Protein AF-A0A0C2WN66-F1 (afdb_monomer)

Foldseek 3Di:
DDDDPPQPAFDDALFKKWWWFDPDDLDTFTWIWHDPGSFKTWIWFWDDDPPAIDIDTDIDRLSPRLRGLDIGTFDLDDDDDDPDDDDDDDDDDDPPRQDPVNLCVLLRPQDQADPDDPDDGRDRLNSQLSSQCSCVVVSSGVDPDSPVVVVVRSVSSVVSCLVPPALLQDFLLLLLQLVCFQCAEAEESEEQDPVSQVSSQVVSVVVPNDPRRGHYHYQHADQLDLVRLLVSLVVVVVVDLADAFAEADDFDLFDQFDARPLGATSRLSRQPLSVVLNCVSCVVSLLVNLPDPPGHHEYEREAAPLLVPEDPPPQALQARCSNRQQVPPDLCRSSNNRSSSRLLVLLQQLVVLVCCCVPPVPRNYAGAYEYLPLAPRPPPLPSDDPVVSVVSVVPHDYSNSSNQQVCCRGPNPVCVVPVVQGHSFYDYPHRHGDDGPVCSVDPVRSVSNVVNSVVSCVVVVHD

Solvent-accessible surface area (backbone atoms only — not comparable to full-atom values): 25892 Å² total; per-residue (Å²): 132,83,78,76,75,87,65,74,77,62,45,60,65,73,39,47,22,49,34,35,28,56,74,56,90,98,40,68,48,40,34,38,34,35,23,77,37,63,48,39,22,45,31,40,36,53,44,84,52,98,90,51,60,41,81,47,79,45,84,37,52,58,78,74,40,88,38,56,50,37,78,44,78,44,48,67,68,74,94,71,92,69,91,69,93,75,92,78,89,75,88,90,83,65,97,83,71,78,47,69,68,56,52,47,59,62,55,67,73,54,74,78,60,61,81,89,60,102,83,65,79,72,45,35,63,58,50,46,38,55,43,39,48,49,36,27,76,71,63,59,27,70,47,95,51,42,65,62,51,50,52,53,51,50,51,50,30,47,60,41,36,63,74,70,71,47,72,55,56,59,38,47,62,37,44,43,50,50,56,46,16,64,72,52,33,78,37,70,52,68,31,69,48,68,64,47,41,50,53,30,50,54,48,43,37,77,73,70,54,44,94,89,36,34,39,78,46,76,34,64,35,41,35,82,40,51,64,46,16,35,50,33,31,56,51,45,61,76,76,45,94,64,47,49,66,48,76,50,58,75,66,58,71,73,62,78,94,45,63,40,100,86,70,41,30,42,47,37,31,27,39,29,51,8,53,49,44,25,47,64,65,39,40,67,50,32,50,57,32,25,68,41,85,96,49,69,21,23,39,32,40,55,39,53,76,54,40,70,73,50,94,65,83,87,72,59,29,81,44,66,70,53,67,5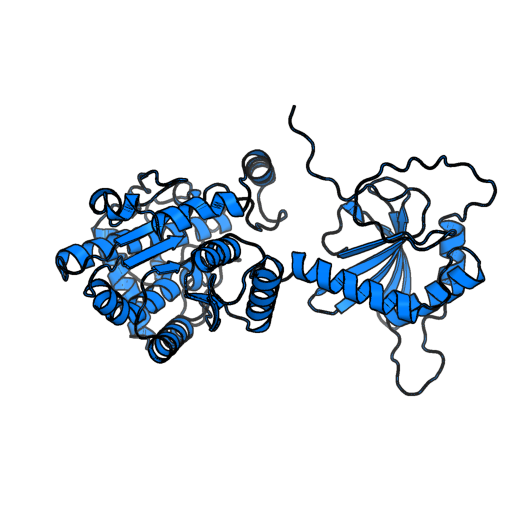1,61,63,55,83,91,48,99,51,22,47,57,35,39,35,15,49,24,33,40,53,41,46,23,47,28,32,48,53,30,52,47,40,58,71,78,38,66,88,48,58,68,38,23,29,25,26,18,37,56,62,38,58,56,96,64,65,79,85,84,45,62,70,71,57,47,51,47,46,71,75,63,34,36,56,41,67,65,18,22,47,18,51,50,36,68,50,68,34,66,62,49,67,76,42,36,85,76,41,50,32,27,39,28,34,66,70,76,38,77,49,88,70,51,68,74,54,71,36,63,68,52,39,51,31,40,50,51,30,49,52,54,50,33,51,74,74,72,45,129

Nearest PDB structures (foldseek):
  1yxm-assembly1_B  TM=7.182E-01  e=2.488E-08  Homo sapiens
  4dry-assembly1_D  TM=7.614E-01  e=1.140E-06  Sinorhizobium meliloti 1021
  6gd0-assembly1_A  TM=6.940E-01  e=3.619E-07  Trypanosoma brucei brucei
  1yxm-assembly1_A  TM=5.977E-01  e=1.879E-07  Homo sapiens
  5l51-assembly1_A  TM=6.304E-01  e=7.363E-07  Mentha x piperita

pLDDT: mean 79.66, std 19.9, range [22.8, 98.5]

Sequence (463 aa):
MPSKPARRPPLPKGALCATLFSRGGDVYHWSFIYPISSEDAIKFHAVTGAESWLYQRDEHFVARSRYACVVVQLSKSDWILQAGGGDFETDVDEPGACTAEDVDRILHDIPLVTAGGEDETFTCRVWMRAAVTKLHEARVINCSDPKRLEDELRQLARTNNQATLDGLGRGIGYSTVKHFARAGAKVYLAARDEKGASDAIVRLKSEGLEPGNGEVAWLRLDQSDPRDAKKSAEEFLKLESRLDILVLNAAMTRSDFALSADGISTMVVVNYISPFIFTNTLLPLMEETARQPDSDVRIVNVSSMTMRNFPTDGLQFKKTEDLNMEFKGSLMDTIYRYAHSKLLGVMWVRTLQKRFDETNPSIPITVIAAHPGAVKTFINDTDVPLILRWLTRLFGVEVDIGTYNNLFAGASKQVAQERDKYKGAYIEPVGKVAIPPAVAANEENAEDLWKTTEEFLQRIGVQ

InterPro domains:
  IPR002347 Short-chain dehydrogenase/reductase SDR [PF00106] (167-306)
  IPR036291 NAD(P)-binding domain superfamily [SSF51735] (169-385)

Organism: Amanita muscaria (strain Koide BX008) (NCBI:txid946122)

Radius of gyration: 26.99 Å; Cα contacts (8 Å, |Δi|>4): 752; chains: 1; bounding box: 60×52×75 Å

Secondary structure (DSSP, 8-state):
-PPPP-PPPPP-TT--EEEEEE-STT-EEEEEEEESSSS-EEEEEEEE-SSSEEEEEEEE-GGG-TTEEEEEE--SS------S----------TTPPPHHHHHHHHHTS-SS--S-TT----HHHHHHHHHHHHHHTTSS--S-HHHHHHHHHHHHHHHHHTTS-TTSSSHHHHHHHHHHHTT-EEEEEES-HHHHHHHHHHHHHTT--TTS-EEEEEE--TTSHHHHHHHHHHHHHH-S---EEEE--------S-B-TTSSBHHHIIIIIHHHHHHHHHHHHHHHHHTSTT--EEEEEE--GGGGSS--TT---SSGGGG----TT-TTHHHHHHHHHHHHHHHHHHHHHHHHHHH-TTS-EEEEEE---SB-----GGGS-HHHHHHHHHHPBPHHHHHHHHHHHHH-HHHHHTHHHHTT-EEETTTEEEPPPGGGG-HHHHHHHHHHHHHHHHHTT--

Mean predicted aligned error: 15.94 Å

Structure (mmCIF, N/CA/C/O backbone):
data_AF-A0A0C2WN66-F1
#
_entry.id   AF-A0A0C2WN66-F1
#
loop_
_atom_site.group_PDB
_atom_site.id
_atom_site.type_symbol
_atom_site.label_atom_id
_atom_site.label_alt_id
_atom_site.label_comp_id
_atom_site.label_asym_id
_atom_site.label_entity_id
_atom_site.label_seq_id
_atom_site.pdbx_PDB_ins_code
_atom_site.Cartn_x
_atom_site.Cartn_y
_atom_site.Cartn_z
_atom_site.occupancy
_atom_site.B_iso_or_equiv
_atom_site.auth_seq_id
_atom_site.auth_comp_id
_atom_site.auth_asym_id
_atom_site.auth_atom_id
_atom_site.pdbx_PDB_model_num
ATOM 1 N N . MET A 1 1 ? 29.696 -21.465 3.231 1.00 22.80 1 MET A N 1
ATOM 2 C CA . MET A 1 1 ? 29.969 -20.478 2.163 1.00 22.80 1 MET A CA 1
ATOM 3 C C . MET A 1 1 ? 28.667 -20.251 1.410 1.00 22.80 1 MET A C 1
ATOM 5 O O . MET A 1 1 ? 28.117 -21.244 0.950 1.00 22.80 1 MET A O 1
ATOM 9 N N . PRO A 1 2 ? 28.107 -19.032 1.357 1.00 25.72 2 PRO A N 1
ATOM 10 C CA . PRO A 1 2 ? 26.834 -18.815 0.682 1.00 25.72 2 PRO A CA 1
ATOM 11 C C . PRO A 1 2 ? 27.036 -18.844 -0.836 1.00 25.72 2 PRO A C 1
ATOM 13 O O . PRO A 1 2 ? 27.990 -18.261 -1.355 1.00 25.72 2 PRO A O 1
ATOM 16 N N . SER A 1 3 ? 26.146 -19.544 -1.533 1.00 25.78 3 SER A N 1
ATOM 17 C CA . SER A 1 3 ? 26.113 -19.642 -2.989 1.00 25.78 3 SER A CA 1
ATOM 18 C C . SER A 1 3 ? 25.894 -18.265 -3.623 1.00 25.78 3 SER A C 1
ATOM 20 O O . SER A 1 3 ? 25.098 -17.449 -3.155 1.00 25.78 3 SER A O 1
ATOM 22 N N . LYS A 1 4 ? 26.646 -17.986 -4.696 1.00 24.34 4 LYS A N 1
ATOM 23 C CA . LYS A 1 4 ? 26.485 -16.779 -5.513 1.00 24.34 4 LYS A CA 1
ATOM 24 C C . LYS A 1 4 ? 25.024 -16.676 -5.993 1.00 24.34 4 LYS A C 1
ATOM 26 O O . LYS A 1 4 ? 24.423 -17.704 -6.298 1.00 24.34 4 LYS A O 1
ATOM 31 N N . PRO A 1 5 ? 24.461 -15.459 -6.098 1.00 27.42 5 PRO A N 1
ATOM 32 C CA . PRO A 1 5 ? 23.134 -15.261 -6.674 1.00 27.42 5 PRO A CA 1
ATOM 33 C C . PRO A 1 5 ? 23.106 -15.878 -8.069 1.00 27.42 5 PRO A C 1
ATOM 35 O O . PRO A 1 5 ? 24.117 -15.791 -8.769 1.00 27.42 5 PRO A O 1
ATOM 38 N N . ALA A 1 6 ? 21.981 -16.490 -8.451 1.00 32.19 6 ALA A N 1
ATOM 39 C CA . ALA A 1 6 ? 21.802 -17.063 -9.779 1.00 32.19 6 ALA A CA 1
ATOM 40 C C . ALA A 1 6 ? 22.156 -15.997 -10.825 1.00 32.19 6 ALA A C 1
ATOM 42 O O . ALA A 1 6 ? 21.417 -15.034 -11.042 1.00 32.19 6 ALA A O 1
ATOM 43 N N . ARG A 1 7 ? 23.358 -16.118 -11.399 1.00 38.41 7 ARG A N 1
ATOM 44 C CA . ARG A 1 7 ? 23.767 -15.342 -12.564 1.00 38.41 7 ARG A CA 1
ATOM 45 C C . ARG A 1 7 ? 22.735 -15.654 -13.647 1.00 38.41 7 ARG A C 1
ATOM 47 O O . ARG A 1 7 ? 22.300 -16.803 -13.745 1.00 38.41 7 ARG A O 1
ATOM 54 N N . ARG A 1 8 ? 22.356 -14.659 -14.468 1.00 48.56 8 ARG A N 1
ATOM 55 C CA . ARG A 1 8 ? 21.790 -14.994 -15.786 1.00 48.56 8 ARG A CA 1
ATOM 56 C C . ARG A 1 8 ? 22.728 -16.046 -16.389 1.00 48.56 8 ARG A C 1
ATOM 58 O O . ARG A 1 8 ? 23.941 -15.884 -16.194 1.00 48.56 8 ARG A O 1
ATOM 65 N N . PRO A 1 9 ? 22.203 -17.121 -17.000 1.00 47.03 9 PRO A N 1
ATOM 66 C CA . PRO A 1 9 ? 23.057 -18.153 -17.565 1.00 47.03 9 PRO A CA 1
ATOM 67 C C . PRO A 1 9 ? 24.166 -17.467 -18.375 1.00 47.03 9 PRO A C 1
ATOM 69 O O . PRO A 1 9 ? 23.873 -16.483 -19.068 1.00 47.03 9 PRO A O 1
ATOM 72 N N . PRO A 1 10 ? 25.436 -17.858 -18.164 1.00 56.56 10 PRO A N 1
ATOM 73 C CA . PRO A 1 10 ? 26.561 -17.202 -18.813 1.00 56.56 10 PRO A CA 1
ATOM 74 C C . PRO A 1 10 ? 26.306 -17.165 -20.316 1.00 56.56 10 PRO A C 1
ATOM 76 O O . PRO A 1 10 ? 25.787 -18.128 -20.879 1.00 56.56 10 PRO A O 1
ATOM 79 N N . LEU A 1 11 ? 26.616 -16.030 -20.947 1.00 62.06 11 LEU A N 1
ATOM 80 C CA . LEU A 1 11 ? 26.400 -15.901 -22.380 1.00 62.06 11 LEU A CA 1
ATOM 81 C C . LEU A 1 11 ? 27.189 -17.006 -23.106 1.00 62.06 11 LEU A C 1
ATOM 83 O O . LEU A 1 11 ? 28.367 -17.202 -22.786 1.00 62.06 11 LEU A O 1
ATOM 87 N N . PRO A 1 12 ? 26.567 -17.722 -24.056 1.00 65.75 12 PRO A N 1
ATOM 88 C CA . PRO A 1 12 ? 27.235 -18.770 -24.812 1.00 65.75 12 PRO A CA 1
ATOM 89 C C . PRO A 1 12 ? 28.338 -18.127 -25.657 1.00 65.75 12 PRO A C 1
ATOM 91 O O . PRO A 1 12 ? 28.070 -17.378 -26.599 1.00 65.75 12 PRO A O 1
ATOM 94 N N . LYS A 1 13 ? 29.594 -18.349 -25.258 1.00 66.19 13 LYS A N 1
ATOM 95 C CA . LYS A 1 13 ? 30.758 -17.728 -25.897 1.00 66.19 13 LYS A CA 1
ATOM 96 C C . LYS A 1 13 ? 30.823 -18.155 -27.363 1.00 66.19 13 LYS A C 1
ATOM 98 O O . LYS A 1 13 ? 30.737 -19.340 -27.660 1.00 66.19 13 LYS A O 1
ATOM 103 N N . GLY A 1 14 ? 31.006 -17.192 -28.266 1.00 65.94 14 GLY A N 1
ATOM 104 C CA . GLY A 1 14 ? 31.165 -17.475 -29.696 1.00 65.94 14 GLY A CA 1
ATOM 105 C C . GLY A 1 14 ? 29.875 -17.813 -30.452 1.00 65.94 14 GLY A C 1
ATOM 106 O O . GLY A 1 14 ? 29.954 -18.249 -31.596 1.00 65.94 14 GLY A O 1
ATOM 107 N N . ALA A 1 15 ? 28.696 -17.608 -29.855 1.00 76.00 15 ALA A N 1
ATOM 108 C CA . ALA A 1 15 ? 27.418 -17.800 -30.537 1.00 76.00 15 ALA A CA 1
ATOM 109 C C . ALA A 1 15 ? 26.686 -16.471 -30.764 1.00 76.00 15 ALA A C 1
ATOM 111 O O . ALA A 1 15 ? 26.590 -15.639 -29.865 1.00 76.00 15 ALA A O 1
ATOM 112 N N . LEU A 1 16 ? 26.130 -16.272 -31.961 1.00 84.81 16 LEU A N 1
ATOM 113 C CA . LEU A 1 16 ? 25.316 -15.095 -32.257 1.00 84.81 16 LEU A CA 1
ATOM 114 C C . LEU A 1 16 ? 23.973 -15.194 -31.525 1.00 84.81 16 LEU A C 1
ATOM 116 O O . LEU A 1 16 ? 23.299 -16.217 -31.615 1.00 84.81 16 LEU A O 1
ATOM 120 N N . CYS A 1 17 ? 23.550 -14.132 -30.844 1.00 86.69 17 CYS A N 1
ATOM 121 C CA . CYS A 1 17 ? 22.267 -14.100 -30.144 1.00 86.69 17 CYS A CA 1
ATOM 122 C C . CYS A 1 17 ? 21.385 -12.943 -30.631 1.00 86.69 17 CYS A C 1
ATOM 124 O O . CYS A 1 17 ? 21.861 -11.817 -30.786 1.00 86.69 17 CYS A O 1
ATOM 126 N N . ALA A 1 18 ? 20.081 -13.183 -30.776 1.00 88.94 18 ALA A N 1
ATOM 127 C CA . ALA A 1 18 ? 19.080 -12.125 -30.886 1.00 88.94 18 ALA A CA 1
ATOM 128 C C . ALA A 1 18 ? 18.772 -11.561 -29.494 1.00 88.94 18 ALA A C 1
ATOM 130 O O . ALA A 1 18 ? 18.591 -12.313 -28.533 1.00 88.94 18 ALA A O 1
ATOM 131 N N . THR A 1 19 ? 18.707 -10.236 -29.373 1.00 85.31 19 THR A N 1
ATOM 132 C CA . THR A 1 19 ? 18.452 -9.556 -28.097 1.00 85.31 19 THR A CA 1
ATOM 133 C C . THR A 1 19 ? 17.423 -8.441 -28.252 1.00 85.31 19 THR A C 1
ATOM 135 O O . THR A 1 19 ? 17.555 -7.580 -29.128 1.00 85.31 19 THR A O 1
ATOM 138 N N . LEU A 1 20 ? 16.426 -8.421 -27.360 1.00 86.56 20 LEU A N 1
ATOM 139 C CA . LEU A 1 20 ? 15.450 -7.332 -27.251 1.00 86.56 20 LEU A CA 1
ATOM 140 C C . LEU A 1 20 ? 15.726 -6.514 -25.997 1.00 86.56 20 LEU A C 1
ATOM 142 O O . LEU A 1 20 ? 15.759 -7.036 -24.876 1.00 86.56 20 LEU A O 1
ATOM 146 N N . PHE A 1 21 ? 15.850 -5.206 -26.191 1.00 81.19 21 PHE A N 1
ATOM 147 C CA . PHE A 1 21 ? 15.952 -4.240 -25.110 1.00 81.19 21 PHE A CA 1
ATOM 148 C C . PHE A 1 21 ? 14.617 -3.506 -24.944 1.00 81.19 21 PHE A C 1
ATOM 150 O O . PHE A 1 21 ? 14.175 -2.814 -25.858 1.00 81.19 21 PHE A O 1
ATOM 157 N N . SER A 1 22 ? 13.966 -3.644 -23.791 1.00 78.19 22 SER A N 1
ATOM 158 C CA . SER A 1 22 ? 12.711 -2.949 -23.494 1.00 78.19 22 SER A CA 1
ATOM 159 C C . SER A 1 22 ? 12.928 -1.433 -23.428 1.00 78.19 22 SER A C 1
ATOM 161 O O . SER A 1 22 ? 13.862 -0.960 -22.776 1.00 78.19 22 SER A O 1
ATOM 163 N N . ARG A 1 23 ? 12.057 -0.672 -24.097 1.00 70.94 23 ARG A N 1
ATOM 164 C CA . ARG A 1 23 ? 11.964 0.798 -24.016 1.00 70.94 23 ARG A CA 1
ATOM 165 C C . ARG A 1 23 ? 10.726 1.255 -23.222 1.00 70.94 23 ARG A C 1
ATOM 167 O O . ARG A 1 23 ? 10.477 2.452 -23.146 1.00 70.94 23 ARG A O 1
ATOM 174 N N . GLY A 1 24 ? 9.993 0.316 -22.614 1.00 53.62 24 GLY A N 1
ATOM 175 C CA . GLY A 1 24 ? 8.715 0.542 -21.930 1.00 53.62 24 GLY A CA 1
ATOM 176 C C . GLY A 1 24 ? 7.517 0.052 -22.753 1.00 53.62 24 GLY A C 1
ATOM 177 O O . GLY A 1 24 ? 7.505 0.165 -23.978 1.00 53.62 24 GLY A O 1
ATOM 178 N N . GLY A 1 25 ? 6.510 -0.520 -22.082 1.00 62.66 25 GLY A N 1
ATOM 179 C CA . GLY A 1 25 ? 5.347 -1.125 -22.744 1.00 62.66 25 GLY A CA 1
ATOM 180 C C . GLY A 1 25 ? 5.728 -2.247 -23.724 1.00 62.66 25 GLY A C 1
ATOM 181 O O . GLY A 1 25 ? 6.625 -3.043 -23.447 1.00 62.66 25 GLY A O 1
ATOM 182 N N . ASP A 1 26 ? 5.060 -2.271 -24.882 1.00 68.56 26 ASP A N 1
ATOM 183 C CA . ASP A 1 26 ? 5.317 -3.191 -26.008 1.00 68.56 26 ASP A CA 1
ATOM 184 C C . ASP A 1 26 ? 6.346 -2.619 -27.019 1.00 68.56 26 ASP A C 1
ATOM 186 O O . ASP A 1 26 ? 6.388 -3.018 -28.188 1.00 68.56 26 ASP A O 1
ATOM 190 N N . VAL A 1 27 ? 7.178 -1.659 -26.589 1.00 75.88 27 VAL A N 1
ATOM 191 C CA . VAL A 1 27 ? 8.203 -1.015 -27.426 1.00 75.88 27 VAL A CA 1
ATOM 192 C C . VAL A 1 27 ? 9.581 -1.597 -27.117 1.00 75.88 27 VAL A C 1
ATOM 194 O O . VAL A 1 27 ? 10.061 -1.563 -25.982 1.00 75.88 27 VAL A O 1
ATOM 197 N N . TYR A 1 28 ? 10.253 -2.092 -28.158 1.00 83.44 28 TYR A N 1
ATOM 198 C CA . TYR A 1 28 ? 11.536 -2.783 -28.047 1.00 83.44 28 TYR A CA 1
ATOM 199 C C . TYR A 1 28 ? 12.571 -2.208 -29.005 1.00 83.44 28 TYR A C 1
ATOM 201 O O . TYR A 1 28 ? 12.267 -1.865 -30.148 1.00 83.44 28 TYR A O 1
ATOM 209 N N . HIS A 1 29 ? 13.815 -2.163 -28.541 1.00 88.69 29 HIS A N 1
ATOM 210 C CA . HIS A 1 29 ? 14.989 -1.948 -29.369 1.00 88.69 29 HIS A CA 1
ATOM 211 C C . HIS A 1 29 ? 15.603 -3.298 -29.737 1.00 88.69 29 HIS A C 1
ATOM 213 O O . HIS A 1 29 ? 15.990 -4.073 -28.858 1.00 88.69 29 HIS A O 1
ATOM 219 N N . TRP A 1 30 ? 15.675 -3.564 -31.037 1.00 92.12 30 TRP A N 1
ATOM 220 C CA . TRP A 1 30 ? 16.104 -4.839 -31.605 1.00 92.12 30 TRP A CA 1
ATOM 221 C C . TRP A 1 30 ? 17.598 -4.824 -31.911 1.00 92.12 30 TRP A C 1
ATOM 223 O O . TRP A 1 30 ? 18.133 -3.821 -32.384 1.00 92.12 30 TRP A O 1
ATOM 233 N N . SER A 1 31 ? 18.281 -5.929 -31.624 1.00 92.25 31 SER A N 1
ATOM 234 C CA . SER A 1 31 ? 19.731 -6.025 -31.804 1.00 92.25 31 SER A CA 1
ATOM 235 C C . SER A 1 31 ? 20.215 -7.467 -31.841 1.00 92.25 31 SER A C 1
ATOM 237 O O . SER A 1 31 ? 19.532 -8.368 -31.350 1.00 92.25 31 SER A O 1
ATOM 239 N N . PHE A 1 32 ? 21.431 -7.651 -32.342 1.00 91.75 32 PHE A N 1
ATOM 240 C CA . PHE A 1 32 ? 22.189 -8.886 -32.192 1.00 91.75 32 PHE A CA 1
ATOM 241 C C . PHE A 1 32 ? 23.374 -8.658 -31.270 1.00 91.75 32 PHE A C 1
ATOM 243 O O . PHE A 1 32 ? 23.880 -7.539 -31.166 1.00 91.75 32 PHE A O 1
ATOM 250 N N . ILE A 1 33 ? 23.814 -9.716 -30.601 1.00 89.88 33 ILE A N 1
ATOM 251 C CA . ILE A 1 33 ? 25.018 -9.689 -29.779 1.00 89.88 33 ILE A CA 1
ATOM 252 C C . ILE A 1 33 ? 25.902 -10.890 -30.095 1.00 89.88 33 ILE A C 1
ATOM 254 O O . ILE A 1 33 ? 25.400 -11.984 -30.346 1.00 89.88 33 ILE A O 1
ATOM 258 N N . TYR A 1 34 ? 27.210 -10.685 -30.032 1.00 87.31 34 TYR A N 1
ATOM 259 C CA . TYR A 1 34 ? 28.218 -11.730 -30.125 1.00 87.31 34 TYR A CA 1
ATOM 260 C C . TYR A 1 34 ? 29.037 -11.745 -28.826 1.00 87.31 34 TYR A C 1
ATOM 262 O O . TYR A 1 34 ? 29.843 -10.835 -28.606 1.00 87.31 34 TYR A O 1
ATOM 270 N N . PRO A 1 35 ? 28.809 -12.712 -27.920 1.00 82.69 35 PRO A N 1
ATOM 271 C CA . PRO A 1 35 ? 29.496 -12.784 -26.636 1.00 82.69 35 PRO A CA 1
ATOM 272 C C . PRO A 1 35 ? 30.993 -13.061 -26.793 1.00 82.69 35 PRO A C 1
ATOM 274 O O . PRO A 1 35 ? 31.396 -14.092 -27.338 1.00 82.69 35 PRO A O 1
ATOM 277 N N . ILE A 1 36 ? 31.814 -12.151 -26.266 1.00 80.50 36 ILE A N 1
ATOM 278 C CA . ILE A 1 36 ? 33.275 -12.304 -26.176 1.00 80.50 36 ILE A CA 1
ATOM 279 C C . ILE A 1 36 ? 33.645 -12.991 -24.852 1.00 80.50 36 ILE A C 1
ATOM 281 O O . ILE A 1 36 ? 34.590 -13.781 -24.782 1.00 80.50 36 ILE A O 1
ATOM 285 N N . SER A 1 37 ? 32.876 -12.717 -23.795 1.00 76.69 37 SER A N 1
ATOM 286 C CA . SER A 1 37 ? 33.044 -13.285 -22.459 1.00 76.69 37 SER A CA 1
ATOM 287 C C . SER A 1 37 ? 31.683 -13.648 -21.850 1.00 76.69 37 SER A C 1
ATOM 289 O O . SER A 1 37 ? 30.630 -13.410 -22.439 1.00 76.69 37 SER A O 1
ATOM 291 N N . SER A 1 38 ? 31.686 -14.203 -20.634 1.00 67.81 38 SER A N 1
ATOM 292 C CA . SER A 1 38 ? 30.447 -14.467 -19.889 1.00 67.81 38 SER A CA 1
ATOM 293 C C . SER A 1 38 ? 29.646 -13.201 -19.534 1.00 67.81 38 SER A C 1
ATOM 295 O O . SER A 1 38 ? 28.485 -13.316 -19.141 1.00 67.81 38 SER A O 1
ATOM 297 N N . GLU A 1 39 ? 30.256 -12.011 -19.632 1.00 67.56 39 GLU A N 1
ATOM 298 C CA . GLU A 1 39 ? 29.631 -10.727 -19.276 1.00 67.56 39 GLU A CA 1
ATOM 299 C C . GLU A 1 39 ? 29.645 -9.687 -20.417 1.00 67.56 39 GLU A C 1
ATOM 301 O O . GLU A 1 39 ? 28.772 -8.811 -20.433 1.00 67.56 39 GLU A O 1
ATOM 306 N N . ASP A 1 40 ? 30.561 -9.822 -21.382 1.00 78.81 40 ASP A N 1
ATOM 307 C CA . ASP A 1 40 ? 30.816 -8.851 -22.453 1.00 78.81 40 ASP A CA 1
ATOM 308 C C . ASP A 1 40 ? 30.415 -9.406 -23.818 1.00 78.81 40 ASP A C 1
ATOM 310 O O . ASP A 1 40 ? 30.695 -10.563 -24.151 1.00 78.81 40 ASP A O 1
ATOM 314 N N . ALA A 1 41 ? 29.799 -8.562 -24.639 1.00 85.69 41 ALA A N 1
ATOM 315 C CA . ALA A 1 41 ? 29.441 -8.896 -26.007 1.00 85.69 41 ALA A CA 1
ATOM 316 C C . ALA A 1 41 ? 29.619 -7.694 -26.936 1.00 85.69 41 ALA A C 1
ATOM 318 O O . ALA A 1 41 ? 29.452 -6.548 -26.521 1.00 85.69 41 ALA A O 1
ATOM 319 N N . ILE A 1 42 ? 29.887 -7.962 -28.210 1.00 88.94 42 ILE A N 1
ATOM 320 C CA . ILE A 1 42 ? 29.756 -6.960 -29.270 1.00 88.94 42 ILE A CA 1
ATOM 321 C C . ILE A 1 42 ? 28.284 -6.895 -29.643 1.00 88.94 42 ILE A C 1
ATOM 323 O O . ILE A 1 42 ? 27.681 -7.926 -29.932 1.00 88.94 42 ILE A O 1
ATOM 327 N N . LYS A 1 43 ? 27.697 -5.705 -29.625 1.00 91.88 43 LYS A N 1
ATOM 328 C CA . LYS A 1 43 ? 26.309 -5.460 -30.000 1.00 91.88 43 LYS A CA 1
ATOM 329 C C . LYS A 1 43 ? 26.245 -4.826 -31.384 1.00 91.88 43 LYS A C 1
ATOM 331 O O . LYS A 1 43 ? 26.929 -3.842 -31.645 1.00 91.88 43 LYS A O 1
ATOM 336 N N . PHE A 1 44 ? 25.348 -5.347 -32.212 1.00 94.19 44 PHE A N 1
ATOM 337 C CA . PHE A 1 44 ? 25.031 -4.844 -33.544 1.00 94.19 44 PHE A CA 1
ATOM 338 C C . PHE A 1 44 ? 23.579 -4.376 -33.576 1.00 94.19 44 PHE A C 1
ATOM 340 O O . PHE A 1 44 ? 22.666 -5.119 -33.189 1.00 94.19 44 PHE A O 1
ATOM 347 N N . HIS A 1 45 ? 23.341 -3.140 -34.006 1.00 93.62 45 HIS A N 1
ATOM 348 C CA . HIS A 1 45 ? 21.990 -2.575 -34.054 1.00 93.62 45 HIS A CA 1
ATOM 349 C C . HIS A 1 45 ? 21.864 -1.404 -35.023 1.00 93.62 45 HIS A C 1
ATOM 351 O O . HIS A 1 45 ? 22.827 -0.691 -35.291 1.00 93.62 45 HIS A O 1
ATOM 357 N N . ALA A 1 46 ? 20.640 -1.177 -35.495 1.00 91.25 46 ALA A N 1
ATOM 358 C CA . ALA A 1 46 ? 20.258 0.067 -36.147 1.00 91.25 46 ALA A CA 1
ATOM 359 C C . ALA A 1 46 ? 19.706 1.056 -35.108 1.00 91.25 46 ALA A C 1
ATOM 361 O O . ALA A 1 46 ? 18.862 0.693 -34.280 1.00 91.25 46 ALA A O 1
ATOM 362 N N . VAL A 1 47 ? 20.156 2.306 -35.165 1.00 87.06 47 VAL A N 1
ATOM 363 C CA . VAL A 1 47 ? 19.731 3.402 -34.283 1.00 87.06 47 VAL A CA 1
ATOM 364 C C . VAL A 1 47 ? 19.275 4.612 -35.092 1.00 87.06 47 VAL A C 1
ATOM 366 O O . VAL A 1 47 ? 19.702 4.813 -36.226 1.00 87.06 47 VAL A O 1
ATOM 369 N N . THR A 1 48 ? 18.416 5.439 -34.504 1.00 82.62 48 THR A N 1
ATOM 370 C CA . THR A 1 48 ? 17.982 6.698 -35.114 1.00 82.62 48 THR A CA 1
ATOM 371 C C . THR A 1 48 ? 19.059 7.770 -34.917 1.00 82.62 48 THR A C 1
ATOM 373 O O . THR A 1 48 ? 19.385 8.108 -33.778 1.00 82.62 48 THR A O 1
ATOM 376 N N . GLY A 1 49 ? 19.627 8.287 -36.008 1.00 72.62 49 GLY A N 1
ATOM 377 C CA . GLY A 1 49 ? 20.503 9.461 -36.022 1.00 72.62 49 GLY A CA 1
ATOM 378 C C . GLY A 1 49 ? 19.723 10.770 -36.205 1.00 72.62 49 GLY A C 1
ATOM 379 O O . GLY A 1 49 ? 18.495 10.770 -36.230 1.00 72.62 49 GLY A O 1
ATOM 380 N N . ALA A 1 50 ? 20.440 11.892 -36.337 1.00 68.88 50 ALA A N 1
ATOM 381 C CA . ALA A 1 50 ? 19.833 13.225 -36.452 1.00 68.88 50 ALA A CA 1
ATOM 382 C C . ALA A 1 50 ? 18.969 13.402 -37.717 1.00 68.88 50 ALA A C 1
ATOM 384 O O . ALA A 1 50 ? 17.944 14.072 -37.665 1.00 68.88 50 ALA A O 1
ATOM 385 N N . GLU A 1 51 ? 19.370 12.781 -38.831 1.00 71.25 51 GLU A N 1
ATOM 386 C CA . GLU A 1 51 ? 18.704 12.928 -40.137 1.00 71.25 51 GLU A CA 1
ATOM 387 C C . GLU A 1 51 ? 18.344 11.582 -40.794 1.00 71.25 51 GLU A C 1
ATOM 389 O O . GLU A 1 51 ? 17.542 11.536 -41.722 1.00 71.25 51 GLU A O 1
ATOM 394 N N . SER A 1 52 ? 18.925 10.470 -40.330 1.00 80.94 52 SER A N 1
ATOM 395 C CA . SER A 1 52 ? 18.729 9.132 -40.905 1.00 80.94 52 SER A CA 1
ATOM 396 C C . SER A 1 52 ? 19.041 8.022 -39.897 1.00 80.94 52 SER A C 1
ATOM 398 O O . SER A 1 52 ? 19.580 8.274 -38.817 1.00 80.94 52 SER A O 1
ATOM 400 N N . TRP A 1 53 ? 18.678 6.780 -40.226 1.00 86.88 53 TRP A N 1
ATOM 401 C CA . TRP A 1 53 ? 19.073 5.606 -39.447 1.00 86.88 53 TRP A CA 1
ATOM 402 C C . TRP A 1 53 ? 20.544 5.260 -39.684 1.00 86.88 53 TRP A C 1
ATOM 404 O O . TRP A 1 53 ? 21.040 5.366 -40.802 1.00 86.88 53 TRP A O 1
ATOM 414 N N . LEU A 1 54 ? 21.224 4.811 -38.630 1.00 90.19 54 LEU A N 1
ATOM 415 C CA . LEU A 1 54 ? 22.642 4.456 -38.640 1.00 90.19 54 LEU A CA 1
ATOM 416 C C . LEU A 1 54 ? 22.836 3.039 -38.101 1.00 90.19 54 LEU A C 1
ATOM 418 O O . LEU A 1 54 ? 22.188 2.643 -37.131 1.00 90.19 54 LEU A O 1
ATOM 422 N N . TYR A 1 55 ? 23.749 2.290 -38.710 1.00 92.75 55 TYR A N 1
ATOM 423 C CA . TYR A 1 55 ? 24.237 1.024 -38.176 1.00 92.75 55 TYR A CA 1
ATOM 424 C C . TYR A 1 55 ? 25.354 1.306 -37.172 1.00 92.75 55 TYR A C 1
ATOM 426 O O . TYR A 1 55 ? 26.235 2.126 -37.432 1.00 92.75 55 TYR A O 1
ATOM 434 N N . GLN A 1 56 ? 25.312 0.637 -36.024 1.00 91.94 56 GLN A N 1
ATOM 435 C CA . GLN A 1 56 ? 26.314 0.767 -34.973 1.00 91.94 56 GLN A CA 1
ATOM 436 C C . GLN A 1 56 ? 26.794 -0.602 -34.490 1.00 91.94 56 GLN A C 1
ATOM 438 O O . GLN A 1 56 ? 26.014 -1.556 -34.375 1.00 91.94 56 GLN A O 1
ATOM 443 N N . ARG A 1 57 ? 28.089 -0.644 -34.166 1.00 91.81 57 ARG A N 1
ATOM 444 C CA . ARG A 1 57 ? 28.796 -1.756 -33.534 1.00 91.81 57 ARG A CA 1
ATOM 445 C C . ARG A 1 57 ? 29.448 -1.231 -32.261 1.00 91.81 57 ARG A C 1
ATOM 447 O O . ARG A 1 57 ? 30.409 -0.472 -32.342 1.00 91.81 57 ARG A O 1
ATOM 454 N N . ASP A 1 58 ? 28.948 -1.666 -31.110 1.00 89.12 58 ASP A N 1
ATOM 455 C CA . ASP A 1 58 ? 29.401 -1.178 -29.804 1.00 89.12 58 ASP A CA 1
ATOM 456 C C . ASP A 1 58 ? 29.699 -2.344 -28.857 1.00 89.12 58 ASP A C 1
ATOM 458 O O . ASP A 1 58 ? 29.023 -3.375 -28.888 1.00 89.12 58 ASP A O 1
ATOM 462 N N . GLU A 1 59 ? 30.660 -2.178 -27.951 1.00 84.62 59 GLU A N 1
ATOM 463 C CA . GLU A 1 59 ? 30.801 -3.093 -26.817 1.00 84.62 59 GLU A CA 1
ATOM 464 C C . GLU A 1 59 ? 29.635 -2.905 -25.838 1.00 84.62 59 GLU A C 1
ATOM 466 O O . GLU A 1 59 ? 29.244 -1.786 -25.490 1.00 84.62 59 GLU A O 1
ATOM 471 N N . HIS A 1 60 ? 29.048 -4.011 -25.384 1.00 77.25 60 HIS A N 1
ATOM 472 C CA . HIS A 1 60 ? 27.888 -3.978 -24.509 1.00 77.25 60 HIS A CA 1
ATOM 473 C C . HIS A 1 60 ? 27.955 -5.022 -23.395 1.00 77.25 60 HIS A C 1
ATOM 475 O O . HIS A 1 60 ? 28.111 -6.221 -23.622 1.00 77.25 60 HIS A O 1
ATOM 481 N N . PHE A 1 61 ? 27.706 -4.564 -22.170 1.00 76.81 61 PHE A N 1
ATOM 482 C CA . PHE A 1 61 ? 27.606 -5.407 -20.978 1.00 76.81 61 PHE A CA 1
ATOM 483 C C . PHE A 1 61 ? 26.196 -5.998 -20.852 1.00 76.81 61 PHE A C 1
ATOM 485 O O . PHE A 1 61 ? 25.420 -5.629 -19.964 1.00 76.81 61 PHE A O 1
ATOM 492 N N . VAL A 1 62 ? 25.824 -6.895 -21.768 1.00 64.81 62 VAL A N 1
ATOM 493 C CA . VAL A 1 62 ? 24.453 -7.436 -21.871 1.00 64.81 62 VAL A CA 1
ATOM 494 C C . VAL A 1 62 ? 24.023 -8.131 -20.580 1.00 64.81 62 VAL A C 1
ATOM 496 O O . VAL A 1 62 ? 22.906 -7.908 -20.113 1.00 64.81 62 VAL A O 1
ATOM 499 N N . ALA A 1 63 ? 24.916 -8.903 -19.949 1.00 59.31 63 ALA A N 1
ATOM 500 C CA . ALA A 1 63 ? 24.633 -9.600 -18.690 1.00 59.31 63 ALA A CA 1
ATOM 501 C C . ALA A 1 63 ? 24.267 -8.642 -17.536 1.00 59.31 63 ALA A C 1
ATOM 503 O O . ALA A 1 63 ? 23.624 -9.050 -16.567 1.00 59.31 63 ALA A O 1
ATOM 504 N N . ARG A 1 64 ? 24.650 -7.363 -17.649 1.00 59.41 64 ARG A N 1
ATOM 505 C CA . ARG A 1 64 ? 24.378 -6.293 -16.677 1.00 59.41 64 ARG A CA 1
ATOM 506 C C . ARG A 1 64 ? 23.298 -5.312 -17.153 1.00 59.41 64 ARG A C 1
ATOM 508 O O . ARG A 1 64 ? 22.898 -4.430 -16.391 1.00 59.41 64 ARG A O 1
ATOM 515 N N . SER A 1 65 ? 22.809 -5.449 -18.387 1.00 58.56 65 SER A N 1
ATOM 516 C CA . SER A 1 65 ? 21.814 -4.545 -18.956 1.00 58.56 65 SER A CA 1
ATOM 517 C C . SER A 1 65 ? 20.423 -4.838 -18.399 1.00 58.56 65 SER A C 1
ATOM 519 O O . SER A 1 65 ? 19.826 -5.880 -18.662 1.00 58.56 65 SER A O 1
ATOM 521 N N . ARG A 1 66 ? 19.875 -3.879 -17.643 1.00 58.25 66 ARG A N 1
ATOM 522 C CA . ARG A 1 66 ? 18.524 -3.965 -17.056 1.00 58.25 66 ARG A CA 1
ATOM 523 C C . ARG A 1 66 ? 17.407 -3.920 -18.098 1.00 58.25 66 ARG A C 1
ATOM 525 O O . ARG A 1 66 ? 16.293 -4.331 -17.803 1.00 58.25 66 ARG A O 1
ATOM 532 N N . TYR A 1 67 ? 17.714 -3.438 -19.301 1.00 66.44 67 TYR A N 1
ATOM 533 C CA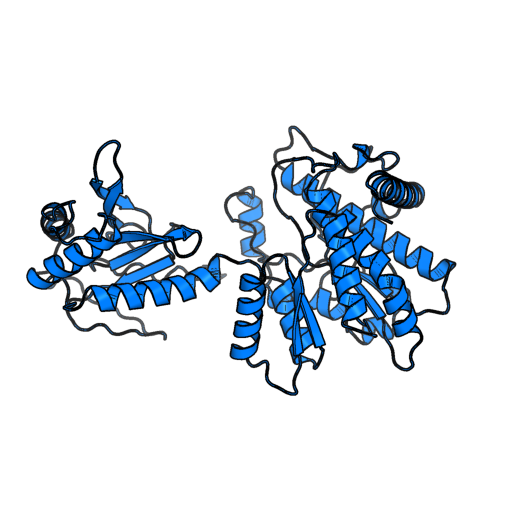 . TYR A 1 67 ? 16.755 -3.332 -20.396 1.00 66.44 67 TYR A CA 1
ATOM 534 C C . TYR A 1 67 ? 16.734 -4.584 -21.276 1.00 66.44 67 TYR A C 1
ATOM 536 O O . TYR A 1 67 ? 15.748 -4.795 -21.971 1.00 66.44 67 TYR A O 1
ATOM 544 N N . ALA A 1 68 ? 17.773 -5.431 -21.239 1.00 73.62 68 ALA A N 1
ATOM 545 C CA . ALA A 1 68 ? 17.796 -6.692 -21.978 1.00 73.62 68 ALA A CA 1
ATOM 546 C C . ALA A 1 68 ? 16.759 -7.661 -21.388 1.00 73.62 68 ALA A C 1
ATOM 548 O O . ALA A 1 68 ? 16.987 -8.264 -20.331 1.00 73.62 68 ALA A O 1
ATOM 549 N N . CYS A 1 69 ? 15.618 -7.787 -22.062 1.00 71.88 69 CYS A N 1
ATOM 550 C CA . CYS A 1 69 ? 14.477 -8.595 -21.626 1.00 71.88 69 CYS A CA 1
ATOM 551 C C . CYS A 1 69 ? 14.437 -9.972 -22.301 1.00 71.88 69 CYS A C 1
ATOM 553 O O . CYS A 1 69 ? 13.872 -10.907 -21.742 1.00 71.88 69 CYS A O 1
ATOM 555 N N . VAL A 1 70 ? 15.091 -10.129 -23.454 1.00 77.44 70 VAL A N 1
ATOM 556 C CA . VAL A 1 70 ? 15.244 -11.408 -24.161 1.00 77.44 70 VAL A CA 1
ATOM 557 C C . VAL A 1 70 ? 16.662 -11.498 -24.701 1.00 77.44 70 VAL A C 1
ATOM 559 O O . VAL A 1 70 ? 17.137 -10.529 -25.285 1.00 77.44 70 VAL A O 1
ATOM 562 N N . VAL A 1 71 ? 17.315 -12.645 -24.508 1.00 80.31 71 VAL A N 1
ATOM 563 C CA . VAL A 1 71 ? 18.572 -13.029 -25.166 1.00 80.31 71 VAL A CA 1
ATOM 564 C C . VAL A 1 71 ? 18.392 -14.474 -25.615 1.00 80.31 71 VAL A C 1
ATOM 566 O O . VAL A 1 71 ? 18.214 -15.349 -24.770 1.00 80.31 71 VAL A O 1
ATOM 569 N N . VAL A 1 72 ? 18.393 -14.714 -26.922 1.00 80.50 72 VAL A N 1
ATOM 570 C CA . VAL A 1 72 ? 18.205 -16.046 -27.511 1.00 80.50 72 VAL A CA 1
ATOM 571 C C . VAL A 1 72 ? 19.382 -16.343 -28.421 1.00 80.50 72 VAL A C 1
ATOM 573 O O . VAL A 1 72 ? 19.664 -15.565 -29.330 1.00 80.50 72 VAL A O 1
ATOM 576 N N . GLN A 1 73 ? 20.067 -17.453 -28.164 1.00 81.94 73 GLN A N 1
ATOM 577 C CA . GLN A 1 73 ? 21.136 -17.947 -29.023 1.00 81.94 73 GLN A CA 1
ATOM 578 C C . GLN A 1 73 ? 20.564 -18.432 -30.357 1.00 81.94 73 GLN A C 1
ATOM 580 O O . GLN A 1 73 ? 19.567 -19.147 -30.389 1.00 81.94 73 GLN A O 1
ATOM 585 N N . LEU A 1 74 ? 21.219 -18.056 -31.449 1.00 76.56 74 LEU A N 1
ATOM 586 C CA . LEU A 1 74 ? 20.897 -18.455 -32.812 1.00 76.56 74 LEU A CA 1
ATOM 587 C C . LEU A 1 74 ? 21.985 -19.444 -33.266 1.00 76.56 74 LEU A C 1
ATOM 589 O O . LEU A 1 74 ? 23.042 -19.033 -33.743 1.00 76.56 74 LEU A O 1
ATOM 593 N N . SER A 1 75 ? 21.794 -20.745 -33.035 1.00 63.38 75 SER A N 1
ATOM 594 C CA . SER A 1 75 ? 22.756 -21.785 -33.438 1.00 63.38 75 SER A CA 1
ATOM 595 C C . SER A 1 75 ? 22.659 -22.121 -34.938 1.00 63.38 75 SER A C 1
ATOM 597 O O . SER A 1 75 ? 21.625 -21.925 -35.584 1.00 63.38 75 SER A O 1
ATOM 599 N N . LYS A 1 76 ? 23.752 -22.661 -35.506 1.00 59.44 76 LYS A N 1
ATOM 600 C CA . LYS A 1 76 ? 23.770 -23.261 -36.859 1.00 59.44 76 LYS A CA 1
ATOM 601 C C . LYS A 1 76 ? 22.972 -24.571 -36.932 1.00 59.44 76 LYS A C 1
ATOM 603 O O . LYS A 1 76 ? 22.432 -24.887 -37.986 1.00 59.44 76 LYS A O 1
ATOM 608 N N . SER A 1 77 ? 22.888 -25.316 -35.831 1.00 42.47 77 SER A N 1
ATOM 609 C CA . SER A 1 77 ? 22.137 -26.568 -35.699 1.00 42.47 77 SER A CA 1
ATOM 610 C C . SER A 1 77 ? 20.962 -26.362 -34.742 1.00 42.47 77 SER A C 1
ATOM 612 O O . SER A 1 77 ? 21.183 -26.062 -33.572 1.00 42.47 77 SER A O 1
ATOM 614 N N . ASP A 1 78 ? 19.756 -26.475 -35.294 1.00 38.62 78 ASP A N 1
ATOM 615 C CA . ASP A 1 78 ? 18.418 -26.522 -34.692 1.00 38.62 78 ASP A CA 1
ATOM 616 C C . ASP A 1 78 ? 18.100 -25.654 -33.460 1.00 38.62 78 ASP A C 1
ATOM 618 O O . ASP A 1 78 ? 18.660 -25.768 -32.373 1.00 38.62 78 ASP A O 1
ATOM 622 N N . TRP A 1 79 ? 17.063 -24.834 -33.633 1.00 41.03 79 TRP A N 1
ATOM 623 C CA . TRP A 1 79 ? 16.343 -24.142 -32.573 1.00 41.03 79 TRP A CA 1
ATOM 624 C C . TRP A 1 79 ? 15.730 -25.152 -31.600 1.00 41.03 79 TRP A C 1
ATOM 626 O O . TRP A 1 79 ? 14.668 -25.712 -31.873 1.00 41.03 79 TRP A O 1
ATOM 636 N N . ILE A 1 80 ? 16.358 -25.357 -30.443 1.00 30.06 80 ILE A N 1
ATOM 637 C CA . ILE A 1 80 ? 15.727 -26.042 -29.313 1.00 30.06 80 ILE A CA 1
ATOM 638 C C . ILE A 1 80 ? 15.604 -25.067 -28.140 1.00 30.06 80 ILE A C 1
ATOM 640 O O . ILE A 1 80 ? 16.575 -24.700 -27.483 1.00 30.06 80 ILE A O 1
ATOM 644 N N . LEU A 1 81 ? 14.356 -24.690 -27.856 1.00 31.97 81 LEU A N 1
ATOM 645 C CA . LEU A 1 81 ? 13.909 -24.267 -26.534 1.00 31.97 81 LEU A CA 1
ATOM 646 C C . LEU A 1 81 ? 14.174 -25.407 -25.536 1.00 31.97 81 LEU A C 1
ATOM 648 O O . LEU A 1 81 ? 13.529 -26.451 -25.620 1.00 31.97 81 LEU A O 1
ATOM 652 N N . GLN A 1 82 ? 15.046 -25.199 -24.549 1.00 27.03 82 GLN A N 1
ATOM 653 C CA . GLN A 1 82 ? 14.971 -25.933 -23.284 1.00 27.03 82 GLN A CA 1
ATOM 654 C C . GLN A 1 82 ? 14.823 -24.961 -22.114 1.00 27.03 82 GLN A C 1
ATOM 656 O O . GLN A 1 82 ? 15.758 -24.298 -21.672 1.00 27.03 82 GLN A O 1
ATOM 661 N N . ALA A 1 83 ? 13.594 -24.910 -21.602 1.00 32.88 83 ALA A N 1
ATOM 662 C CA . ALA A 1 83 ? 13.344 -24.690 -20.192 1.00 32.88 83 ALA A CA 1
ATOM 663 C C . ALA A 1 83 ? 13.693 -26.001 -19.464 1.00 32.88 83 ALA A C 1
ATOM 665 O O . ALA A 1 83 ? 13.027 -27.009 -19.681 1.00 32.88 83 ALA A O 1
ATOM 666 N N . GLY A 1 84 ? 14.737 -26.006 -18.635 1.00 28.05 84 GLY A N 1
ATOM 667 C CA . GLY A 1 84 ? 15.140 -27.185 -17.856 1.00 28.05 84 GLY A CA 1
ATOM 668 C C . GLY A 1 84 ? 16.648 -27.411 -17.884 1.00 28.05 84 GLY A C 1
ATOM 669 O O . GLY A 1 84 ? 17.263 -27.331 -18.936 1.00 28.05 84 GLY A O 1
ATOM 670 N N . GLY A 1 85 ? 17.242 -27.629 -16.709 1.00 33.31 85 GLY A N 1
ATOM 671 C CA . GLY A 1 85 ? 18.688 -27.729 -16.525 1.00 33.31 85 GLY A CA 1
ATOM 672 C C . GLY A 1 85 ? 19.348 -28.885 -17.279 1.00 33.31 85 GLY A C 1
ATOM 673 O O . GLY A 1 85 ? 18.836 -30.001 -17.305 1.00 33.31 85 GLY A O 1
ATOM 674 N N . GLY A 1 86 ? 20.529 -28.597 -17.815 1.00 25.44 86 GLY A N 1
ATOM 675 C CA . GLY A 1 86 ? 21.493 -29.551 -18.344 1.00 25.44 86 GLY A CA 1
ATOM 676 C C . GLY A 1 86 ? 22.751 -28.791 -18.754 1.00 25.44 86 GLY A C 1
ATOM 677 O O . GLY A 1 86 ? 22.672 -27.874 -19.569 1.00 25.44 86 GLY A O 1
ATOM 678 N N . ASP A 1 87 ? 23.884 -29.119 -18.137 1.00 27.41 87 ASP A N 1
ATOM 679 C CA . ASP A 1 87 ? 25.184 -28.534 -18.457 1.00 27.41 87 ASP A CA 1
ATOM 680 C C . ASP A 1 87 ? 25.608 -28.967 -19.870 1.00 27.41 87 ASP A C 1
ATOM 682 O O . ASP A 1 87 ? 25.761 -30.158 -20.138 1.00 27.41 87 ASP A O 1
ATOM 686 N N . PHE A 1 88 ? 25.798 -28.003 -20.772 1.00 30.56 88 PHE A N 1
ATOM 687 C CA . PHE A 1 88 ? 26.435 -28.218 -22.071 1.00 30.56 88 PHE A CA 1
ATOM 688 C C . PHE A 1 88 ? 27.787 -27.498 -22.078 1.00 30.56 88 PHE A C 1
ATOM 690 O O . PHE A 1 88 ? 27.860 -26.282 -22.255 1.00 30.56 88 PHE A O 1
ATOM 697 N N . GLU A 1 89 ? 28.863 -28.260 -21.879 1.00 31.38 89 GLU A N 1
ATOM 698 C CA . GLU A 1 89 ? 30.185 -27.900 -22.390 1.00 31.38 89 GLU A CA 1
ATOM 699 C C . GLU A 1 89 ? 30.193 -28.200 -23.893 1.00 31.38 89 GLU A C 1
ATOM 701 O O . GLU A 1 89 ? 30.016 -29.345 -24.305 1.00 31.38 89 GLU A O 1
ATOM 706 N N . THR A 1 90 ? 30.376 -27.175 -24.723 1.00 34.25 90 THR A N 1
ATOM 707 C CA . THR A 1 90 ? 30.741 -27.359 -26.131 1.00 34.25 90 THR A CA 1
ATOM 708 C C . THR A 1 90 ? 32.166 -26.866 -26.318 1.00 34.25 90 THR A C 1
ATOM 710 O O . THR A 1 90 ? 32.428 -25.668 -26.176 1.00 34.25 90 THR A O 1
ATOM 713 N N . ASP A 1 91 ? 33.061 -27.807 -26.612 1.00 29.47 91 ASP A N 1
ATOM 714 C CA . ASP A 1 91 ? 34.431 -27.565 -27.052 1.00 29.47 91 ASP A CA 1
ATOM 715 C C . ASP A 1 91 ? 34.457 -26.568 -28.218 1.00 29.47 91 ASP A C 1
ATOM 717 O O . ASP A 1 91 ? 33.739 -26.705 -29.211 1.00 29.47 91 ASP A O 1
ATOM 721 N N . VAL A 1 92 ? 35.295 -25.544 -28.077 1.00 41.03 92 VAL A N 1
ATOM 722 C CA . VAL A 1 92 ? 35.579 -24.552 -29.112 1.00 41.03 92 VAL A CA 1
ATOM 723 C C . VAL A 1 92 ? 36.832 -25.024 -29.831 1.00 41.03 92 VAL A C 1
ATOM 725 O O . VAL A 1 92 ? 37.900 -24.936 -29.244 1.00 41.03 92 VAL A O 1
ATOM 728 N N . ASP A 1 93 ? 36.677 -25.562 -31.043 1.00 35.62 93 ASP A N 1
ATOM 729 C CA . ASP A 1 93 ? 37.625 -25.444 -32.167 1.00 35.62 93 ASP A CA 1
ATOM 730 C C . ASP A 1 93 ? 37.131 -26.287 -33.365 1.00 35.62 93 ASP A C 1
ATOM 732 O O . ASP A 1 93 ? 37.699 -27.319 -33.720 1.00 35.62 93 ASP A O 1
ATOM 736 N N . GLU A 1 94 ? 36.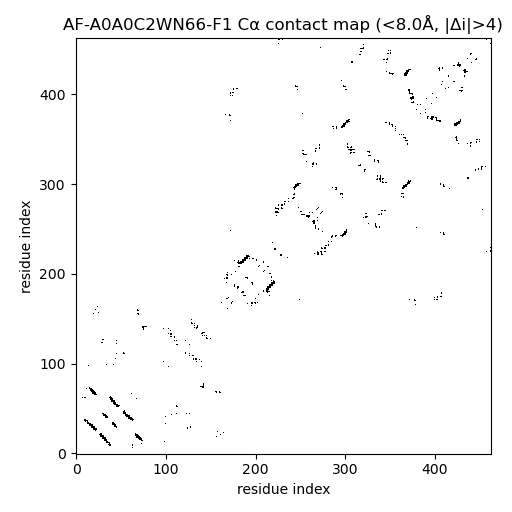052 -25.839 -34.023 1.00 40.59 94 GLU A N 1
ATOM 737 C CA . GLU A 1 94 ? 35.739 -26.273 -35.393 1.00 40.59 94 GLU A CA 1
ATOM 738 C C . GLU A 1 94 ? 36.306 -25.258 -36.411 1.00 40.59 94 GLU A C 1
ATOM 740 O O . GLU A 1 94 ? 35.994 -24.062 -36.336 1.00 40.59 94 GLU A O 1
ATOM 745 N N . PRO A 1 95 ? 37.102 -25.696 -37.406 1.00 33.19 95 PRO A N 1
ATOM 746 C CA . PRO A 1 95 ? 37.556 -24.830 -38.487 1.00 33.19 95 PRO A CA 1
ATOM 747 C C . PRO A 1 95 ? 36.358 -24.411 -39.355 1.00 33.19 95 PRO A C 1
ATOM 749 O O . PRO A 1 95 ? 35.801 -25.220 -40.093 1.00 33.19 95 PRO A O 1
ATOM 752 N N . GLY A 1 96 ? 35.956 -23.137 -39.266 1.00 48.03 96 GLY A N 1
ATOM 753 C CA . GLY A 1 96 ? 34.797 -22.580 -39.988 1.00 48.03 96 GLY A CA 1
ATOM 754 C C . GLY A 1 96 ? 33.749 -21.867 -39.118 1.00 48.03 96 GLY A C 1
ATOM 755 O O . GLY A 1 96 ? 32.653 -21.556 -39.606 1.00 48.03 96 GLY A O 1
ATOM 756 N N . ALA A 1 97 ? 34.048 -21.611 -37.840 1.00 56.59 97 ALA A N 1
ATOM 757 C CA . ALA A 1 97 ? 33.208 -20.801 -36.958 1.00 56.59 97 ALA A CA 1
ATOM 758 C C . ALA A 1 97 ? 33.132 -19.332 -37.434 1.00 56.59 97 ALA A C 1
ATOM 760 O O . ALA A 1 97 ? 34.142 -18.725 -37.780 1.00 56.59 97 ALA A O 1
ATOM 761 N N . CYS A 1 98 ? 31.920 -18.770 -37.475 1.00 68.94 98 CYS A N 1
ATOM 762 C CA . CYS A 1 98 ? 31.669 -17.387 -37.894 1.00 68.94 98 CYS A CA 1
ATOM 763 C C . CYS A 1 98 ? 32.131 -16.412 -36.800 1.00 68.94 98 CYS A C 1
ATOM 765 O O . CYS A 1 98 ? 31.699 -16.545 -35.656 1.00 68.94 98 CYS A O 1
ATOM 767 N N . THR A 1 99 ? 33.005 -15.460 -37.139 1.00 82.56 99 THR A N 1
ATOM 768 C CA . THR A 1 99 ? 33.558 -14.478 -36.188 1.00 82.56 99 THR A CA 1
ATOM 769 C C . THR A 1 99 ? 32.638 -13.268 -36.001 1.00 82.56 99 THR A C 1
ATOM 771 O O . THR A 1 99 ? 31.719 -13.034 -36.788 1.00 82.56 99 THR A O 1
ATOM 774 N N . ALA A 1 100 ? 32.902 -12.446 -34.980 1.00 82.69 100 ALA A N 1
ATOM 775 C CA . ALA A 1 100 ? 32.183 -11.185 -34.800 1.00 82.69 100 ALA A CA 1
ATOM 776 C C . ALA A 1 100 ? 32.391 -10.229 -35.989 1.00 82.69 100 ALA A C 1
ATOM 778 O O . ALA A 1 100 ? 31.482 -9.479 -36.333 1.00 82.69 100 ALA A O 1
ATOM 779 N N . GLU A 1 101 ? 33.566 -10.264 -36.619 1.00 85.69 101 GLU A N 1
ATOM 780 C CA . GLU A 1 101 ? 33.914 -9.491 -37.815 1.00 85.69 101 GLU A CA 1
ATOM 781 C C . GLU A 1 101 ? 33.142 -9.969 -39.054 1.00 85.69 101 GLU A C 1
ATOM 783 O O . GLU A 1 101 ? 32.722 -9.159 -39.880 1.00 85.69 101 GLU A O 1
ATOM 788 N N . ASP A 1 102 ? 32.908 -11.278 -39.179 1.00 84.19 102 ASP A N 1
ATOM 789 C CA . ASP A 1 102 ? 32.073 -11.827 -40.250 1.00 84.19 102 ASP A CA 1
ATOM 790 C C . ASP A 1 102 ? 30.616 -11.392 -40.098 1.00 84.19 102 ASP A C 1
ATOM 792 O O . ASP A 1 102 ? 29.997 -10.964 -41.073 1.00 84.19 102 ASP A O 1
ATOM 796 N N . VAL A 1 103 ? 30.090 -11.454 -38.869 1.00 87.50 103 VAL A N 1
ATOM 797 C CA . VAL A 1 103 ? 28.750 -10.952 -38.540 1.00 87.50 103 VAL A CA 1
ATOM 798 C C . VAL A 1 103 ? 28.650 -9.457 -38.839 1.00 87.50 103 VAL A C 1
ATOM 800 O O . VAL A 1 103 ? 27.696 -9.039 -39.490 1.00 87.50 103 VAL A O 1
ATOM 803 N N . ASP A 1 104 ? 29.635 -8.662 -38.417 1.00 90.88 104 ASP A N 1
ATOM 804 C CA . ASP A 1 104 ? 29.654 -7.213 -38.640 1.00 90.88 104 ASP A CA 1
ATOM 805 C C . ASP A 1 104 ? 29.560 -6.865 -40.127 1.00 90.88 104 ASP A C 1
ATOM 807 O O . ASP A 1 104 ? 28.701 -6.086 -40.529 1.00 90.88 104 ASP A O 1
ATOM 811 N N . ARG A 1 105 ? 30.376 -7.518 -40.959 1.00 89.94 105 ARG A N 1
ATOM 812 C CA . ARG A 1 105 ? 30.375 -7.329 -42.413 1.00 89.94 105 ARG A CA 1
ATOM 813 C C . ARG A 1 105 ? 29.023 -7.664 -43.046 1.00 89.94 105 ARG A C 1
ATOM 815 O O . ARG A 1 105 ? 28.547 -6.906 -43.880 1.00 89.94 105 ARG A O 1
ATOM 822 N N . ILE A 1 106 ? 28.385 -8.761 -42.634 1.00 89.94 106 ILE A N 1
ATOM 823 C CA . ILE A 1 106 ? 27.059 -9.150 -43.147 1.00 89.94 106 ILE A CA 1
ATOM 824 C C . ILE A 1 106 ? 25.990 -8.121 -42.754 1.00 89.94 106 ILE A C 1
ATOM 826 O O . ILE A 1 106 ? 25.107 -7.806 -43.551 1.00 89.94 106 ILE A O 1
ATOM 830 N N . LEU A 1 107 ? 26.043 -7.624 -41.517 1.00 92.81 107 LEU A N 1
ATOM 831 C CA . LEU A 1 107 ? 25.036 -6.715 -40.973 1.00 92.81 107 LEU A CA 1
ATOM 832 C C . LEU A 1 107 ? 25.207 -5.265 -41.443 1.00 92.81 107 LEU A C 1
ATOM 834 O O . LEU A 1 107 ? 24.209 -4.549 -41.559 1.00 92.81 107 LEU A O 1
ATOM 838 N N . HIS A 1 108 ? 26.441 -4.846 -41.724 1.00 92.12 108 HIS A N 1
ATOM 839 C CA . HIS A 1 108 ? 26.773 -3.511 -42.219 1.00 92.12 108 HIS A CA 1
ATOM 840 C C . HIS A 1 108 ? 26.181 -3.234 -43.608 1.00 92.12 108 HIS A C 1
ATOM 842 O O . HIS A 1 108 ? 25.743 -2.119 -43.879 1.00 92.12 108 HIS A O 1
ATOM 848 N N . ASP A 1 109 ? 26.102 -4.259 -44.460 1.00 87.56 109 ASP A N 1
ATOM 849 C CA . ASP A 1 109 ? 25.629 -4.138 -45.846 1.00 87.56 109 ASP A CA 1
ATOM 850 C C . ASP A 1 109 ? 24.096 -4.036 -45.972 1.00 87.56 109 ASP A C 1
ATOM 852 O O . ASP A 1 109 ? 23.556 -3.925 -47.076 1.00 87.56 109 ASP A O 1
ATOM 856 N N . ILE A 1 110 ? 23.362 -4.084 -44.856 1.00 90.31 110 ILE A N 1
ATOM 857 C CA . ILE A 1 110 ? 21.899 -4.017 -44.853 1.00 90.31 110 ILE A CA 1
ATOM 858 C C . ILE A 1 110 ? 21.449 -2.571 -45.098 1.00 90.31 110 ILE A C 1
ATOM 860 O O . ILE A 1 110 ? 21.735 -1.697 -44.275 1.00 90.31 110 ILE A O 1
ATOM 864 N N . PRO A 1 111 ? 20.667 -2.298 -46.162 1.00 87.50 111 PRO A N 1
ATOM 865 C CA . PRO A 1 111 ? 20.137 -0.962 -46.403 1.00 87.50 111 PRO A CA 1
ATOM 866 C C . PRO A 1 111 ? 19.273 -0.475 -45.233 1.00 87.50 111 PRO A C 1
ATOM 868 O O . PRO A 1 111 ? 18.340 -1.154 -44.804 1.00 87.50 111 PRO A O 1
ATOM 871 N N . LEU A 1 112 ? 19.549 0.737 -44.745 1.00 86.69 112 LEU A N 1
ATOM 872 C CA . LEU A 1 112 ? 18.810 1.369 -43.643 1.00 86.69 112 LEU A CA 1
ATOM 873 C C . LEU A 1 112 ? 17.592 2.174 -44.128 1.00 86.69 112 LEU A C 1
ATOM 875 O O . LEU A 1 112 ? 17.300 3.266 -43.642 1.00 86.69 112 LEU A O 1
ATOM 879 N N . VAL A 1 113 ? 16.907 1.634 -45.134 1.00 80.19 113 VAL A N 1
ATOM 880 C CA . VAL A 1 113 ? 15.737 2.215 -45.799 1.00 80.19 113 VAL A CA 1
ATOM 881 C C . VAL A 1 113 ? 14.739 1.106 -46.118 1.00 80.19 113 VAL A C 1
ATOM 883 O O . VAL A 1 113 ? 15.115 -0.058 -46.259 1.00 80.19 113 VAL A O 1
ATOM 886 N N . THR A 1 114 ? 13.453 1.432 -46.214 1.00 72.06 114 THR A N 1
ATOM 887 C CA . THR A 1 114 ? 12.435 0.452 -46.604 1.00 72.06 114 THR A CA 1
ATOM 888 C C . THR A 1 114 ? 12.494 0.206 -48.108 1.00 72.06 114 THR A C 1
ATOM 890 O O . THR A 1 114 ? 12.516 1.138 -48.911 1.00 72.06 114 THR A O 1
ATOM 893 N N . ALA A 1 115 ? 12.551 -1.067 -48.506 1.00 61.00 115 ALA A N 1
ATOM 894 C CA . ALA A 1 115 ? 12.415 -1.452 -49.904 1.00 61.00 115 ALA A CA 1
ATOM 895 C C . AL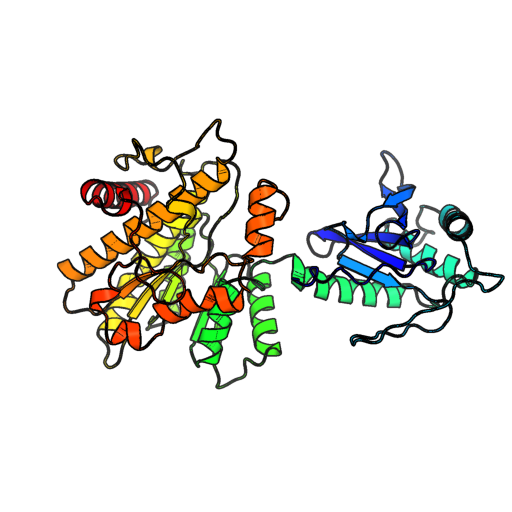A A 1 115 ? 10.951 -1.213 -50.302 1.00 61.00 115 ALA A C 1
ATOM 897 O O . ALA A 1 115 ? 10.079 -1.958 -49.868 1.00 61.00 115 ALA A O 1
ATOM 898 N N . GLY A 1 116 ? 10.700 -0.117 -51.024 1.00 50.75 116 GLY A N 1
ATOM 899 C CA . GLY A 1 116 ? 9.386 0.419 -51.400 1.00 50.75 116 GLY A CA 1
ATOM 900 C C . GLY A 1 116 ? 8.217 -0.575 -51.404 1.00 50.75 116 GLY A C 1
ATOM 901 O O . GLY A 1 116 ? 8.120 -1.438 -52.272 1.00 50.75 116 GLY A O 1
ATOM 902 N N . GLY A 1 117 ? 7.314 -0.381 -50.444 1.00 52.84 117 GLY A N 1
ATOM 903 C CA . GLY A 1 117 ? 5.977 -0.959 -50.329 1.00 52.84 117 GLY A CA 1
ATOM 904 C C . GLY A 1 117 ? 5.168 -0.038 -49.409 1.00 52.84 117 GLY A C 1
ATOM 905 O O . GLY A 1 117 ? 5.718 0.457 -48.428 1.00 52.84 117 GLY A O 1
ATOM 906 N N . GLU A 1 118 ? 3.920 0.262 -49.768 1.00 45.31 118 GLU A N 1
ATOM 907 C CA . GLU A 1 118 ? 3.228 1.527 -49.441 1.00 45.31 118 GLU A CA 1
ATOM 908 C C . GLU A 1 118 ? 2.978 1.875 -47.957 1.00 45.31 118 GLU A C 1
ATOM 910 O O . GLU A 1 118 ? 2.546 2.990 -47.707 1.00 45.31 118 GLU A O 1
ATOM 915 N N . ASP A 1 119 ? 3.319 1.045 -46.961 1.00 50.97 119 ASP A N 1
ATOM 916 C CA . ASP A 1 119 ? 2.869 1.290 -45.574 1.00 50.97 119 ASP A CA 1
ATOM 917 C C . ASP A 1 119 ? 3.878 1.025 -44.432 1.00 50.97 119 ASP A C 1
ATOM 919 O O . ASP A 1 119 ? 3.506 1.143 -43.262 1.00 50.97 119 ASP A O 1
ATOM 923 N N . GLU A 1 120 ? 5.154 0.693 -44.684 1.00 59.00 120 GLU A N 1
ATOM 924 C CA . GLU A 1 120 ? 6.119 0.473 -43.582 1.00 59.00 120 GLU A CA 1
ATOM 925 C C . GLU A 1 120 ? 7.174 1.589 -43.484 1.00 59.00 120 GLU A C 1
ATOM 927 O O . GLU A 1 120 ? 7.938 1.849 -44.414 1.00 59.00 120 GLU A O 1
ATOM 932 N N . THR A 1 121 ? 7.236 2.251 -42.324 1.00 76.38 121 THR A N 1
ATOM 933 C CA . THR A 1 121 ? 8.333 3.151 -41.945 1.00 76.38 121 THR A CA 1
ATOM 934 C C . THR A 1 121 ? 9.536 2.335 -41.468 1.00 76.38 121 THR A C 1
ATOM 936 O O . THR A 1 121 ? 9.391 1.325 -40.771 1.00 76.38 121 THR A O 1
ATOM 939 N N . PHE A 1 122 ? 10.752 2.748 -41.841 1.00 81.94 122 PHE A N 1
ATOM 940 C CA . PHE A 1 122 ? 11.961 2.034 -41.428 1.00 81.94 122 PHE A CA 1
ATOM 941 C C . PHE A 1 122 ? 12.158 2.113 -39.905 1.00 81.94 122 PHE A C 1
ATOM 943 O O . PHE A 1 122 ? 12.057 3.181 -39.300 1.00 81.94 122 PHE A O 1
ATOM 950 N N . THR A 1 123 ? 12.459 0.971 -39.283 1.00 87.56 123 THR A N 1
ATOM 951 C CA . THR A 1 123 ? 12.684 0.837 -37.836 1.00 87.56 123 THR A CA 1
ATOM 952 C C . THR A 1 123 ? 13.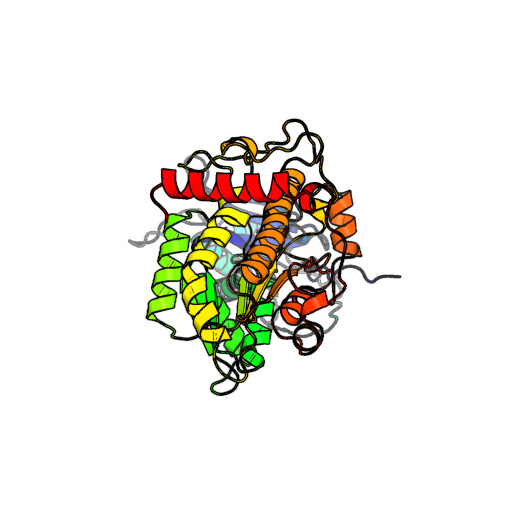768 -0.203 -37.548 1.00 87.56 123 THR A C 1
ATOM 954 O O . THR A 1 123 ? 14.059 -1.054 -38.389 1.00 87.56 123 THR A O 1
ATOM 957 N N . CYS A 1 124 ? 14.307 -0.231 -36.323 1.00 87.50 124 CYS A N 1
ATOM 958 C CA . CYS A 1 124 ? 15.221 -1.300 -35.890 1.00 87.50 124 CYS A CA 1
ATOM 959 C C . CYS A 1 124 ? 14.605 -2.712 -35.997 1.00 87.50 124 CYS A C 1
ATOM 961 O O . CYS A 1 124 ? 15.334 -3.685 -36.163 1.00 87.50 124 CYS A O 1
ATOM 963 N N . ARG A 1 125 ? 13.269 -2.829 -35.971 1.00 89.31 125 ARG A N 1
ATOM 964 C CA . ARG A 1 125 ? 12.532 -4.073 -36.245 1.00 89.31 125 ARG A CA 1
ATOM 965 C C . ARG A 1 125 ? 12.642 -4.501 -37.709 1.00 89.31 125 ARG A C 1
ATOM 967 O O . ARG A 1 125 ? 12.903 -5.667 -37.983 1.00 89.31 125 ARG A O 1
ATOM 974 N N . VAL A 1 126 ? 12.445 -3.562 -38.638 1.00 89.50 126 VAL A N 1
ATOM 975 C CA . VAL A 1 126 ? 12.593 -3.810 -40.084 1.00 89.50 126 VAL A CA 1
ATOM 976 C C . VAL A 1 126 ? 14.031 -4.229 -40.391 1.00 89.50 126 VAL A C 1
ATOM 978 O O . VAL A 1 126 ? 14.245 -5.236 -41.063 1.00 89.50 126 VAL A O 1
ATOM 981 N N . TRP A 1 127 ? 15.008 -3.529 -39.808 1.00 92.88 127 TRP A N 1
ATOM 982 C CA . TRP A 1 127 ? 16.418 -3.911 -39.893 1.00 92.88 127 TRP A CA 1
ATOM 983 C C . TRP A 1 127 ? 16.679 -5.322 -39.349 1.00 92.88 127 TRP A C 1
ATOM 985 O O . TRP A 1 127 ? 17.342 -6.113 -40.011 1.00 92.88 127 TRP A O 1
ATOM 995 N N . MET A 1 128 ? 16.119 -5.670 -38.182 1.00 92.38 128 MET A N 1
ATOM 996 C CA . MET A 1 128 ? 16.277 -7.003 -37.589 1.00 92.38 128 MET A CA 1
ATOM 997 C C . MET A 1 128 ? 15.792 -8.103 -38.538 1.00 92.38 128 MET A C 1
ATOM 999 O O . MET A 1 128 ? 16.516 -9.073 -38.748 1.00 92.38 128 MET A O 1
ATOM 1003 N N . ARG A 1 129 ? 14.619 -7.946 -39.167 1.00 91.25 129 ARG A N 1
ATOM 1004 C CA . ARG A 1 129 ? 14.109 -8.941 -40.127 1.00 91.25 129 ARG A CA 1
ATOM 1005 C C . ARG A 1 129 ? 15.064 -9.131 -41.307 1.00 91.25 129 ARG A C 1
ATOM 1007 O O . ARG A 1 129 ? 15.368 -10.266 -41.662 1.00 91.25 129 ARG A O 1
ATOM 1014 N N . ALA A 1 130 ? 15.565 -8.034 -41.880 1.00 91.25 130 ALA A N 1
ATOM 1015 C CA . ALA A 1 130 ? 16.533 -8.084 -42.976 1.00 91.25 130 ALA A CA 1
ATOM 1016 C C . ALA A 1 130 ? 17.856 -8.745 -42.547 1.00 91.25 130 ALA A C 1
ATOM 1018 O O . ALA A 1 130 ? 18.426 -9.539 -43.296 1.00 91.25 130 ALA A O 1
ATOM 1019 N N . ALA A 1 131 ? 18.305 -8.472 -41.320 1.00 92.06 131 ALA A N 1
ATOM 1020 C CA . ALA A 1 131 ? 19.488 -9.079 -40.726 1.00 92.06 131 ALA A CA 1
ATOM 1021 C C . ALA A 1 131 ? 19.353 -10.592 -40.559 1.00 92.06 131 ALA A C 1
ATOM 1023 O O . ALA A 1 131 ? 20.262 -11.318 -40.953 1.00 92.06 131 ALA A O 1
ATOM 1024 N N . VAL A 1 132 ? 18.218 -11.085 -40.054 1.00 90.94 132 VAL A N 1
ATOM 1025 C CA . VAL A 1 132 ? 17.956 -12.532 -39.959 1.00 90.94 132 VAL A CA 1
ATOM 1026 C C . VAL A 1 132 ? 18.041 -13.186 -41.339 1.00 90.94 132 VAL A C 1
ATOM 1028 O O . VAL A 1 132 ? 18.727 -14.196 -41.480 1.00 90.94 132 VAL A O 1
ATOM 1031 N N . THR A 1 133 ? 17.427 -12.588 -42.366 1.00 91.31 133 THR A N 1
ATOM 1032 C CA . THR A 1 133 ? 17.499 -13.104 -43.743 1.00 91.31 133 THR A CA 1
ATOM 1033 C C . THR A 1 133 ? 18.941 -13.182 -44.241 1.00 91.31 133 THR A C 1
ATOM 1035 O O . THR A 1 133 ? 19.370 -14.232 -44.715 1.00 91.31 133 THR A O 1
ATOM 1038 N N . LYS A 1 134 ? 19.723 -12.105 -44.091 1.00 91.25 134 LYS A N 1
ATOM 1039 C CA . LYS A 1 134 ? 21.118 -12.054 -44.559 1.00 91.25 134 LYS A CA 1
ATOM 1040 C C . LYS A 1 134 ? 22.027 -13.029 -43.815 1.00 91.25 134 LYS A C 1
ATOM 1042 O O . LYS A 1 134 ? 22.837 -13.713 -44.437 1.00 91.25 134 LYS A O 1
ATOM 1047 N N . LEU A 1 135 ? 21.859 -13.143 -42.500 1.00 89.00 135 LEU A N 1
ATOM 1048 C CA . LEU A 1 135 ? 22.589 -14.108 -41.678 1.00 89.00 135 LEU A CA 1
ATOM 1049 C C . LEU A 1 135 ? 22.227 -15.555 -42.043 1.00 89.00 135 LEU A C 1
ATOM 1051 O O . LEU A 1 135 ? 23.096 -16.426 -42.007 1.00 89.00 135 LEU A O 1
ATOM 1055 N N . HIS A 1 136 ? 20.975 -15.823 -42.417 1.00 87.44 136 HIS A N 1
ATOM 1056 C CA . HIS A 1 136 ? 20.551 -17.139 -42.889 1.00 87.44 136 HIS A CA 1
ATOM 1057 C C . HIS A 1 136 ? 21.123 -17.478 -44.274 1.00 87.44 136 HIS A C 1
ATOM 1059 O O . HIS A 1 136 ? 21.680 -18.561 -44.452 1.00 87.44 136 HIS A O 1
ATOM 1065 N N . GLU A 1 137 ? 21.072 -16.544 -45.231 1.00 88.44 137 GLU A N 1
ATOM 1066 C CA . GLU A 1 137 ? 21.678 -16.687 -46.568 1.00 88.44 137 GLU A CA 1
ATOM 1067 C C . GLU A 1 137 ? 23.188 -16.959 -46.482 1.00 88.44 137 GLU A C 1
ATOM 1069 O O . GLU A 1 137 ? 23.714 -17.832 -47.176 1.00 88.44 137 GLU A O 1
ATOM 1074 N N . ALA A 1 138 ? 23.874 -16.263 -45.573 1.00 85.69 138 ALA A N 1
ATOM 1075 C CA . ALA A 1 138 ? 25.291 -16.455 -45.279 1.00 85.69 138 ALA A CA 1
ATOM 1076 C C . ALA A 1 138 ? 25.587 -17.726 -44.457 1.00 85.69 138 ALA A C 1
ATOM 1078 O O . ALA A 1 138 ? 26.743 -17.991 -44.123 1.00 85.69 138 ALA A O 1
ATOM 1079 N N . ARG A 1 139 ? 24.560 -18.524 -44.128 1.00 84.44 139 ARG A N 1
ATOM 1080 C CA . ARG A 1 139 ? 24.643 -19.747 -43.313 1.00 84.44 139 ARG A CA 1
ATOM 1081 C C . ARG A 1 139 ? 25.261 -19.514 -41.932 1.00 84.44 139 ARG A C 1
ATOM 1083 O O . ARG A 1 139 ? 25.883 -20.416 -41.378 1.00 84.44 139 ARG A O 1
ATOM 1090 N N . VAL A 1 140 ? 25.101 -18.317 -41.370 1.00 80.75 140 VAL A N 1
ATOM 1091 C CA . VAL A 1 140 ? 25.522 -17.987 -39.999 1.00 80.75 140 VAL A CA 1
ATOM 1092 C C . VAL A 1 140 ? 24.507 -18.511 -38.986 1.00 80.75 140 VAL A C 1
ATOM 1094 O O . VAL A 1 140 ? 24.902 -19.009 -37.936 1.00 80.75 140 VAL A O 1
ATOM 1097 N N . ILE A 1 141 ? 23.215 -18.459 -39.324 1.00 83.75 141 ILE A N 1
ATOM 1098 C CA . ILE A 1 141 ? 22.105 -18.963 -38.501 1.00 83.75 141 ILE A CA 1
ATOM 1099 C C . ILE A 1 141 ? 21.173 -19.858 -39.327 1.00 83.75 141 ILE A C 1
ATOM 1101 O O . ILE A 1 141 ? 21.024 -19.672 -40.538 1.00 83.75 141 ILE A O 1
ATOM 1105 N N . ASN A 1 142 ? 20.477 -20.791 -38.677 1.00 80.88 142 ASN A N 1
ATOM 1106 C CA . ASN A 1 142 ? 19.430 -21.585 -39.323 1.00 80.88 142 ASN A CA 1
ATOM 1107 C C . ASN A 1 142 ? 18.035 -21.003 -39.031 1.00 80.88 142 ASN A C 1
ATOM 1109 O O . ASN A 1 142 ? 17.290 -21.542 -38.221 1.00 80.88 142 ASN A O 1
ATOM 1113 N N . CYS A 1 143 ? 17.698 -19.856 -39.626 1.00 81.44 143 CYS A N 1
ATOM 1114 C CA . CYS A 1 143 ? 16.403 -19.198 -39.431 1.00 81.44 143 CYS A CA 1
ATOM 1115 C C . CYS A 1 143 ? 15.854 -18.666 -40.760 1.00 81.44 143 CYS A C 1
ATOM 1117 O O . CYS A 1 143 ? 16.180 -17.556 -41.172 1.00 81.44 143 CYS A O 1
ATOM 1119 N N . SER A 1 144 ? 15.001 -19.452 -41.416 1.00 81.94 144 SER A N 1
ATOM 1120 C CA . SER A 1 144 ? 14.401 -19.105 -42.710 1.00 81.94 144 SER A CA 1
ATOM 1121 C C . SER A 1 144 ? 13.161 -18.207 -42.613 1.00 81.94 144 SER A C 1
ATOM 1123 O O . SER A 1 144 ? 12.733 -17.664 -43.628 1.00 81.94 144 SER A O 1
ATOM 1125 N N . ASP A 1 145 ? 12.598 -18.020 -41.412 1.00 86.69 145 ASP A N 1
ATOM 1126 C CA . ASP A 1 145 ? 11.403 -17.200 -41.176 1.00 86.69 145 ASP A CA 1
ATOM 1127 C C . ASP A 1 145 ? 11.665 -16.093 -40.131 1.00 86.69 145 ASP A C 1
ATOM 1129 O O . ASP A 1 145 ? 11.457 -16.287 -38.927 1.00 86.69 145 ASP A O 1
ATOM 1133 N N . PRO A 1 146 ? 12.111 -14.900 -40.573 1.00 87.12 146 PRO A N 1
ATOM 1134 C CA . PRO A 1 146 ? 12.337 -13.755 -39.694 1.00 87.12 146 PRO A CA 1
ATOM 1135 C C . PRO A 1 146 ? 11.085 -13.266 -38.962 1.00 87.12 146 PRO A C 1
ATOM 1137 O O . PRO A 1 146 ? 11.196 -12.690 -37.878 1.00 87.12 146 PRO A O 1
ATOM 1140 N N . LYS A 1 147 ? 9.895 -13.454 -39.548 1.00 85.88 147 LYS A N 1
ATOM 1141 C CA . LYS A 1 147 ? 8.642 -12.969 -38.964 1.00 85.88 147 LYS A CA 1
ATOM 1142 C C . LYS A 1 147 ? 8.224 -13.858 -37.801 1.00 85.88 147 LYS A C 1
ATOM 1144 O O . LYS A 1 147 ? 7.906 -13.337 -36.735 1.00 85.88 147 LYS A O 1
ATOM 1149 N N . ARG A 1 148 ? 8.316 -15.179 -37.969 1.00 84.88 148 ARG A N 1
ATOM 1150 C CA . ARG A 1 148 ? 8.105 -16.127 -36.871 1.00 84.88 148 ARG A CA 1
ATOM 1151 C C . ARG A 1 148 ? 9.061 -15.866 -35.710 1.00 84.88 148 ARG A C 1
ATOM 1153 O O . ARG A 1 148 ? 8.618 -15.822 -34.566 1.00 84.88 148 ARG A O 1
ATOM 1160 N N . LEU A 1 149 ? 10.345 -15.637 -36.000 1.00 84.38 149 LEU A N 1
ATOM 1161 C CA . LEU A 1 149 ? 11.317 -15.298 -34.962 1.00 84.38 149 LEU A CA 1
ATOM 1162 C C . LEU A 1 149 ? 10.931 -14.012 -34.217 1.00 84.38 149 LEU A C 1
ATOM 1164 O O . LEU A 1 149 ? 11.005 -13.945 -32.991 1.00 84.38 149 LEU A O 1
ATOM 1168 N N . GLU A 1 150 ? 10.498 -12.979 -34.934 1.00 87.50 150 GLU A N 1
ATOM 1169 C CA . GLU A 1 150 ? 10.012 -11.762 -34.291 1.00 87.50 150 GLU A CA 1
ATOM 1170 C C . GLU A 1 150 ? 8.841 -12.035 -33.340 1.00 87.50 150 GLU A C 1
ATOM 1172 O O . GLU A 1 150 ? 8.863 -11.555 -32.204 1.00 87.50 150 GLU A O 1
ATOM 1177 N N . ASP A 1 151 ? 7.835 -12.782 -33.792 1.00 83.94 151 ASP A N 1
ATOM 1178 C CA . ASP A 1 151 ? 6.633 -13.068 -33.008 1.00 83.94 151 ASP A CA 1
ATOM 1179 C C . ASP A 1 151 ? 6.975 -13.866 -31.738 1.00 83.94 151 ASP A C 1
ATOM 1181 O O . ASP A 1 151 ? 6.523 -13.510 -30.644 1.00 83.94 151 ASP A O 1
ATOM 1185 N N . GLU A 1 152 ? 7.854 -14.866 -31.845 1.00 82.00 152 GLU A N 1
ATOM 1186 C CA . GLU A 1 152 ? 8.350 -15.652 -30.707 1.00 82.00 152 GLU A CA 1
ATOM 1187 C C . GLU A 1 152 ? 9.165 -14.788 -29.727 1.00 82.00 152 GLU A C 1
ATOM 1189 O O . GLU A 1 152 ? 8.942 -14.844 -28.513 1.00 82.00 152 GLU A O 1
ATOM 1194 N N . LEU A 1 153 ? 10.060 -13.923 -30.223 1.00 83.25 153 LEU A N 1
ATOM 1195 C CA . LEU A 1 153 ? 10.834 -13.010 -29.374 1.00 83.25 153 LEU A CA 1
ATOM 1196 C C . LEU A 1 153 ? 9.945 -11.966 -28.693 1.00 83.25 153 LEU A C 1
ATOM 1198 O O . LEU A 1 153 ? 10.184 -11.646 -27.528 1.00 83.25 153 LEU A O 1
ATOM 1202 N N . ARG A 1 154 ? 8.907 -11.453 -29.366 1.00 82.00 154 ARG A N 1
ATOM 1203 C CA . ARG A 1 154 ? 7.898 -10.569 -28.754 1.00 82.00 154 ARG A CA 1
ATOM 1204 C C . ARG A 1 154 ? 7.112 -11.291 -27.677 1.00 82.00 154 ARG A C 1
ATOM 1206 O O . ARG A 1 154 ? 6.866 -10.706 -26.626 1.00 82.00 154 ARG A O 1
ATOM 1213 N N . GLN A 1 155 ? 6.712 -12.537 -27.916 1.00 78.31 155 GLN A N 1
ATOM 1214 C CA . GLN A 1 155 ? 5.996 -13.334 -26.926 1.00 78.31 155 GLN A CA 1
ATOM 1215 C C . GLN A 1 155 ? 6.870 -13.578 -25.692 1.00 78.31 155 GLN A C 1
ATOM 1217 O O . GLN A 1 155 ? 6.432 -13.285 -24.579 1.00 78.31 155 GLN A O 1
ATOM 1222 N N . LEU A 1 156 ? 8.129 -13.993 -25.880 1.00 70.88 156 LEU A N 1
ATOM 1223 C CA . LEU A 1 156 ? 9.105 -14.111 -24.792 1.00 70.88 156 LEU A CA 1
ATOM 1224 C C . LEU A 1 156 ? 9.306 -12.776 -24.070 1.00 70.88 156 LEU A C 1
ATOM 1226 O O . LEU A 1 156 ? 9.340 -12.735 -22.843 1.00 70.88 156 LEU A O 1
ATOM 1230 N N . ALA A 1 157 ? 9.424 -11.675 -24.814 1.00 69.94 157 ALA A N 1
ATOM 1231 C CA . ALA A 1 157 ? 9.614 -10.350 -24.246 1.00 69.94 157 ALA A CA 1
ATOM 1232 C C . ALA A 1 157 ? 8.398 -9.889 -23.452 1.00 69.94 157 ALA A C 1
ATOM 1234 O O . ALA A 1 157 ? 8.581 -9.233 -22.436 1.00 69.94 157 ALA A O 1
ATOM 1235 N N . ARG A 1 158 ? 7.176 -10.247 -23.856 1.00 66.06 158 ARG A N 1
ATOM 1236 C CA . ARG A 1 158 ? 5.955 -10.003 -23.080 1.00 66.06 158 ARG A CA 1
ATOM 1237 C C . ARG A 1 158 ? 5.956 -10.820 -21.800 1.00 66.06 158 ARG A C 1
ATOM 1239 O O . ARG A 1 158 ? 5.788 -10.233 -20.742 1.00 66.06 158 ARG A O 1
ATOM 1246 N N . THR A 1 159 ? 6.254 -12.116 -21.854 1.00 62.09 159 THR A N 1
ATOM 1247 C CA . THR A 1 159 ? 6.355 -12.964 -20.652 1.00 62.09 159 THR A CA 1
ATOM 1248 C C . THR A 1 159 ? 7.453 -12.478 -19.693 1.00 62.09 159 THR A C 1
ATOM 1250 O O . THR A 1 159 ? 7.249 -12.420 -18.479 1.00 62.09 159 THR A O 1
ATOM 1253 N N . ASN A 1 160 ? 8.599 -12.043 -20.224 1.00 56.72 160 ASN A N 1
ATOM 1254 C CA . ASN A 1 160 ? 9.720 -11.522 -19.440 1.00 56.72 160 ASN A CA 1
ATOM 1255 C C . ASN A 1 160 ? 9.497 -10.071 -18.972 1.00 56.72 160 ASN A C 1
ATOM 1257 O O . ASN A 1 160 ? 9.931 -9.705 -17.883 1.00 56.72 160 ASN A O 1
ATOM 1261 N N . ASN A 1 161 ? 8.787 -9.229 -19.724 1.00 48.44 161 ASN A N 1
ATOM 1262 C CA . ASN A 1 161 ? 8.382 -7.892 -19.277 1.00 48.44 161 ASN A CA 1
ATOM 1263 C C . ASN A 1 161 ? 7.251 -7.970 -18.249 1.00 48.44 161 ASN A C 1
ATOM 1265 O O . ASN A 1 161 ? 7.276 -7.215 -17.290 1.00 48.44 161 ASN A O 1
ATOM 1269 N N . GLN A 1 162 ? 6.334 -8.929 -18.344 1.00 40.97 162 GLN A N 1
ATOM 1270 C CA . GLN A 1 162 ? 5.316 -9.204 -17.320 1.00 40.97 162 GLN A CA 1
ATOM 1271 C C . GLN A 1 162 ? 5.957 -9.639 -15.985 1.00 40.97 162 GLN A C 1
ATOM 1273 O O . GLN A 1 162 ? 5.376 -9.500 -14.910 1.00 40.97 162 GLN A O 1
ATOM 1278 N N . ALA A 1 163 ? 7.214 -10.093 -16.034 1.00 36.97 163 ALA A N 1
ATOM 1279 C CA . ALA A 1 163 ? 8.064 -10.326 -14.875 1.00 36.97 163 ALA A CA 1
ATOM 1280 C C . ALA A 1 163 ? 8.812 -9.083 -14.345 1.00 36.97 163 ALA A C 1
ATOM 1282 O O . ALA A 1 163 ? 9.351 -9.143 -13.237 1.00 36.97 163 ALA A O 1
ATOM 1283 N N . THR A 1 164 ? 8.871 -7.989 -15.110 1.00 35.72 164 THR A N 1
ATOM 1284 C CA . THR A 1 164 ? 9.815 -6.877 -14.888 1.00 35.72 164 THR A CA 1
ATOM 1285 C C . THR A 1 164 ? 9.169 -5.480 -14.903 1.00 35.72 164 THR A C 1
ATOM 1287 O O . THR A 1 164 ? 9.788 -4.550 -14.394 1.00 35.72 164 THR A O 1
ATOM 1290 N N . LEU A 1 165 ? 7.953 -5.302 -15.439 1.00 32.12 165 LEU A N 1
ATOM 1291 C CA . LEU A 1 165 ? 7.366 -3.978 -15.703 1.00 32.12 165 LEU A CA 1
ATOM 1292 C C . LEU A 1 165 ? 6.210 -3.552 -14.793 1.00 32.12 165 LEU A C 1
ATOM 1294 O O . LEU A 1 165 ? 6.114 -2.358 -14.547 1.00 32.12 165 LEU A O 1
ATOM 1298 N N . ASP A 1 166 ? 5.439 -4.454 -14.181 1.00 33.94 166 ASP A N 1
ATOM 1299 C CA . ASP A 1 166 ? 4.331 -4.034 -13.312 1.00 33.94 166 ASP A CA 1
ATOM 1300 C C . ASP A 1 166 ? 4.449 -4.659 -11.917 1.00 33.94 166 ASP A C 1
ATOM 1302 O O . ASP A 1 166 ? 4.142 -5.832 -11.690 1.00 33.94 166 ASP A O 1
ATOM 1306 N N . GLY A 1 167 ? 4.871 -3.850 -10.938 1.00 40.62 167 GLY A N 1
ATOM 1307 C CA . GLY A 1 167 ? 4.966 -4.212 -9.512 1.00 40.62 167 GLY A CA 1
ATOM 1308 C C . GLY A 1 167 ? 3.655 -4.699 -8.863 1.00 40.62 167 GLY A C 1
ATOM 1309 O O . GLY A 1 167 ? 3.647 -5.026 -7.680 1.00 40.62 167 GLY A O 1
ATOM 1310 N N . LEU A 1 168 ? 2.562 -4.786 -9.626 1.00 38.78 168 LEU A N 1
ATOM 1311 C CA . LEU A 1 168 ? 1.278 -5.371 -9.235 1.00 38.78 168 LEU A CA 1
ATOM 1312 C C . LEU A 1 168 ? 1.288 -6.912 -9.274 1.00 38.78 168 LEU A C 1
ATOM 1314 O O . LEU A 1 168 ? 0.559 -7.543 -8.514 1.00 38.78 168 LEU A O 1
ATOM 1318 N N . GLY A 1 169 ? 2.157 -7.529 -10.086 1.00 36.31 169 GLY A N 1
ATOM 1319 C CA . GLY A 1 169 ? 2.287 -8.991 -10.187 1.00 36.31 169 GLY A CA 1
ATOM 1320 C C . GLY A 1 169 ? 3.410 -9.600 -9.339 1.00 36.31 169 GLY A C 1
ATOM 1321 O O . GLY A 1 169 ? 3.534 -10.822 -9.256 1.00 36.31 169 GLY A O 1
ATOM 1322 N N . ARG A 1 170 ? 4.292 -8.790 -8.740 1.00 47.19 170 ARG A N 1
ATOM 1323 C CA . ARG A 1 170 ? 5.457 -9.260 -7.968 1.00 47.19 170 ARG A CA 1
ATOM 1324 C C . ARG A 1 170 ? 5.723 -8.321 -6.797 1.00 47.19 170 ARG A C 1
ATOM 1326 O O . ARG A 1 170 ? 6.257 -7.234 -6.966 1.00 47.19 170 ARG A O 1
ATOM 1333 N N . GLY A 1 171 ? 5.366 -8.753 -5.593 1.00 62.69 171 GLY A N 1
ATOM 1334 C CA . GLY A 1 171 ? 5.560 -7.972 -4.376 1.00 62.69 171 GLY A CA 1
ATOM 1335 C C . GLY A 1 171 ? 4.742 -8.523 -3.217 1.00 62.69 171 GLY A C 1
ATOM 1336 O O . GLY A 1 171 ? 3.969 -9.467 -3.384 1.00 62.69 171 GLY A O 1
ATOM 1337 N N . ILE A 1 172 ? 4.913 -7.918 -2.042 1.00 70.75 172 ILE A N 1
ATOM 1338 C CA . ILE A 1 172 ? 4.220 -8.332 -0.815 1.00 70.75 172 ILE A CA 1
ATOM 1339 C C . ILE A 1 172 ? 2.699 -8.280 -1.011 1.00 70.75 172 ILE A C 1
ATOM 1341 O O . ILE A 1 172 ? 2.006 -9.201 -0.602 1.00 70.75 172 ILE A O 1
ATOM 1345 N N . GLY A 1 173 ? 2.179 -7.268 -1.718 1.00 75.06 173 GLY A N 1
ATOM 1346 C CA . GLY A 1 173 ? 0.749 -7.153 -2.028 1.00 75.06 173 GLY A CA 1
ATOM 1347 C C . GLY A 1 173 ? 0.204 -8.334 -2.836 1.00 75.06 173 GLY A C 1
ATOM 1348 O O . GLY A 1 173 ? -0.789 -8.931 -2.439 1.00 75.06 173 GLY A O 1
ATOM 1349 N N . TYR A 1 174 ? 0.894 -8.738 -3.910 1.00 79.75 174 TYR A N 1
ATOM 1350 C CA . TYR A 1 174 ? 0.499 -9.895 -4.725 1.00 79.75 174 TYR A CA 1
ATOM 1351 C C . TYR A 1 174 ? 0.498 -11.196 -3.911 1.00 79.75 174 TYR A C 1
ATOM 1353 O O . TYR A 1 174 ? -0.469 -11.952 -3.955 1.00 79.75 174 TYR A O 1
ATOM 1361 N N . SER A 1 175 ? 1.564 -11.451 -3.141 1.00 82.62 175 SER A N 1
ATOM 1362 C CA . SER A 1 175 ? 1.638 -12.642 -2.280 1.00 82.62 175 SER A CA 1
ATOM 1363 C C . SER A 1 175 ? 0.564 -12.597 -1.183 1.00 82.62 175 SER A C 1
ATOM 1365 O O . SER A 1 175 ? -0.077 -13.609 -0.913 1.00 82.62 175 SER A O 1
ATOM 1367 N N . THR A 1 176 ? 0.269 -11.417 -0.626 1.00 82.94 176 THR A N 1
ATOM 1368 C CA . THR A 1 176 ? -0.801 -11.238 0.371 1.00 82.94 176 THR A CA 1
ATOM 1369 C C . THR A 1 176 ? -2.152 -11.642 -0.221 1.00 82.94 176 THR A C 1
ATOM 1371 O O . THR A 1 176 ? -2.844 -12.482 0.352 1.00 82.94 176 THR A O 1
ATOM 1374 N N . VAL A 1 177 ? -2.491 -11.118 -1.406 1.00 88.31 177 VAL A N 1
ATOM 1375 C CA . VAL A 1 177 ? -3.717 -11.480 -2.137 1.00 88.31 177 VAL A CA 1
ATOM 1376 C C . VAL A 1 177 ? -3.755 -12.974 -2.436 1.00 88.31 177 VAL A C 1
ATOM 1378 O O . VAL A 1 177 ? -4.764 -13.618 -2.174 1.00 88.31 177 VAL A O 1
ATOM 1381 N N . LYS A 1 178 ? -2.649 -13.545 -2.922 1.00 88.56 178 LYS A N 1
ATOM 1382 C CA . LYS A 1 178 ? -2.534 -14.975 -3.226 1.00 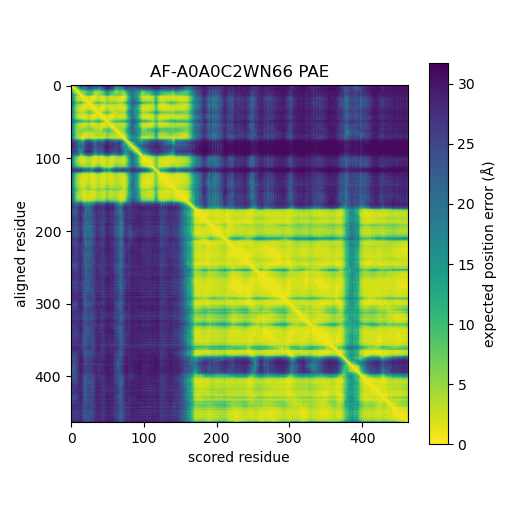88.56 178 LYS A CA 1
ATOM 1383 C C . LYS A 1 178 ? -2.872 -15.858 -2.028 1.00 88.56 178 LYS A C 1
ATOM 1385 O O . LYS A 1 178 ? -3.625 -16.816 -2.180 1.00 88.56 178 LYS A O 1
ATOM 1390 N N . HIS A 1 179 ? -2.294 -15.567 -0.864 1.00 88.81 179 HIS A N 1
ATOM 1391 C CA . HIS A 1 179 ? -2.491 -16.377 0.339 1.00 88.81 179 HIS A CA 1
ATOM 1392 C C . HIS A 1 179 ? -3.902 -16.228 0.906 1.00 88.81 179 HIS A C 1
ATOM 1394 O O . HIS A 1 179 ? -4.504 -17.241 1.249 1.00 88.81 179 HIS A O 1
ATOM 1400 N N . PHE A 1 180 ? -4.460 -15.012 0.943 1.00 90.06 180 PHE A N 1
ATOM 1401 C CA . PHE A 1 180 ? -5.854 -14.822 1.361 1.00 90.06 180 PHE A CA 1
ATOM 1402 C C . PHE A 1 180 ? -6.835 -15.500 0.412 1.00 90.06 180 PHE A C 1
ATOM 1404 O O . PHE A 1 180 ? -7.712 -16.230 0.868 1.00 90.06 180 PHE A O 1
ATOM 1411 N N . ALA A 1 181 ? -6.660 -15.306 -0.897 1.00 91.69 181 ALA A N 1
ATOM 1412 C CA . ALA A 1 181 ? -7.530 -15.903 -1.896 1.00 91.69 181 ALA A CA 1
ATOM 1413 C C . ALA A 1 181 ? -7.517 -17.426 -1.757 1.00 91.69 181 ALA A C 1
ATOM 1415 O O . ALA A 1 181 ? -8.564 -18.001 -1.519 1.00 91.69 181 ALA A O 1
ATOM 1416 N N . ARG A 1 182 ? -6.340 -18.068 -1.740 1.00 89.44 182 ARG A N 1
ATOM 1417 C CA . ARG A 1 182 ? -6.207 -19.529 -1.562 1.00 89.44 182 ARG A CA 1
ATOM 1418 C C . ARG A 1 182 ? -6.720 -20.069 -0.226 1.00 89.44 182 ARG A C 1
ATOM 1420 O O . ARG A 1 182 ? -6.935 -21.272 -0.107 1.00 89.44 182 ARG A O 1
ATOM 1427 N N . ALA A 1 183 ? -6.881 -19.213 0.780 1.00 88.75 183 ALA A N 1
ATOM 1428 C CA . ALA A 1 183 ? -7.540 -19.569 2.032 1.00 88.75 183 ALA A CA 1
ATOM 1429 C C . ALA A 1 183 ? -9.081 -19.537 1.921 1.00 88.75 183 ALA A C 1
ATOM 1431 O O . ALA A 1 183 ? -9.762 -19.742 2.922 1.00 88.75 183 ALA A O 1
ATOM 1432 N N . GLY A 1 184 ? -9.627 -19.295 0.724 1.00 90.50 184 GLY A N 1
ATOM 1433 C CA . GLY A 1 184 ? -11.058 -19.229 0.437 1.00 90.50 184 GLY A CA 1
ATOM 1434 C C . GLY A 1 184 ? -11.656 -17.824 0.513 1.00 90.50 184 GLY A C 1
ATOM 1435 O O . GLY A 1 184 ? -12.871 -17.689 0.399 1.00 90.50 184 GLY A O 1
ATOM 1436 N N . ALA A 1 185 ? -10.850 -16.775 0.711 1.00 91.62 185 ALA A N 1
ATOM 1437 C CA . ALA A 1 185 ? -11.371 -15.415 0.796 1.00 91.62 185 ALA A CA 1
ATOM 1438 C C . ALA A 1 185 ? -11.758 -14.859 -0.583 1.00 91.62 185 ALA A C 1
ATOM 1440 O O . ALA A 1 185 ? -11.121 -15.153 -1.600 1.00 91.62 185 ALA A O 1
ATOM 1441 N N . LYS A 1 186 ? -12.754 -13.968 -0.589 1.00 94.62 186 LYS A N 1
ATOM 1442 C CA . LYS A 1 186 ? -12.966 -13.009 -1.673 1.00 94.62 186 LYS A CA 1
ATOM 1443 C C . LYS A 1 186 ? -12.074 -11.798 -1.422 1.00 94.62 186 LYS A C 1
ATOM 1445 O O . LYS A 1 186 ? -12.198 -11.137 -0.394 1.00 94.62 186 LYS A O 1
ATOM 1450 N N . VAL A 1 187 ? -11.154 -11.524 -2.338 1.00 94.62 187 VAL A N 1
ATOM 1451 C CA . VAL A 1 187 ? -10.126 -10.494 -2.174 1.00 94.62 187 VAL A CA 1
ATOM 1452 C C . VAL A 1 187 ? -10.240 -9.458 -3.281 1.00 94.62 187 VAL A C 1
ATOM 1454 O O . VAL A 1 187 ? -10.218 -9.788 -4.464 1.00 94.62 187 VAL A O 1
ATOM 1457 N N . TYR A 1 188 ? -10.288 -8.185 -2.903 1.00 93.25 188 TYR A N 1
ATOM 1458 C CA . TYR A 1 188 ? -10.152 -7.090 -3.856 1.00 93.25 188 TYR A CA 1
ATOM 1459 C C . TYR A 1 188 ? -8.683 -6.681 -3.975 1.00 93.25 188 TYR A C 1
ATOM 1461 O O . TYR A 1 188 ? -8.079 -6.166 -3.032 1.00 93.25 188 TYR A O 1
ATOM 1469 N N . LEU A 1 189 ? -8.096 -6.907 -5.149 1.00 87.25 189 LEU A N 1
ATOM 1470 C CA . LEU A 1 189 ? -6.803 -6.349 -5.525 1.00 87.25 189 LEU A CA 1
ATOM 1471 C C . LEU A 1 189 ? -7.007 -4.871 -5.874 1.00 87.25 189 LEU A C 1
ATOM 1473 O O . LEU A 1 189 ? -7.369 -4.531 -7.000 1.00 87.25 189 LEU A O 1
ATOM 1477 N N . ALA A 1 190 ? -6.791 -3.997 -4.893 1.00 84.50 190 ALA A N 1
ATOM 1478 C CA . ALA A 1 190 ? -6.894 -2.557 -5.083 1.00 84.50 190 ALA A CA 1
ATOM 1479 C C . ALA A 1 190 ? -5.652 -2.009 -5.808 1.00 84.50 190 ALA A C 1
ATOM 1481 O O . ALA A 1 190 ? -4.538 -2.068 -5.279 1.00 84.50 190 ALA A O 1
ATOM 1482 N N . ALA A 1 191 ? -5.825 -1.498 -7.028 1.00 80.00 191 ALA A N 1
ATOM 1483 C CA . ALA A 1 191 ? -4.725 -1.037 -7.876 1.00 80.00 191 ALA A CA 1
ATOM 1484 C C . ALA A 1 191 ? -5.149 0.093 -8.823 1.00 80.00 191 ALA A C 1
ATOM 1486 O O . ALA A 1 191 ? -6.308 0.179 -9.223 1.00 80.00 191 ALA A O 1
ATOM 1487 N N . ARG A 1 192 ? -4.184 0.931 -9.225 1.00 76.75 192 ARG A N 1
ATOM 1488 C CA . ARG A 1 192 ? -4.411 2.081 -10.122 1.00 76.75 192 ARG A CA 1
ATOM 1489 C C . ARG A 1 192 ? -4.861 1.679 -11.520 1.00 76.75 192 ARG A C 1
ATOM 1491 O O . ARG A 1 192 ? -5.752 2.303 -12.084 1.00 76.75 192 ARG A O 1
ATOM 1498 N N . ASP A 1 193 ? -4.198 0.669 -12.069 1.00 75.81 193 ASP A N 1
ATOM 1499 C CA . ASP A 1 193 ? -4.302 0.279 -13.468 1.00 75.81 193 ASP A CA 1
ATOM 1500 C C . ASP A 1 193 ? -5.004 -1.077 -13.604 1.00 75.81 193 ASP A C 1
ATOM 1502 O O . ASP A 1 193 ? -4.628 -2.058 -12.954 1.00 75.81 193 ASP A O 1
ATOM 1506 N N . GLU A 1 194 ? -6.028 -1.110 -14.457 1.00 81.31 194 GLU A N 1
ATOM 1507 C CA . GLU A 1 194 ? -6.846 -2.295 -14.729 1.00 81.31 194 GLU A CA 1
ATOM 1508 C C . GLU A 1 194 ? -6.034 -3.428 -15.347 1.00 81.31 194 GLU A C 1
ATOM 1510 O O . GLU A 1 194 ? -6.229 -4.596 -15.007 1.00 81.31 194 GLU A O 1
ATOM 1515 N N . LYS A 1 195 ? -5.113 -3.094 -16.254 1.00 75.31 195 LYS A N 1
ATOM 1516 C CA . LYS A 1 195 ? -4.328 -4.080 -16.991 1.00 75.31 195 LYS A CA 1
ATOM 1517 C C . LYS A 1 195 ? -3.380 -4.813 -16.048 1.00 75.31 195 LYS A C 1
ATOM 1519 O O . LYS A 1 195 ? -3.376 -6.039 -16.029 1.00 75.31 195 LYS A O 1
ATOM 1524 N N . GLY A 1 196 ? -2.642 -4.092 -15.209 1.00 70.00 196 GLY A N 1
ATOM 1525 C CA . GLY A 1 196 ? -1.742 -4.685 -14.223 1.00 70.00 196 GLY A CA 1
ATOM 1526 C C . GLY A 1 196 ? -2.482 -5.523 -13.176 1.00 70.00 196 GLY A C 1
ATOM 1527 O O . GLY A 1 196 ? -1.976 -6.565 -12.753 1.00 70.00 196 GLY A O 1
ATOM 1528 N N . ALA A 1 197 ? -3.696 -5.119 -12.789 1.00 76.88 197 ALA A N 1
ATOM 1529 C CA . ALA A 1 197 ? -4.552 -5.929 -11.926 1.00 76.88 197 ALA A CA 1
ATOM 1530 C C . ALA A 1 197 ? -5.057 -7.197 -12.633 1.00 76.88 197 ALA A C 1
ATOM 1532 O O . ALA A 1 197 ? -4.991 -8.287 -12.066 1.00 76.88 197 ALA A O 1
ATOM 1533 N N . SER A 1 198 ? -5.504 -7.073 -13.883 1.00 77.06 198 SER A N 1
ATOM 1534 C CA . SER A 1 198 ? -5.975 -8.194 -14.704 1.00 77.06 198 SER A CA 1
ATOM 1535 C C . SER A 1 198 ? -4.872 -9.223 -14.936 1.00 77.06 198 SER A C 1
ATOM 1537 O O . SER A 1 198 ? -5.093 -10.419 -14.750 1.00 77.06 198 SER A O 1
ATOM 1539 N N . ASP A 1 199 ? -3.659 -8.768 -15.243 1.00 73.94 199 ASP A N 1
ATOM 1540 C CA . ASP A 1 199 ? -2.480 -9.617 -15.411 1.00 73.94 199 ASP A CA 1
ATOM 1541 C C . ASP A 1 199 ? -2.126 -10.361 -14.116 1.00 73.94 199 ASP A C 1
ATOM 1543 O O . ASP A 1 199 ? -1.840 -11.563 -14.136 1.00 73.94 199 ASP A O 1
ATOM 1547 N N . ALA A 1 200 ? -2.191 -9.678 -12.967 1.00 75.75 200 ALA A N 1
ATOM 1548 C CA . ALA A 1 200 ? -2.002 -10.309 -11.665 1.00 75.75 200 ALA A CA 1
ATOM 1549 C C . ALA A 1 200 ? -3.075 -11.378 -11.392 1.00 75.75 200 ALA A C 1
ATOM 1551 O O . ALA A 1 200 ? -2.740 -12.469 -10.931 1.00 75.75 200 ALA A O 1
ATOM 1552 N N . ILE A 1 201 ? -4.340 -11.117 -11.725 1.00 83.19 201 ILE A N 1
ATOM 1553 C CA . ILE A 1 201 ? -5.441 -12.080 -11.564 1.00 83.19 201 ILE A CA 1
ATOM 1554 C C . ILE A 1 201 ? -5.253 -13.297 -12.480 1.00 83.19 201 ILE A C 1
ATOM 1556 O O . ILE A 1 201 ? -5.401 -14.432 -12.024 1.00 83.19 201 ILE A O 1
ATOM 1560 N N . VAL A 1 202 ? -4.885 -13.097 -13.750 1.00 83.06 202 VAL A N 1
ATOM 1561 C CA . VAL A 1 202 ? -4.578 -14.193 -14.690 1.00 83.06 202 VAL A CA 1
ATOM 1562 C C . VAL A 1 202 ? -3.440 -15.059 -14.158 1.00 83.06 202 VAL A C 1
ATOM 1564 O O . VAL A 1 202 ? -3.516 -16.287 -14.209 1.00 83.06 202 VAL A O 1
ATOM 1567 N N . ARG A 1 203 ? -2.405 -14.437 -13.591 1.00 79.56 203 ARG A N 1
ATOM 1568 C CA . ARG A 1 203 ? -1.294 -15.160 -12.976 1.00 79.56 203 ARG A CA 1
ATOM 1569 C C . ARG A 1 203 ? -1.711 -15.932 -11.724 1.00 79.56 203 ARG A C 1
ATOM 1571 O O . ARG A 1 203 ? -1.276 -17.063 -11.543 1.00 79.56 203 ARG A O 1
ATOM 1578 N N . LEU A 1 204 ? -2.555 -15.365 -10.865 1.00 82.00 204 LEU A N 1
ATOM 1579 C CA . LEU A 1 204 ? -3.073 -16.085 -9.696 1.00 82.00 204 LEU A CA 1
ATOM 1580 C C . LEU A 1 204 ? -3.833 -17.344 -10.121 1.00 82.00 204 LEU A C 1
ATOM 1582 O O . LEU A 1 204 ? -3.633 -18.399 -9.520 1.00 82.00 204 LEU A O 1
ATOM 1586 N N . LYS A 1 205 ? -4.628 -17.247 -11.195 1.00 83.75 205 LYS A N 1
ATOM 1587 C CA . LYS A 1 205 ? -5.319 -18.392 -11.806 1.00 83.75 205 LYS A CA 1
ATOM 1588 C C . LYS A 1 205 ? -4.340 -19.434 -12.338 1.00 83.75 205 LYS A C 1
ATOM 1590 O O . LYS A 1 205 ? -4.448 -20.596 -11.972 1.00 83.75 205 LYS A O 1
ATOM 1595 N N . SER A 1 206 ? -3.325 -19.036 -13.110 1.00 79.75 206 SER A N 1
ATOM 1596 C CA . SER A 1 206 ? -2.313 -19.988 -13.602 1.00 79.75 206 SER A CA 1
ATOM 1597 C C . SER A 1 206 ? -1.462 -20.608 -12.487 1.00 79.75 206 SER A C 1
ATOM 1599 O O . SER A 1 206 ? -0.930 -21.704 -12.645 1.00 79.75 206 SER A O 1
ATOM 1601 N N . GLU A 1 207 ? -1.361 -19.940 -11.336 1.00 80.69 207 GLU A N 1
ATOM 1602 C CA . GLU A 1 207 ? -0.749 -20.470 -10.121 1.00 80.69 207 GLU A CA 1
ATOM 1603 C C . GLU A 1 207 ? -1.717 -21.349 -9.294 1.00 80.69 207 GLU A C 1
ATOM 1605 O O . GLU A 1 207 ? -1.334 -21.788 -8.211 1.00 80.69 207 GLU A O 1
ATOM 1610 N N . GLY A 1 208 ? -2.936 -21.648 -9.755 1.00 78.81 208 GLY A N 1
ATOM 1611 C CA . GLY A 1 208 ? -3.872 -22.583 -9.108 1.00 78.81 208 GLY A CA 1
ATOM 1612 C C . GLY A 1 208 ? -4.957 -21.941 -8.235 1.00 78.81 208 GLY A C 1
ATOM 1613 O O . GLY A 1 208 ? -5.451 -22.578 -7.301 1.00 78.81 208 GLY A O 1
ATOM 1614 N N . LEU A 1 209 ? -5.296 -20.672 -8.483 1.00 85.12 209 LEU A N 1
ATOM 1615 C CA . LEU A 1 209 ? -6.555 -20.091 -8.012 1.00 85.12 209 LEU A CA 1
ATOM 1616 C C . LEU A 1 209 ? -7.688 -20.561 -8.939 1.00 85.12 209 LEU A C 1
ATOM 1618 O O . LEU A 1 209 ? -7.746 -20.158 -10.100 1.00 85.12 209 LEU A O 1
ATOM 1622 N N . GLU A 1 210 ? -8.580 -21.394 -8.418 1.00 79.69 210 GLU A N 1
ATOM 1623 C CA . GLU A 1 210 ? -9.638 -22.083 -9.161 1.00 79.69 210 GLU A CA 1
ATOM 1624 C C . GLU A 1 210 ? -11.014 -21.767 -8.552 1.00 79.69 210 GLU A C 1
ATOM 1626 O O . GLU A 1 210 ? -11.108 -21.442 -7.363 1.00 79.69 210 GLU A O 1
ATOM 1631 N N . PRO A 1 211 ? -12.114 -21.892 -9.316 1.00 77.44 211 PRO A N 1
ATOM 1632 C CA . PRO A 1 211 ? -13.454 -21.779 -8.753 1.00 77.44 211 PRO A CA 1
ATOM 1633 C C . PRO A 1 211 ? -13.629 -22.694 -7.530 1.00 77.44 211 PRO A C 1
ATOM 1635 O O . PRO A 1 211 ? -13.417 -23.903 -7.608 1.00 77.44 211 PRO A O 1
ATOM 1638 N N . GLY A 1 212 ? -14.018 -22.109 -6.394 1.00 80.31 212 GLY A N 1
ATOM 1639 C CA . GLY A 1 212 ? -14.236 -22.829 -5.135 1.00 80.31 212 GLY A CA 1
ATOM 1640 C C . GLY A 1 212 ? -13.068 -22.814 -4.141 1.00 80.31 212 GLY A C 1
ATOM 1641 O O . GLY A 1 212 ? -13.239 -23.342 -3.044 1.00 80.31 212 GLY A O 1
ATOM 1642 N N . ASN A 1 213 ? -11.918 -22.202 -4.460 1.00 85.69 213 ASN A N 1
ATOM 1643 C CA . ASN A 1 213 ? -10.808 -22.032 -3.505 1.00 85.69 213 ASN A CA 1
ATOM 1644 C C . ASN A 1 213 ? -10.408 -20.572 -3.234 1.00 85.69 213 ASN A C 1
ATOM 1646 O O . ASN A 1 213 ? -9.333 -20.348 -2.683 1.00 85.69 213 ASN A O 1
ATOM 1650 N N . GLY A 1 214 ? -11.268 -19.614 -3.599 1.00 91.44 214 GLY A N 1
ATOM 1651 C CA . GLY A 1 214 ? -11.062 -18.176 -3.432 1.00 91.44 214 GLY A CA 1
ATOM 1652 C C . GLY A 1 214 ? -11.541 -17.367 -4.631 1.00 91.44 214 GLY A C 1
ATOM 1653 O O . GLY A 1 214 ? -11.726 -17.900 -5.724 1.00 91.44 214 GLY A O 1
ATOM 1654 N N . GLU A 1 215 ? -11.696 -16.060 -4.443 1.00 92.81 215 GLU A N 1
ATOM 1655 C CA . GLU A 1 215 ? -12.053 -15.129 -5.516 1.00 92.81 215 GLU A CA 1
ATOM 1656 C C . GLU A 1 215 ? -11.152 -13.900 -5.467 1.00 92.81 215 GLU A C 1
ATOM 1658 O O . GLU A 1 215 ? -10.830 -13.399 -4.390 1.00 92.81 215 GLU A O 1
ATOM 1663 N N . VAL A 1 216 ? -10.751 -13.393 -6.634 1.00 92.12 216 VAL A N 1
ATOM 1664 C CA . VAL A 1 216 ? -10.006 -12.135 -6.729 1.00 92.12 216 VAL A CA 1
ATOM 1665 C C . VAL A 1 216 ? -10.664 -11.227 -7.755 1.00 92.12 216 VAL A C 1
ATOM 1667 O O . VAL A 1 216 ? -10.801 -11.601 -8.920 1.00 92.12 216 VAL A O 1
ATOM 1670 N N . ALA A 1 217 ? -11.040 -10.032 -7.310 1.00 91.44 217 ALA A N 1
ATOM 1671 C CA . ALA A 1 217 ? -11.596 -8.967 -8.135 1.00 91.44 217 ALA A CA 1
ATOM 1672 C C . ALA A 1 217 ? -10.673 -7.744 -8.112 1.00 91.44 217 ALA A C 1
ATOM 1674 O O . ALA A 1 217 ? -9.913 -7.542 -7.166 1.00 91.44 217 ALA A O 1
ATOM 1675 N N . TRP A 1 218 ? -10.722 -6.920 -9.155 1.00 91.50 218 TRP A N 1
ATOM 1676 C CA . TRP A 1 218 ? -10.013 -5.643 -9.172 1.00 91.50 218 TRP A CA 1
ATOM 1677 C C . TRP A 1 218 ? -10.889 -4.547 -8.558 1.00 91.50 218 TRP A C 1
ATOM 1679 O O . TRP A 1 218 ? -12.075 -4.452 -8.864 1.00 91.50 218 TRP A O 1
ATOM 1689 N N . LEU A 1 219 ? -10.285 -3.709 -7.716 1.00 89.31 219 LEU A N 1
ATOM 1690 C CA . LEU A 1 219 ? -10.848 -2.426 -7.303 1.00 89.31 219 LEU A CA 1
ATOM 1691 C C . LEU A 1 219 ? -9.911 -1.329 -7.804 1.00 89.31 219 LEU A C 1
ATOM 1693 O O . LEU A 1 219 ? -8.722 -1.326 -7.474 1.00 89.31 219 LEU A O 1
ATOM 1697 N N . ARG A 1 220 ? -10.425 -0.380 -8.587 1.00 92.56 220 ARG A N 1
ATOM 1698 C CA . ARG A 1 220 ? -9.631 0.792 -8.956 1.00 92.56 220 ARG A CA 1
ATOM 1699 C C . ARG A 1 220 ? -9.303 1.577 -7.690 1.00 92.56 220 ARG A C 1
ATOM 1701 O O . ARG A 1 220 ? -10.215 1.937 -6.961 1.00 92.56 220 ARG A O 1
ATOM 1708 N N . LEU A 1 221 ? -8.022 1.844 -7.449 1.00 85.25 221 LEU A N 1
ATOM 1709 C CA . LEU A 1 221 ? -7.560 2.695 -6.353 1.00 85.25 221 LEU A CA 1
ATOM 1710 C C . LEU A 1 221 ? -6.294 3.445 -6.762 1.00 85.25 221 LEU A C 1
ATOM 1712 O O . LEU A 1 221 ? -5.247 2.833 -6.987 1.00 85.25 221 LEU A O 1
ATOM 1716 N N . ASP A 1 222 ? -6.381 4.774 -6.796 1.00 85.50 222 ASP A N 1
ATOM 1717 C CA . ASP A 1 222 ? -5.222 5.657 -6.873 1.00 85.50 222 ASP A CA 1
ATOM 1718 C C . ASP A 1 222 ? -5.048 6.417 -5.563 1.00 85.50 222 ASP A C 1
ATOM 1720 O O . ASP A 1 222 ? -5.916 7.168 -5.134 1.00 85.50 222 ASP A O 1
ATOM 1724 N N . GLN A 1 223 ? -3.912 6.187 -4.910 1.00 87.19 223 GLN A N 1
ATOM 1725 C CA . GLN A 1 223 ? -3.572 6.827 -3.645 1.00 87.19 223 GLN A CA 1
ATOM 1726 C C . GLN A 1 223 ? -2.836 8.156 -3.837 1.00 87.19 223 GLN A C 1
ATOM 1728 O O . GLN A 1 223 ? -2.503 8.798 -2.844 1.00 87.19 223 GLN A O 1
ATOM 1733 N N . SER A 1 224 ? -2.545 8.573 -5.070 1.00 88.31 224 SER A N 1
ATOM 1734 C CA . SER A 1 224 ? -1.904 9.866 -5.331 1.00 88.31 224 SER A CA 1
ATOM 1735 C C . SER A 1 224 ? -2.838 11.067 -5.138 1.00 88.31 224 SER A C 1
ATOM 1737 O O . SER A 1 224 ? -2.335 12.179 -4.990 1.00 88.31 224 SER A O 1
ATOM 1739 N N . ASP A 1 225 ? -4.155 10.843 -5.050 1.00 93.38 225 ASP A N 1
ATOM 1740 C CA . ASP A 1 225 ? -5.164 11.851 -4.703 1.00 93.38 225 ASP A CA 1
ATOM 1741 C C . ASP A 1 225 ? -6.134 11.299 -3.630 1.00 93.38 225 ASP A C 1
ATOM 1743 O O . ASP A 1 225 ? -6.808 10.290 -3.872 1.00 93.38 225 ASP A O 1
ATOM 1747 N N . PRO A 1 226 ? -6.268 11.951 -2.456 1.00 96.94 226 PRO A N 1
ATOM 1748 C CA . PRO A 1 226 ? -7.220 11.548 -1.418 1.00 96.94 226 PRO A CA 1
ATOM 1749 C C . PRO A 1 226 ? -8.679 11.502 -1.898 1.00 96.94 226 PRO A C 1
ATOM 1751 O O . PRO A 1 226 ? -9.471 10.708 -1.387 1.00 96.94 226 PRO A O 1
ATOM 1754 N N . ARG A 1 227 ? -9.046 12.319 -2.895 1.00 97.94 227 ARG A N 1
ATOM 1755 C CA . ARG A 1 227 ? -10.390 12.330 -3.494 1.00 97.94 227 ARG A CA 1
ATOM 1756 C C . ARG A 1 227 ? -10.676 11.019 -4.215 1.00 97.94 227 ARG A C 1
ATOM 1758 O O . ARG A 1 227 ? -11.775 10.484 -4.099 1.00 97.94 227 ARG A O 1
ATOM 1765 N N . ASP A 1 228 ? -9.697 10.493 -4.946 1.00 96.31 228 ASP A N 1
ATOM 1766 C CA . ASP A 1 228 ? -9.844 9.227 -5.664 1.00 96.31 228 ASP A CA 1
ATOM 1767 C C . ASP A 1 228 ? -9.776 8.032 -4.715 1.00 96.31 228 ASP A C 1
ATOM 1769 O O . ASP A 1 228 ? -10.526 7.071 -4.901 1.00 96.31 228 ASP A O 1
ATOM 1773 N N . ALA A 1 229 ? -8.979 8.113 -3.647 1.00 96.62 229 ALA A N 1
ATOM 1774 C CA . ALA A 1 229 ? -9.018 7.133 -2.567 1.00 96.62 229 ALA A CA 1
ATOM 1775 C C . ALA A 1 229 ? -10.419 7.056 -1.937 1.00 96.62 229 ALA A C 1
ATOM 1777 O O . ALA A 1 229 ? -10.996 5.971 -1.857 1.00 96.62 229 ALA A O 1
ATOM 1778 N N . LYS A 1 230 ? -11.021 8.200 -1.589 1.00 98.19 230 LYS A N 1
ATOM 1779 C CA . LYS A 1 230 ? -12.394 8.246 -1.071 1.00 98.19 230 LYS A CA 1
ATOM 1780 C C . LYS A 1 230 ? -13.407 7.636 -2.047 1.00 98.19 230 LYS A C 1
ATOM 1782 O O . LYS A 1 230 ? -14.140 6.731 -1.663 1.00 98.19 230 LYS A O 1
ATOM 1787 N N . LYS A 1 231 ? -13.412 8.068 -3.315 1.00 98.25 231 LYS A N 1
ATOM 1788 C CA . LYS A 1 231 ? -14.316 7.509 -4.343 1.00 98.25 231 LYS A CA 1
ATOM 1789 C C . LYS A 1 231 ? -14.166 5.995 -4.472 1.00 98.25 231 LYS A C 1
ATOM 1791 O O . LYS A 1 231 ? -15.153 5.288 -4.592 1.00 98.25 231 LYS A O 1
ATOM 1796 N N . SER A 1 232 ? -12.935 5.489 -4.430 1.00 97.31 232 SER A N 1
ATOM 1797 C CA . SER A 1 232 ? -12.662 4.050 -4.532 1.00 97.31 232 SER A CA 1
ATOM 1798 C C . SER A 1 232 ? -13.267 3.271 -3.359 1.00 97.31 232 SER A C 1
ATOM 1800 O O . SER A 1 232 ? -13.808 2.185 -3.556 1.00 97.31 232 SER A O 1
ATOM 1802 N N . ALA A 1 233 ? -13.212 3.830 -2.146 1.00 98.25 233 ALA A N 1
ATOM 1803 C CA . ALA A 1 233 ? -13.893 3.267 -0.984 1.00 98.25 233 ALA A CA 1
ATOM 1804 C C . ALA A 1 233 ? -15.423 3.318 -1.144 1.00 98.25 233 ALA A C 1
ATOM 1806 O O . ALA A 1 233 ? -16.086 2.314 -0.908 1.00 98.25 233 ALA A O 1
ATOM 1807 N N . GLU A 1 234 ? -15.986 4.434 -1.616 1.00 98.44 234 GLU A N 1
ATOM 1808 C CA . GLU A 1 234 ? -17.426 4.557 -1.904 1.00 98.44 234 GLU A CA 1
ATOM 1809 C C . GLU A 1 234 ? -17.901 3.563 -2.977 1.00 98.44 234 GLU A C 1
ATOM 1811 O O . GLU A 1 234 ? -18.999 3.023 -2.865 1.00 98.44 234 GLU A O 1
ATOM 1816 N N . GLU A 1 235 ? -17.089 3.280 -3.999 1.00 97.94 235 GLU A N 1
ATOM 1817 C CA . GLU A 1 235 ? -17.382 2.222 -4.973 1.00 97.94 235 GLU A CA 1
ATOM 1818 C C . GLU A 1 235 ? -17.371 0.838 -4.318 1.00 97.94 235 GLU A C 1
ATOM 1820 O O . GLU A 1 235 ? -18.286 0.052 -4.550 1.00 97.94 235 GLU A O 1
ATOM 1825 N N . PHE A 1 236 ? -16.403 0.543 -3.445 1.00 98.12 236 PHE A N 1
ATOM 1826 C CA . PHE A 1 236 ? -16.392 -0.718 -2.699 1.00 98.12 236 PHE A CA 1
ATOM 1827 C C . PHE A 1 236 ? -17.660 -0.898 -1.850 1.00 98.12 236 PHE A C 1
ATOM 1829 O O . PHE A 1 236 ? -18.250 -1.978 -1.860 1.00 98.12 236 PHE A O 1
ATOM 1836 N N . LEU A 1 237 ? -18.135 0.162 -1.187 1.00 98.25 237 LEU A N 1
ATOM 1837 C CA . LEU A 1 237 ? -19.379 0.135 -0.403 1.00 98.25 237 LEU A CA 1
ATOM 1838 C C . LEU A 1 237 ? -20.628 -0.184 -1.247 1.00 98.25 237 LEU A C 1
ATOM 1840 O O . LEU A 1 237 ? -21.628 -0.649 -0.707 1.00 98.25 237 LEU A O 1
ATOM 1844 N N . LYS A 1 238 ? -20.597 0.055 -2.565 1.00 98.00 238 LYS A N 1
ATOM 1845 C CA . LYS A 1 238 ? -21.680 -0.340 -3.486 1.00 98.00 238 LYS A CA 1
ATOM 1846 C C . LYS A 1 238 ? -21.584 -1.807 -3.908 1.00 98.00 238 LYS A C 1
ATOM 1848 O O . LYS A 1 238 ? -22.585 -2.377 -4.336 1.00 98.00 238 LYS A O 1
ATOM 1853 N N . LEU A 1 239 ? -20.386 -2.386 -3.849 1.00 97.12 239 LEU A N 1
ATOM 1854 C CA . LEU A 1 239 ? -20.096 -3.745 -4.306 1.00 97.12 239 LEU A CA 1
ATOM 1855 C C . LEU A 1 239 ? -20.274 -4.785 -3.199 1.00 97.12 239 LEU A C 1
ATOM 1857 O O . LEU A 1 239 ? -20.654 -5.916 -3.494 1.00 97.12 239 LEU A O 1
ATOM 1861 N N . GLU A 1 240 ? -19.995 -4.418 -1.947 1.00 97.19 240 GLU A N 1
ATOM 1862 C CA . GLU A 1 240 ? -19.954 -5.351 -0.824 1.00 97.19 240 GLU A CA 1
ATOM 1863 C C . GLU A 1 240 ? -20.722 -4.845 0.393 1.00 97.19 240 GLU A C 1
ATOM 1865 O O . GLU A 1 240 ? -20.671 -3.673 0.754 1.00 97.19 240 GLU A O 1
ATOM 1870 N N . SER A 1 241 ? -21.371 -5.778 1.087 1.00 96.56 241 SER A N 1
ATOM 1871 C CA . SER A 1 241 ? -22.050 -5.539 2.365 1.00 96.56 241 SER A CA 1
ATOM 1872 C C . SER A 1 241 ? -21.261 -6.071 3.567 1.00 96.56 241 SER A C 1
ATOM 1874 O O . SER A 1 241 ? -21.806 -6.172 4.667 1.00 96.56 241 SER A O 1
ATOM 1876 N N . ARG A 1 242 ? -19.998 -6.470 3.368 1.00 96.06 242 ARG A N 1
ATOM 1877 C CA . ARG A 1 242 ? -19.118 -6.979 4.425 1.00 96.06 242 ARG A CA 1
ATOM 1878 C C . ARG A 1 242 ? -17.648 -6.710 4.100 1.00 96.06 242 ARG A C 1
ATOM 1880 O O . ARG A 1 242 ? -17.225 -6.905 2.964 1.00 96.06 242 ARG A O 1
ATOM 1887 N N . LEU A 1 243 ? -16.864 -6.319 5.106 1.00 97.69 243 LEU A N 1
ATOM 1888 C CA . LEU A 1 243 ? -15.408 -6.191 5.004 1.00 97.69 243 LEU A CA 1
ATOM 1889 C C . LEU A 1 243 ? -14.720 -6.646 6.296 1.00 97.69 243 LEU A C 1
ATOM 1891 O O . LEU A 1 243 ? -14.712 -5.930 7.295 1.00 97.69 243 LEU A O 1
ATOM 1895 N N . ASP A 1 244 ? -14.113 -7.832 6.255 1.00 96.06 244 ASP A N 1
ATOM 1896 C CA . ASP A 1 244 ? -13.419 -8.419 7.406 1.00 96.06 244 ASP A CA 1
ATOM 1897 C C . ASP A 1 244 ? -11.974 -7.921 7.551 1.00 96.06 244 ASP A C 1
ATOM 1899 O O . ASP A 1 244 ? -11.516 -7.635 8.653 1.00 96.06 244 ASP A O 1
ATOM 1903 N N . ILE A 1 245 ? -11.227 -7.811 6.449 1.00 97.62 245 ILE A N 1
ATOM 1904 C CA . ILE A 1 245 ? -9.787 -7.527 6.490 1.00 97.62 245 ILE A CA 1
ATOM 1905 C C . ILE A 1 245 ? -9.448 -6.414 5.502 1.00 97.62 245 ILE A C 1
ATOM 1907 O O . ILE A 1 245 ? -9.625 -6.566 4.295 1.00 97.62 245 ILE A O 1
ATOM 1911 N N . LEU A 1 246 ? -8.872 -5.326 6.011 1.00 97.94 246 LEU A N 1
ATOM 1912 C CA . LEU A 1 246 ? -8.300 -4.246 5.214 1.00 97.94 246 LEU A CA 1
ATOM 1913 C C . LEU A 1 246 ? -6.774 -4.251 5.350 1.00 97.94 246 LEU A C 1
ATOM 1915 O O . LEU A 1 246 ? -6.251 -3.998 6.432 1.00 97.94 246 LEU A O 1
ATOM 1919 N N . VAL A 1 247 ? -6.046 -4.500 4.255 1.00 94.06 247 VAL A N 1
ATOM 1920 C CA . VAL A 1 247 ? -4.572 -4.445 4.237 1.00 94.06 247 VAL A CA 1
ATOM 1921 C C . VAL A 1 247 ? -4.080 -3.262 3.407 1.00 94.06 247 VAL A C 1
ATOM 1923 O O . VAL A 1 247 ? -4.112 -3.275 2.177 1.00 94.06 247 VAL A O 1
ATOM 1926 N N . LEU A 1 248 ? -3.537 -2.253 4.082 1.00 92.25 248 LEU A N 1
ATOM 1927 C CA . LEU A 1 248 ? -2.971 -1.045 3.482 1.00 92.25 248 LEU A CA 1
ATOM 1928 C C . LEU A 1 248 ? -1.499 -1.297 3.141 1.00 92.25 248 LEU A C 1
ATOM 1930 O O . LEU A 1 248 ? -0.581 -0.906 3.861 1.00 92.25 248 LEU A O 1
ATOM 1934 N N . ASN A 1 249 ? -1.282 -2.041 2.055 1.00 83.81 249 ASN A N 1
ATOM 1935 C CA . ASN A 1 249 ? 0.052 -2.456 1.616 1.00 83.81 249 ASN A CA 1
ATOM 1936 C C . ASN A 1 249 ? 0.744 -1.448 0.686 1.00 83.81 249 ASN A C 1
ATOM 1938 O O . ASN A 1 249 ? 1.971 -1.342 0.695 1.00 83.81 249 ASN A O 1
ATOM 1942 N N . ALA A 1 250 ? -0.023 -0.772 -0.167 1.00 78.75 250 ALA A N 1
ATOM 1943 C CA . ALA A 1 250 ? 0.528 0.088 -1.205 1.00 78.75 250 ALA A CA 1
ATOM 1944 C C . ALA A 1 250 ? 1.344 1.248 -0.604 1.00 78.75 250 ALA A C 1
ATOM 1946 O O . ALA A 1 250 ? 0.986 1.822 0.424 1.00 78.75 250 ALA A O 1
ATOM 1947 N N . ALA A 1 251 ? 2.493 1.535 -1.222 1.00 77.06 251 ALA A N 1
ATOM 1948 C CA . ALA A 1 251 ? 3.384 2.594 -0.778 1.00 77.06 251 ALA A CA 1
ATOM 1949 C C . ALA A 1 251 ? 4.271 3.117 -1.914 1.00 77.06 251 ALA A C 1
ATOM 1951 O O . ALA A 1 251 ? 4.827 2.351 -2.701 1.00 77.06 251 ALA A O 1
ATOM 1952 N N . MET A 1 252 ? 4.483 4.427 -1.926 1.00 76.00 252 MET A N 1
ATOM 1953 C CA . MET A 1 252 ? 5.586 5.093 -2.594 1.00 76.00 252 MET A CA 1
ATOM 1954 C C . MET A 1 252 ? 6.839 4.977 -1.721 1.00 76.00 252 MET A C 1
ATOM 1956 O O . MET A 1 252 ? 6.939 5.581 -0.654 1.00 76.00 252 MET A O 1
ATOM 1960 N N . THR A 1 253 ? 7.811 4.183 -2.164 1.00 65.75 253 THR A N 1
ATOM 1961 C CA . THR A 1 253 ? 9.056 3.945 -1.413 1.00 65.75 253 THR A CA 1
ATOM 1962 C C . THR A 1 253 ? 10.190 4.874 -1.825 1.00 65.75 253 THR A C 1
ATOM 1964 O O . THR A 1 253 ? 11.165 5.022 -1.091 1.00 65.75 253 THR A O 1
ATOM 1967 N N . ARG A 1 254 ? 10.094 5.463 -3.022 1.00 66.88 254 ARG A N 1
ATOM 1968 C CA . ARG A 1 254 ? 11.098 6.348 -3.608 1.00 66.88 254 ARG A CA 1
ATOM 1969 C C . ARG A 1 254 ? 10.441 7.390 -4.485 1.00 66.88 254 ARG A C 1
ATOM 1971 O O . ARG A 1 254 ? 9.660 7.048 -5.366 1.00 66.88 254 ARG A O 1
ATOM 1978 N N . SER A 1 255 ? 10.798 8.634 -4.226 1.00 65.38 255 SER A N 1
ATOM 1979 C CA . SER A 1 255 ? 10.495 9.783 -5.059 1.00 65.38 255 SER A CA 1
ATOM 1980 C C . SER A 1 255 ? 11.419 10.911 -4.628 1.00 65.38 255 SER A C 1
ATOM 1982 O O . SER A 1 255 ? 11.757 11.024 -3.438 1.00 65.38 255 SER A O 1
ATOM 1984 N N . ASP A 1 256 ? 11.776 11.765 -5.580 1.00 77.31 256 ASP A N 1
ATOM 1985 C CA . ASP A 1 256 ? 12.245 13.101 -5.246 1.00 77.31 256 ASP A CA 1
ATOM 1986 C C . ASP A 1 256 ? 11.174 13.802 -4.410 1.00 77.31 256 ASP A C 1
ATOM 1988 O O . ASP A 1 256 ? 9.979 13.483 -4.494 1.00 77.31 256 ASP A O 1
ATOM 1992 N N . PHE A 1 257 ? 11.607 14.728 -3.557 1.00 86.38 257 PHE A N 1
ATOM 1993 C CA . PHE A 1 257 ? 10.652 15.533 -2.818 1.00 86.38 257 PHE A CA 1
ATOM 1994 C C . PHE A 1 257 ? 9.830 16.360 -3.808 1.00 86.38 257 PHE A C 1
ATOM 1996 O O . PHE A 1 257 ? 10.358 17.199 -4.533 1.00 86.38 257 PHE A O 1
ATOM 2003 N N . ALA A 1 258 ? 8.530 16.099 -3.823 1.00 88.19 258 ALA A N 1
ATOM 2004 C CA . ALA A 1 258 ? 7.565 16.808 -4.635 1.00 88.19 258 ALA A CA 1
ATOM 2005 C C . ALA A 1 258 ? 6.295 16.997 -3.817 1.00 88.19 258 ALA A C 1
ATOM 2007 O O . ALA A 1 258 ? 5.865 16.084 -3.102 1.00 88.19 258 ALA A O 1
ATOM 2008 N N . LEU A 1 259 ? 5.690 18.171 -3.956 1.00 91.81 259 LEU A N 1
ATOM 2009 C CA . LEU A 1 259 ? 4.376 18.457 -3.406 1.00 91.81 259 LEU A CA 1
ATOM 2010 C C . LEU A 1 259 ? 3.302 18.037 -4.414 1.00 91.81 259 LEU A C 1
ATOM 2012 O O . LEU A 1 259 ? 3.469 18.182 -5.624 1.00 91.81 259 LEU A O 1
ATOM 2016 N N . SER A 1 260 ? 2.205 17.499 -3.897 1.00 91.06 260 SER A N 1
ATOM 2017 C CA . SER A 1 260 ? 0.952 17.314 -4.625 1.00 91.06 260 SER A CA 1
ATOM 2018 C C . SER A 1 260 ? 0.338 18.668 -4.989 1.00 91.06 260 SER A C 1
ATOM 2020 O O . SER A 1 260 ? 0.766 19.715 -4.494 1.00 91.06 260 SER A O 1
ATOM 2022 N N . ALA A 1 261 ? -0.712 18.646 -5.814 1.00 90.00 261 ALA A N 1
ATOM 2023 C CA . ALA A 1 261 ? -1.480 19.845 -6.153 1.00 90.00 261 ALA A CA 1
ATOM 2024 C C . ALA A 1 261 ? -2.033 20.577 -4.911 1.00 90.00 261 ALA A C 1
ATOM 2026 O O . ALA A 1 261 ? -2.210 21.790 -4.943 1.00 90.00 261 ALA A O 1
ATOM 2027 N N . ASP A 1 262 ? -2.237 19.852 -3.807 1.00 93.94 262 ASP A N 1
ATOM 2028 C CA . ASP A 1 262 ? -2.762 20.371 -2.542 1.00 93.94 262 ASP A CA 1
ATOM 2029 C C . ASP A 1 262 ? -1.662 20.801 -1.544 1.00 93.94 262 ASP A C 1
ATOM 2031 O O . ASP A 1 262 ? -1.947 21.104 -0.382 1.00 93.94 262 ASP A O 1
ATOM 2035 N N . GLY A 1 263 ? -0.395 20.828 -1.976 1.00 94.00 263 GLY A N 1
ATOM 2036 C CA . GLY A 1 263 ? 0.725 21.348 -1.185 1.00 94.00 263 GLY A CA 1
ATOM 2037 C C . GLY A 1 263 ? 1.297 20.386 -0.137 1.00 94.00 263 GLY A C 1
ATOM 2038 O O . GLY A 1 263 ? 2.072 20.817 0.713 1.00 94.00 263 GLY A O 1
ATOM 2039 N N . ILE A 1 264 ? 0.954 19.093 -0.189 1.00 96.12 264 ILE A N 1
ATOM 2040 C CA . ILE A 1 264 ? 1.524 18.044 0.678 1.00 96.12 264 ILE A CA 1
ATOM 2041 C C . ILE A 1 264 ? 2.456 17.127 -0.099 1.00 96.12 264 ILE A C 1
ATOM 2043 O O . ILE A 1 264 ? 2.163 16.778 -1.241 1.00 96.12 264 ILE A O 1
ATOM 2047 N N . SER A 1 265 ? 3.547 16.695 0.532 1.00 94.88 265 SER A N 1
ATOM 2048 C CA . SER A 1 265 ? 4.476 15.680 0.037 1.00 94.88 265 SER A CA 1
ATOM 2049 C C . SER A 1 265 ? 3.726 14.513 -0.603 1.00 94.88 265 SER A C 1
ATOM 2051 O O . SER A 1 265 ? 2.954 13.817 0.055 1.00 94.88 265 SER A O 1
ATOM 2053 N N . THR A 1 266 ? 3.978 14.271 -1.888 1.00 92.19 266 THR A N 1
ATOM 2054 C CA . THR A 1 266 ? 3.360 13.179 -2.664 1.00 92.19 266 THR A CA 1
ATOM 2055 C C . THR A 1 266 ? 3.518 11.818 -1.981 1.00 92.19 266 THR A C 1
ATOM 2057 O O . THR A 1 266 ? 2.595 11.007 -1.978 1.00 92.19 266 THR A O 1
ATOM 2060 N N . MET A 1 267 ? 4.656 11.587 -1.322 1.00 90.75 267 MET A N 1
ATOM 2061 C CA . MET A 1 267 ? 4.901 10.372 -0.550 1.00 90.75 267 MET A CA 1
ATOM 2062 C C . MET A 1 267 ? 4.004 10.271 0.689 1.00 90.75 267 MET A C 1
ATOM 2064 O O . MET A 1 267 ? 3.525 9.183 1.002 1.00 90.75 267 MET A O 1
ATOM 2068 N N . VAL A 1 268 ? 3.760 11.383 1.386 1.00 97.00 268 VAL A N 1
ATOM 2069 C CA . VAL A 1 268 ? 2.841 11.429 2.535 1.00 97.00 268 VAL A CA 1
ATOM 2070 C C . VAL A 1 268 ? 1.394 11.254 2.077 1.00 97.00 268 VAL A C 1
ATOM 2072 O O . VAL A 1 268 ? 0.645 10.529 2.731 1.00 97.00 268 VAL A O 1
ATOM 2075 N N . VAL A 1 269 ? 1.020 11.819 0.924 1.00 96.62 269 VAL A N 1
ATOM 2076 C CA . VAL A 1 269 ? -0.298 11.578 0.320 1.00 96.62 269 VAL A CA 1
ATOM 2077 C C . VAL A 1 269 ? -0.516 10.082 0.082 1.00 96.62 269 VAL A C 1
ATOM 2079 O O . VAL A 1 269 ? -1.454 9.509 0.632 1.00 96.62 269 VAL A O 1
ATOM 2082 N N . VAL A 1 270 ? 0.391 9.428 -0.651 1.00 88.75 270 VAL A N 1
ATOM 2083 C CA . VAL A 1 270 ? 0.247 8.007 -1.011 1.00 88.75 270 VAL A CA 1
ATOM 2084 C C . VAL A 1 270 ? 0.313 7.083 0.202 1.00 88.75 270 VAL A C 1
ATOM 2086 O O . VAL A 1 270 ? -0.489 6.160 0.315 1.00 88.75 270 VAL A O 1
ATOM 2089 N N . ASN A 1 271 ? 1.267 7.300 1.108 1.00 92.62 271 ASN A N 1
ATOM 2090 C CA . ASN A 1 271 ? 1.564 6.334 2.169 1.00 92.62 271 ASN A CA 1
ATOM 2091 C C . ASN A 1 271 ? 0.737 6.533 3.439 1.00 92.62 271 ASN A C 1
ATOM 2093 O O . ASN A 1 271 ? 0.746 5.637 4.285 1.00 92.62 271 ASN A O 1
ATOM 2097 N N . TYR A 1 272 ? 0.093 7.691 3.605 1.00 97.75 272 TYR A N 1
ATOM 2098 C CA . TYR A 1 272 ? -0.599 8.040 4.843 1.00 97.75 272 TYR A CA 1
ATOM 2099 C C . TYR A 1 272 ? -1.972 8.686 4.620 1.00 97.75 272 TYR A C 1
ATOM 2101 O O . TYR A 1 272 ? -2.967 8.098 5.036 1.00 97.75 272 TYR A O 1
ATOM 2109 N N . ILE A 1 273 ? -2.061 9.835 3.941 1.00 98.31 273 ILE A N 1
ATOM 2110 C CA . ILE A 1 273 ? -3.326 10.596 3.849 1.00 98.31 273 ILE A CA 1
ATOM 2111 C C . ILE A 1 273 ? -4.400 9.830 3.066 1.00 98.31 273 ILE A C 1
ATOM 2113 O O . ILE A 1 273 ? -5.541 9.725 3.511 1.00 98.31 273 ILE A O 1
ATOM 2117 N N . SER A 1 274 ? -4.044 9.254 1.918 1.00 97.69 274 SER A N 1
ATOM 2118 C CA . SER A 1 274 ? -4.973 8.452 1.119 1.00 97.69 274 SER A CA 1
ATOM 2119 C C . SER A 1 274 ? -5.417 7.173 1.850 1.00 97.69 274 SER A C 1
ATOM 2121 O O . SER A 1 274 ? -6.618 6.916 1.897 1.00 97.69 274 SER A O 1
ATOM 2123 N N . PRO A 1 275 ? -4.519 6.388 2.488 1.00 97.19 275 PRO A N 1
ATOM 2124 C CA . PRO A 1 275 ? -4.911 5.312 3.402 1.00 97.19 275 PRO A CA 1
ATOM 2125 C C . PRO A 1 275 ? -5.835 5.745 4.547 1.00 97.19 275 PRO A C 1
ATOM 2127 O O . PRO A 1 275 ? -6.766 5.006 4.868 1.00 97.19 275 PRO A O 1
ATOM 2130 N N . PHE A 1 276 ? -5.601 6.922 5.139 1.00 98.31 276 PHE A N 1
ATOM 2131 C CA . PHE A 1 276 ? -6.430 7.476 6.210 1.00 98.31 276 PHE A CA 1
ATOM 2132 C C . PHE A 1 276 ? -7.872 7.670 5.735 1.00 98.31 276 PHE A C 1
ATOM 2134 O O . PHE A 1 276 ? -8.786 7.082 6.312 1.00 98.31 276 PHE A O 1
ATOM 2141 N N . ILE A 1 277 ? -8.088 8.417 4.645 1.00 98.44 277 ILE A N 1
ATOM 2142 C CA . ILE A 1 277 ? -9.451 8.676 4.156 1.00 98.44 277 ILE A CA 1
ATOM 2143 C C . ILE A 1 277 ? -10.114 7.420 3.581 1.00 98.44 277 ILE A C 1
ATOM 2145 O O . ILE A 1 277 ? -11.302 7.197 3.815 1.00 98.44 277 ILE A O 1
ATOM 2149 N N . PHE A 1 278 ? -9.351 6.570 2.882 1.00 98.38 278 PHE A N 1
ATOM 2150 C CA . PHE A 1 278 ? -9.842 5.289 2.366 1.00 98.38 278 PHE A CA 1
ATOM 2151 C C . PHE A 1 278 ? -10.390 4.425 3.504 1.00 98.38 278 PHE A C 1
ATOM 2153 O O . PHE A 1 278 ? -11.495 3.901 3.415 1.00 98.38 278 PHE A O 1
ATOM 2160 N N . THR A 1 279 ? -9.640 4.334 4.604 1.00 98.31 279 THR A N 1
ATOM 2161 C CA . THR A 1 279 ? -10.048 3.574 5.787 1.00 98.31 279 THR A CA 1
ATOM 2162 C C . THR A 1 279 ? -11.253 4.214 6.456 1.00 98.31 279 THR A C 1
ATOM 2164 O O . THR A 1 279 ? -12.242 3.518 6.651 1.00 98.31 279 THR A O 1
ATOM 2167 N N . ASN A 1 280 ? -11.218 5.522 6.736 1.00 97.31 280 ASN A N 1
ATOM 2168 C CA . ASN A 1 280 ? -12.320 6.239 7.391 1.00 97.31 280 ASN A CA 1
ATOM 2169 C C . ASN A 1 280 ? -13.645 6.109 6.631 1.00 97.31 280 ASN A C 1
ATOM 2171 O O . ASN A 1 280 ? -14.689 5.940 7.251 1.00 97.31 280 ASN A O 1
ATOM 2175 N N . THR A 1 281 ? -13.594 6.107 5.298 1.00 98.50 281 THR A N 1
ATOM 2176 C CA . THR A 1 281 ? -14.781 5.917 4.451 1.00 98.50 281 THR A CA 1
ATOM 2177 C C . THR A 1 281 ? -15.342 4.493 4.564 1.00 98.50 281 THR A C 1
ATOM 2179 O O . THR A 1 281 ? -16.553 4.306 4.514 1.00 98.50 281 THR A O 1
ATOM 2182 N N . LEU A 1 282 ? -14.485 3.485 4.763 1.00 98.50 282 LEU A N 1
ATOM 2183 C CA . LEU A 1 282 ? -14.884 2.083 4.942 1.00 98.50 282 LEU A CA 1
ATOM 2184 C C . LEU A 1 282 ? -15.281 1.730 6.383 1.00 98.50 282 LEU A C 1
ATOM 2186 O O . LEU A 1 282 ? -15.906 0.688 6.592 1.00 98.50 282 LEU A O 1
ATOM 2190 N N . LEU A 1 283 ? -14.935 2.561 7.375 1.00 97.12 283 LEU A N 1
ATOM 2191 C CA . LEU A 1 283 ? -15.148 2.240 8.789 1.00 97.12 283 LEU A CA 1
ATOM 2192 C C . LEU A 1 283 ? -16.596 1.880 9.139 1.00 97.12 283 LEU A C 1
ATOM 2194 O O . LEU A 1 283 ? -16.755 0.872 9.824 1.00 97.12 283 LEU A O 1
ATOM 2198 N N . PRO A 1 284 ? -17.641 2.586 8.659 1.00 96.44 284 PRO A N 1
ATOM 2199 C CA . PRO A 1 284 ? -19.019 2.211 8.975 1.00 96.44 284 PRO A CA 1
ATOM 2200 C C . PRO A 1 284 ? -19.342 0.755 8.601 1.00 96.44 284 PRO A C 1
ATOM 2202 O O . PRO A 1 284 ? -19.887 0.011 9.413 1.00 96.44 284 PRO A O 1
ATOM 2205 N N . LEU A 1 285 ? -18.911 0.303 7.417 1.00 97.81 285 LEU A N 1
ATOM 2206 C CA . LEU A 1 285 ? -19.105 -1.078 6.967 1.00 97.81 285 LEU A CA 1
ATOM 2207 C C . LEU A 1 285 ? -18.298 -2.083 7.800 1.00 97.81 285 LEU A C 1
ATOM 2209 O O . LEU A 1 285 ? -18.764 -3.187 8.095 1.00 97.81 285 LEU A O 1
ATOM 2213 N N . MET A 1 286 ? -17.070 -1.723 8.173 1.00 97.94 286 MET A N 1
ATOM 2214 C CA . MET A 1 286 ? -16.215 -2.569 9.008 1.00 97.94 286 MET A CA 1
ATOM 2215 C C . MET A 1 286 ? -16.773 -2.703 10.432 1.00 97.94 286 MET A C 1
ATOM 2217 O O . MET A 1 286 ? -16.727 -3.788 11.008 1.00 97.94 286 MET A O 1
ATOM 2221 N N . GLU A 1 287 ? -17.356 -1.640 10.986 1.00 96.56 287 GLU A N 1
ATOM 2222 C CA . GLU A 1 287 ? -18.059 -1.666 12.272 1.00 96.56 287 GLU A CA 1
ATOM 2223 C C . GLU A 1 287 ? -19.321 -2.529 12.214 1.00 96.56 287 GLU A C 1
ATOM 2225 O O . GLU A 1 287 ? -19.547 -3.343 13.113 1.00 96.56 287 GLU A O 1
ATOM 2230 N N . GLU A 1 288 ? -20.122 -2.409 11.153 1.00 96.25 288 GLU A N 1
ATOM 2231 C CA . GLU A 1 288 ? -21.272 -3.288 10.916 1.00 96.25 288 GLU A CA 1
ATOM 2232 C C . GLU A 1 288 ? -20.841 -4.752 10.796 1.00 96.25 288 GLU A C 1
ATOM 2234 O O . GLU A 1 288 ? -21.459 -5.632 11.399 1.00 96.25 288 GLU A O 1
ATOM 2239 N N . THR A 1 289 ? -19.745 -5.014 10.081 1.00 97.06 289 THR A N 1
ATOM 2240 C CA . THR A 1 289 ? -19.161 -6.354 9.948 1.00 97.06 289 THR A CA 1
ATOM 2241 C C . THR A 1 289 ? -18.735 -6.906 11.308 1.00 97.06 289 THR A C 1
ATOM 2243 O O . THR A 1 289 ? -19.081 -8.039 11.633 1.00 97.06 289 THR A O 1
ATOM 2246 N N . ALA A 1 290 ? -18.060 -6.100 12.133 1.00 95.44 290 ALA A N 1
ATOM 2247 C CA . ALA A 1 290 ? -17.570 -6.492 13.457 1.00 95.44 290 ALA A CA 1
ATOM 2248 C C . ALA A 1 290 ? -18.689 -6.778 14.475 1.00 95.44 290 ALA A C 1
ATOM 2250 O O . ALA A 1 290 ? -18.450 -7.427 15.493 1.00 95.44 290 ALA A O 1
ATOM 2251 N N . ARG A 1 291 ? -19.915 -6.299 14.227 1.00 94.81 291 ARG A N 1
ATOM 2252 C CA . ARG A 1 291 ? -21.094 -6.626 15.048 1.00 94.81 291 ARG A CA 1
ATOM 2253 C C . ARG A 1 291 ? -21.731 -7.963 14.675 1.00 94.81 291 ARG A C 1
ATOM 2255 O O . ARG A 1 291 ? -22.568 -8.459 15.429 1.00 94.81 291 ARG A O 1
ATOM 2262 N N . GLN A 1 292 ? -21.384 -8.542 13.526 1.00 94.19 292 GLN A N 1
ATOM 2263 C CA . GLN A 1 292 ? -21.938 -9.827 13.107 1.00 94.19 292 GLN A CA 1
ATOM 2264 C C . GLN A 1 292 ? -21.331 -10.972 13.941 1.00 94.19 292 GLN A C 1
ATOM 2266 O O . GLN A 1 292 ? -20.160 -10.891 14.330 1.00 94.19 292 GLN A O 1
ATOM 2271 N N . PRO A 1 293 ? -22.091 -12.052 14.206 1.00 89.06 293 PRO A N 1
ATOM 2272 C CA . PRO A 1 293 ? -21.561 -13.246 14.859 1.00 89.06 293 PRO A CA 1
ATOM 2273 C C . PRO A 1 293 ? -20.350 -13.808 14.113 1.00 89.06 293 PRO A C 1
ATOM 2275 O O . PRO A 1 293 ? -20.274 -13.710 12.887 1.00 89.06 293 PRO A O 1
ATOM 2278 N N . ASP A 1 294 ? -19.410 -14.385 14.863 1.00 85.12 294 ASP A N 1
ATOM 2279 C CA . ASP A 1 294 ? -18.193 -15.017 14.336 1.00 85.12 294 ASP A CA 1
ATOM 2280 C C . ASP A 1 294 ? -17.343 -14.111 13.419 1.00 85.12 294 ASP A C 1
ATOM 2282 O O . ASP A 1 294 ? -16.557 -14.593 12.602 1.00 85.12 294 ASP A O 1
ATOM 2286 N N . SER A 1 295 ? -17.482 -12.786 13.547 1.00 91.56 295 SER A N 1
ATOM 2287 C CA . SER A 1 295 ? -16.660 -11.812 12.828 1.00 91.56 295 SER A CA 1
ATOM 2288 C C . SER A 1 295 ? -15.332 -11.545 13.538 1.00 91.56 295 SER A C 1
ATOM 2290 O O . SER A 1 295 ? -15.233 -11.525 14.768 1.00 91.56 295 SER A O 1
ATOM 2292 N N . ASP A 1 296 ? -14.289 -11.311 12.745 1.00 93.31 296 ASP A N 1
ATOM 2293 C CA . ASP A 1 296 ? -12.991 -10.873 13.239 1.00 93.31 296 ASP A CA 1
ATOM 2294 C C . ASP A 1 296 ? -12.414 -9.805 12.314 1.00 93.31 296 ASP A C 1
ATOM 2296 O O . ASP A 1 296 ? -11.750 -10.108 11.325 1.00 93.31 296 ASP A O 1
ATOM 2300 N N . VAL A 1 297 ? -12.696 -8.544 12.639 1.00 96.69 297 VAL A N 1
ATOM 2301 C CA . VAL A 1 297 ? -12.359 -7.425 11.762 1.00 96.69 297 VAL A CA 1
ATOM 2302 C C . VAL A 1 297 ? -10.959 -6.883 12.047 1.00 96.69 297 VAL A C 1
ATOM 2304 O O . VAL A 1 297 ? -10.621 -6.528 13.186 1.00 96.69 297 VAL A O 1
ATOM 2307 N N . ARG A 1 298 ? -10.138 -6.799 10.994 1.00 97.31 298 ARG A N 1
ATOM 2308 C CA . ARG A 1 298 ? -8.730 -6.385 11.046 1.00 97.31 298 ARG A CA 1
ATOM 2309 C C . ARG A 1 298 ? -8.432 -5.246 10.081 1.00 97.31 298 ARG A C 1
ATOM 2311 O O . ARG A 1 298 ? -8.750 -5.319 8.897 1.00 97.31 298 ARG A O 1
ATOM 2318 N N . ILE A 1 299 ? -7.712 -4.242 10.571 1.00 98.44 299 ILE A N 1
ATOM 2319 C CA . ILE A 1 299 ? -7.064 -3.222 9.742 1.00 98.44 299 ILE A CA 1
ATOM 2320 C C . ILE A 1 299 ? -5.554 -3.390 9.905 1.00 98.44 299 ILE A C 1
ATOM 2322 O O . ILE A 1 299 ? -5.021 -3.267 11.006 1.00 98.44 299 ILE A O 1
ATOM 2326 N N . VAL A 1 300 ? -4.853 -3.678 8.813 1.00 96.94 300 VAL A N 1
ATOM 2327 C CA . VAL A 1 300 ? -3.405 -3.903 8.792 1.00 96.94 300 VAL A CA 1
ATOM 2328 C C . VAL A 1 300 ? -2.739 -2.820 7.956 1.00 96.94 300 VAL A C 1
ATOM 2330 O O . VAL A 1 300 ? -2.862 -2.806 6.734 1.00 96.94 300 VAL A O 1
ATOM 2333 N N . ASN A 1 301 ? -1.985 -1.933 8.599 1.00 96.50 301 ASN A N 1
ATOM 2334 C CA . ASN A 1 301 ? -1.158 -0.949 7.909 1.00 96.50 301 ASN A CA 1
ATOM 2335 C C . ASN A 1 301 ? 0.266 -1.481 7.719 1.00 96.50 301 ASN A C 1
ATOM 2337 O O . ASN A 1 301 ? 0.975 -1.740 8.696 1.00 96.50 301 ASN A O 1
ATOM 2341 N N . VAL A 1 302 ? 0.716 -1.637 6.473 1.00 89.44 302 VAL A N 1
ATOM 2342 C CA . VAL A 1 302 ? 2.061 -2.162 6.205 1.00 89.44 302 VAL A CA 1
ATOM 2343 C C . VAL A 1 302 ? 3.096 -1.055 6.407 1.00 89.44 302 VAL A C 1
ATOM 2345 O O . VAL A 1 302 ? 3.172 -0.076 5.657 1.00 89.44 302 VAL A O 1
ATOM 2348 N N . SER A 1 303 ? 3.927 -1.222 7.433 1.00 89.25 303 SER A N 1
ATOM 2349 C CA . SER A 1 303 ? 4.943 -0.264 7.870 1.00 89.25 303 SER A CA 1
ATOM 2350 C C . SER A 1 303 ? 6.372 -0.745 7.560 1.00 89.25 303 SER A C 1
ATOM 2352 O O . SER A 1 303 ? 6.598 -1.658 6.763 1.00 89.25 303 SER A O 1
ATOM 2354 N N . SER A 1 304 ? 7.378 -0.092 8.137 1.00 84.19 304 SER A N 1
ATOM 2355 C CA . SER A 1 304 ? 8.794 -0.344 7.889 1.00 84.19 304 SER A CA 1
ATOM 2356 C C . SER A 1 304 ? 9.631 -0.085 9.134 1.00 84.19 304 SER A C 1
ATOM 2358 O O . SER A 1 304 ? 9.449 0.926 9.804 1.00 84.19 304 SER A O 1
ATOM 2360 N N . MET A 1 305 ? 10.645 -0.919 9.373 1.00 83.12 305 MET A N 1
ATOM 2361 C CA . MET A 1 305 ? 11.656 -0.665 10.403 1.00 83.12 305 MET A CA 1
ATOM 2362 C C . MET A 1 305 ? 12.495 0.601 10.131 1.00 83.12 305 MET A C 1
ATOM 2364 O O . MET A 1 305 ? 13.117 1.132 11.051 1.00 83.12 305 MET A O 1
ATOM 2368 N N . THR A 1 306 ? 12.495 1.134 8.902 1.00 81.44 306 THR A N 1
ATOM 2369 C CA . THR A 1 306 ? 13.228 2.369 8.554 1.00 81.44 306 THR A CA 1
ATOM 2370 C C . THR A 1 306 ? 12.812 3.572 9.397 1.00 81.44 306 THR A C 1
ATOM 2372 O O . THR A 1 306 ? 13.640 4.450 9.615 1.00 81.44 306 THR A O 1
ATOM 2375 N N . MET A 1 307 ? 11.591 3.586 9.946 1.00 84.69 307 MET A N 1
ATOM 2376 C CA . MET A 1 307 ? 11.130 4.635 10.866 1.00 84.69 307 MET A CA 1
ATOM 2377 C C . MET A 1 307 ? 11.966 4.752 12.151 1.00 84.69 307 MET A C 1
ATOM 2379 O O . MET A 1 307 ? 11.867 5.757 12.839 1.00 84.69 307 MET A O 1
ATOM 2383 N N . ARG A 1 308 ? 12.801 3.757 12.488 1.00 83.81 308 ARG A N 1
ATOM 2384 C CA . ARG A 1 308 ? 13.738 3.848 13.623 1.00 83.81 308 ARG A CA 1
ATOM 2385 C C . ARG A 1 308 ? 15.011 4.626 13.322 1.00 83.81 308 ARG A C 1
ATOM 2387 O O . ARG A 1 308 ? 15.696 5.034 14.248 1.00 83.81 308 ARG A O 1
ATOM 2394 N N . ASN A 1 309 ? 15.342 4.786 12.045 1.00 80.56 309 ASN A N 1
ATOM 2395 C CA . ASN A 1 309 ? 16.658 5.232 11.602 1.00 80.56 309 ASN A CA 1
ATOM 2396 C C . ASN A 1 309 ? 16.541 6.516 10.774 1.00 80.56 309 ASN A C 1
ATOM 2398 O O . ASN A 1 309 ? 17.029 6.568 9.646 1.00 80.56 309 ASN A O 1
ATOM 2402 N N . PHE A 1 310 ? 15.866 7.534 11.312 1.00 85.94 310 PHE A N 1
ATOM 2403 C CA . PHE A 1 310 ? 15.844 8.878 10.736 1.00 85.94 310 PHE A CA 1
ATOM 2404 C C . PHE A 1 310 ? 15.756 9.947 11.839 1.00 85.94 310 PHE A C 1
ATOM 2406 O O . PHE A 1 310 ? 15.341 9.620 12.952 1.00 85.94 310 PHE A O 1
ATOM 2413 N N . PRO A 1 311 ? 16.156 11.204 11.569 1.00 87.56 311 PRO A N 1
ATOM 2414 C CA . PRO A 1 311 ? 16.074 12.275 12.557 1.00 87.56 311 PRO A CA 1
ATOM 2415 C C . PRO A 1 311 ? 14.620 12.548 12.961 1.00 87.56 311 PRO A C 1
ATOM 2417 O O . PRO A 1 311 ? 13.807 12.937 12.123 1.00 87.56 311 PRO A O 1
ATOM 2420 N N . THR A 1 312 ? 14.309 12.351 14.243 1.00 88.06 312 THR A N 1
ATOM 2421 C CA . THR A 1 312 ? 12.980 12.619 14.822 1.00 88.06 312 THR A CA 1
ATOM 2422 C C . THR A 1 312 ? 12.941 13.859 15.711 1.00 88.06 312 THR A C 1
ATOM 2424 O O . THR A 1 312 ? 11.865 14.265 16.145 1.00 88.06 312 THR A O 1
ATOM 2427 N N . ASP A 1 313 ? 14.099 14.449 16.009 1.00 84.50 313 ASP A N 1
ATOM 2428 C CA . ASP A 1 313 ? 14.193 15.608 16.891 1.00 84.50 313 ASP A CA 1
ATOM 2429 C C . ASP A 1 313 ? 13.513 16.823 16.257 1.00 84.50 313 ASP A C 1
ATOM 2431 O O . ASP A 1 313 ? 13.780 17.179 15.109 1.00 84.50 313 ASP A O 1
ATOM 2435 N N . GLY A 1 314 ? 12.619 17.457 17.017 1.00 84.38 314 GLY A N 1
ATOM 2436 C CA . GLY A 1 314 ? 11.893 18.646 16.572 1.00 84.38 314 GLY A CA 1
ATOM 2437 C C . GLY A 1 314 ? 10.745 18.384 15.595 1.00 84.38 314 GLY A C 1
ATOM 2438 O O . GLY A 1 314 ? 10.190 19.355 15.085 1.00 84.38 314 GLY A O 1
ATOM 2439 N N . LEU A 1 315 ? 10.363 17.123 15.345 1.00 92.25 315 LEU A N 1
ATOM 2440 C CA . LEU A 1 315 ? 9.136 16.829 14.599 1.00 92.25 315 LEU A CA 1
ATOM 2441 C C . LEU A 1 315 ? 7.918 17.420 15.319 1.00 92.25 315 LEU A C 1
ATOM 2443 O O . LEU A 1 315 ? 7.751 17.246 16.526 1.00 92.25 315 LEU A O 1
ATOM 2447 N N . GLN A 1 316 ? 7.077 18.100 14.549 1.00 92.50 316 GLN A N 1
ATOM 2448 C CA . GLN A 1 316 ? 5.792 18.651 14.968 1.00 92.50 316 GLN A CA 1
ATOM 2449 C C . GLN A 1 316 ? 4.714 18.139 14.015 1.00 92.50 316 GLN A C 1
ATOM 2451 O O . GLN A 1 316 ? 5.028 17.612 12.949 1.00 92.50 316 GLN A O 1
ATOM 2456 N N . PHE A 1 317 ? 3.451 18.268 14.411 1.00 96.44 317 PHE A N 1
ATOM 2457 C CA . PHE A 1 317 ? 2.308 17.831 13.606 1.00 96.44 317 PHE A CA 1
ATOM 2458 C C . PHE A 1 317 ? 1.140 18.819 13.717 1.00 96.44 317 PHE A C 1
ATOM 2460 O O . PHE A 1 317 ? -0.012 18.420 13.600 1.00 96.44 317 PHE A O 1
ATOM 2467 N N . LYS A 1 318 ? 1.427 20.098 13.993 1.00 95.81 318 LYS A N 1
ATOM 2468 C CA . LYS A 1 318 ? 0.436 21.121 14.379 1.00 95.81 318 LYS A CA 1
ATOM 2469 C C . LYS A 1 318 ? -0.161 21.860 13.185 1.00 95.81 318 LYS A C 1
ATOM 2471 O O . LYS A 1 318 ? -1.171 22.543 13.328 1.00 95.81 318 LYS A O 1
ATOM 2476 N N . LYS A 1 319 ? 0.491 21.776 12.027 1.00 95.62 319 LYS A N 1
ATOM 2477 C CA . LYS A 1 319 ? 0.034 22.355 10.761 1.00 95.62 319 LYS A CA 1
ATOM 2478 C C . LYS A 1 319 ? 0.392 21.442 9.599 1.00 95.62 319 LYS A C 1
ATOM 2480 O O . LYS A 1 319 ? 1.319 20.637 9.673 1.00 95.62 319 LYS A O 1
ATOM 2485 N N . THR A 1 320 ? -0.322 21.610 8.494 1.00 94.00 320 THR A N 1
ATOM 2486 C CA . THR A 1 320 ? -0.159 20.820 7.269 1.00 94.00 320 THR A CA 1
ATOM 2487 C C . THR A 1 320 ? 1.290 20.818 6.760 1.00 94.00 320 THR A C 1
ATOM 2489 O O . THR A 1 320 ? 1.784 19.790 6.304 1.00 94.00 320 THR A O 1
ATOM 2492 N N . GLU A 1 321 ? 2.010 21.932 6.892 1.00 94.69 321 GLU A N 1
ATOM 2493 C CA . GLU A 1 321 ? 3.405 22.055 6.458 1.00 94.69 321 GLU A CA 1
ATOM 2494 C C . GLU A 1 321 ? 4.368 21.183 7.273 1.00 94.69 321 GLU A C 1
ATOM 2496 O O . GLU A 1 321 ? 5.418 20.811 6.754 1.00 94.69 321 GLU A O 1
ATOM 2501 N N . ASP A 1 322 ? 4.022 20.811 8.509 1.00 95.62 322 ASP A N 1
ATOM 2502 C CA . ASP A 1 322 ? 4.876 19.955 9.340 1.00 95.62 322 ASP A CA 1
ATOM 2503 C C . ASP A 1 322 ? 4.958 18.517 8.794 1.00 95.62 322 ASP A C 1
ATOM 2505 O O . ASP A 1 322 ? 5.893 17.777 9.093 1.00 95.62 322 ASP A O 1
ATOM 2509 N N . LEU A 1 323 ? 4.010 18.128 7.932 1.00 95.19 323 LEU A N 1
ATOM 2510 C CA . LEU A 1 323 ? 4.028 16.848 7.222 1.00 95.19 323 LEU A CA 1
ATOM 2511 C C . LEU A 1 323 ? 5.023 16.845 6.043 1.00 95.19 323 LEU A C 1
ATOM 2513 O O . LEU A 1 323 ? 5.360 15.789 5.500 1.00 95.19 323 LEU A O 1
ATOM 2517 N N . ASN A 1 324 ? 5.514 18.015 5.626 1.00 94.62 324 ASN A N 1
ATOM 2518 C CA . ASN A 1 324 ? 6.392 18.183 4.468 1.00 94.62 324 ASN A CA 1
ATOM 2519 C C . ASN A 1 324 ? 7.874 18.116 4.854 1.00 94.62 324 ASN A C 1
ATOM 2521 O O . ASN A 1 324 ? 8.631 19.075 4.708 1.00 94.62 324 ASN A O 1
ATOM 2525 N N . MET A 1 325 ? 8.316 16.948 5.313 1.00 92.50 325 MET A N 1
ATOM 2526 C CA . MET A 1 325 ? 9.711 16.748 5.707 1.00 92.50 325 MET A CA 1
ATOM 2527 C C . MET A 1 325 ? 10.618 16.487 4.495 1.00 92.50 325 MET A C 1
ATOM 2529 O O . MET A 1 325 ? 10.604 15.400 3.925 1.00 92.50 325 MET A O 1
ATOM 2533 N N . GLU A 1 326 ? 11.444 17.465 4.110 1.00 89.44 326 GLU A N 1
ATOM 2534 C CA . GLU A 1 326 ? 12.357 17.345 2.957 1.00 89.44 326 GLU A CA 1
ATOM 2535 C C . GLU A 1 326 ? 13.635 16.548 3.249 1.00 89.44 326 GLU A C 1
ATOM 2537 O O . GLU A 1 326 ? 14.119 15.818 2.383 1.00 89.44 326 GLU A O 1
ATOM 2542 N N . PHE A 1 327 ? 14.199 16.707 4.454 1.00 87.12 327 PHE A N 1
ATOM 2543 C CA . PHE A 1 327 ? 15.537 16.220 4.838 1.00 87.12 327 PHE A CA 1
ATOM 2544 C C . PHE A 1 327 ? 16.674 16.707 3.915 1.00 87.12 327 PHE A C 1
ATOM 2546 O O . PHE A 1 327 ? 17.630 15.975 3.637 1.00 87.12 327 PHE A O 1
ATOM 2553 N N . LYS A 1 328 ? 16.575 17.960 3.446 1.00 82.94 328 LYS A N 1
ATOM 2554 C CA . LYS A 1 328 ? 17.538 18.594 2.535 1.00 82.94 328 LYS A CA 1
ATOM 2555 C C . LYS A 1 328 ? 18.973 18.511 3.072 1.00 82.94 328 LYS A C 1
ATOM 2557 O O . LYS A 1 328 ? 19.236 18.840 4.224 1.00 82.94 328 LYS A O 1
ATOM 2562 N N . GLY A 1 329 ? 19.905 18.091 2.214 1.00 76.88 329 GLY A N 1
ATOM 2563 C CA . GLY A 1 329 ? 21.330 17.965 2.547 1.00 76.88 329 GLY A CA 1
ATOM 2564 C C . GLY A 1 329 ? 21.746 16.613 3.143 1.00 76.88 329 GLY A C 1
ATOM 2565 O O . GLY A 1 329 ? 22.935 16.388 3.351 1.00 76.88 329 GLY A O 1
ATOM 2566 N N . SER A 1 330 ? 20.806 15.692 3.380 1.00 81.94 330 SER A N 1
ATOM 2567 C CA . SER A 1 330 ? 21.112 14.311 3.770 1.00 81.94 330 SER A CA 1
ATOM 2568 C C . SER A 1 330 ? 21.411 13.435 2.549 1.00 81.94 330 SER A C 1
ATOM 2570 O O . SER A 1 330 ? 20.669 13.455 1.573 1.00 81.94 330 SER A O 1
ATOM 2572 N N . LEU A 1 331 ? 22.426 12.568 2.632 1.00 77.31 331 LEU A N 1
ATOM 2573 C CA . LEU A 1 331 ? 22.661 11.508 1.633 1.00 77.31 331 LEU A CA 1
ATOM 2574 C C . LEU A 1 331 ? 21.593 10.392 1.669 1.00 77.31 331 LEU A C 1
ATOM 2576 O O . LEU A 1 331 ? 21.600 9.507 0.818 1.00 77.31 331 LEU A O 1
ATOM 2580 N N . MET A 1 332 ? 20.711 10.408 2.675 1.00 79.00 332 MET A N 1
ATOM 2581 C CA . MET A 1 332 ? 19.639 9.429 2.907 1.00 79.00 332 MET A CA 1
ATOM 2582 C C . MET A 1 332 ? 18.249 10.075 2.853 1.00 79.00 332 MET A C 1
ATOM 2584 O O . MET A 1 332 ? 17.292 9.527 3.397 1.00 79.00 332 MET A O 1
ATOM 2588 N N . ASP A 1 333 ? 18.129 11.248 2.236 1.00 83.25 333 ASP A N 1
ATOM 2589 C CA . ASP A 1 333 ? 16.920 12.073 2.226 1.00 83.25 333 ASP A CA 1
ATOM 2590 C C . ASP A 1 333 ? 15.646 11.295 1.832 1.00 83.25 333 ASP A C 1
ATOM 2592 O O . ASP A 1 333 ? 14.643 11.334 2.537 1.00 83.25 333 ASP A O 1
ATOM 2596 N N . THR A 1 334 ? 15.708 10.482 0.780 1.00 81.44 334 THR A N 1
ATOM 2597 C CA . THR A 1 334 ? 14.599 9.671 0.268 1.00 81.44 334 THR A CA 1
ATOM 2598 C C . THR A 1 334 ? 14.199 8.585 1.262 1.00 81.44 334 THR A C 1
ATOM 2600 O O . THR A 1 334 ? 13.013 8.334 1.474 1.00 81.44 334 THR A O 1
ATOM 2603 N N . ILE A 1 335 ? 15.185 7.959 1.914 1.00 81.88 335 ILE A N 1
ATOM 2604 C CA . ILE A 1 335 ? 14.944 6.947 2.950 1.00 81.88 335 ILE A CA 1
ATOM 2605 C C . ILE A 1 335 ? 14.303 7.602 4.173 1.00 81.88 335 ILE A C 1
ATOM 2607 O O . ILE A 1 335 ? 13.394 7.016 4.756 1.00 81.88 335 ILE A O 1
ATOM 2611 N N . TYR A 1 336 ? 14.728 8.812 4.542 1.00 90.62 336 TYR A N 1
ATOM 2612 C CA . TYR A 1 336 ? 14.155 9.559 5.661 1.00 90.62 336 TYR A CA 1
ATOM 2613 C C . TYR A 1 336 ? 12.731 10.034 5.366 1.00 90.62 336 TYR A C 1
ATOM 2615 O O . TYR A 1 336 ? 11.864 9.869 6.218 1.00 90.62 336 TYR A O 1
ATOM 2623 N N . ARG A 1 337 ? 12.440 10.507 4.147 1.00 91.81 337 ARG A N 1
ATOM 2624 C CA . ARG A 1 337 ? 11.066 10.807 3.698 1.00 91.81 337 ARG A CA 1
ATOM 2625 C C . ARG A 1 337 ? 10.163 9.581 3.798 1.00 91.81 337 ARG A C 1
ATOM 2627 O O . ARG A 1 337 ? 9.064 9.653 4.349 1.00 91.81 337 ARG A O 1
ATOM 2634 N N . TYR A 1 338 ? 10.656 8.431 3.344 1.00 86.44 338 TYR A N 1
ATOM 2635 C CA . TYR A 1 338 ? 9.923 7.173 3.445 1.00 86.44 338 TYR A CA 1
ATOM 2636 C C . TYR A 1 338 ? 9.715 6.748 4.902 1.00 86.44 338 TYR A C 1
ATOM 2638 O O . TYR A 1 338 ? 8.592 6.434 5.297 1.00 86.44 338 TYR A O 1
ATOM 2646 N N . ALA A 1 339 ? 10.769 6.792 5.718 1.00 90.62 339 ALA A N 1
ATOM 2647 C CA . ALA A 1 339 ? 10.726 6.512 7.149 1.00 90.62 339 ALA A CA 1
ATOM 2648 C C . ALA A 1 339 ? 9.719 7.408 7.884 1.00 90.62 339 ALA A C 1
ATOM 2650 O O . ALA A 1 339 ? 8.912 6.891 8.654 1.00 90.62 339 ALA A O 1
ATOM 2651 N N . HIS A 1 340 ? 9.707 8.707 7.579 1.00 95.50 340 HIS A N 1
ATOM 2652 C CA . HIS A 1 340 ? 8.736 9.664 8.094 1.00 95.50 340 HIS A CA 1
ATOM 2653 C C . HIS A 1 340 ? 7.308 9.270 7.700 1.00 95.50 340 HIS A C 1
ATOM 2655 O O . HIS A 1 340 ? 6.465 9.112 8.576 1.00 95.50 340 HIS A O 1
ATOM 2661 N N . SER A 1 341 ? 7.042 8.971 6.423 1.00 94.94 341 SER A N 1
ATOM 2662 C CA . SER A 1 341 ? 5.701 8.541 5.991 1.00 94.94 341 SER A CA 1
ATOM 2663 C C . SER A 1 341 ? 5.212 7.262 6.694 1.00 94.94 341 SER A C 1
ATOM 2665 O O . SER A 1 341 ? 4.030 7.130 7.009 1.00 94.94 341 SER A O 1
ATOM 2667 N N . LYS A 1 342 ? 6.122 6.323 6.999 1.00 94.12 342 LYS A N 1
ATOM 2668 C CA . LYS A 1 342 ? 5.797 5.095 7.740 1.00 94.12 342 LYS A CA 1
ATOM 2669 C C . LYS A 1 342 ? 5.624 5.334 9.239 1.00 94.12 342 LYS A C 1
ATOM 2671 O O . LYS A 1 342 ? 4.799 4.655 9.847 1.00 94.12 342 LYS A O 1
ATOM 2676 N N . LEU A 1 343 ? 6.325 6.314 9.813 1.00 96.00 343 LEU A N 1
ATOM 2677 C CA . LEU A 1 343 ? 6.076 6.779 11.176 1.00 96.00 343 LEU A CA 1
ATOM 2678 C C . LEU A 1 343 ? 4.645 7.318 11.317 1.00 96.00 343 LEU A C 1
ATOM 2680 O O . LEU A 1 343 ? 3.942 6.884 12.228 1.00 96.00 343 LEU A O 1
ATOM 2684 N N . LEU A 1 344 ? 4.202 8.189 10.399 1.00 97.56 344 LEU A N 1
ATOM 2685 C CA . LEU A 1 344 ? 2.840 8.748 10.408 1.00 97.56 344 LEU A CA 1
ATOM 2686 C C . LEU A 1 344 ? 1.782 7.637 10.407 1.00 97.56 344 LEU A C 1
ATOM 2688 O O . LEU A 1 344 ? 0.855 7.644 11.211 1.00 97.56 344 LEU A O 1
ATOM 2692 N N . GLY A 1 345 ? 1.975 6.619 9.564 1.00 96.56 345 GLY A N 1
ATOM 2693 C CA . GLY A 1 345 ? 1.090 5.458 9.515 1.00 96.56 345 GLY A CA 1
ATOM 2694 C C . GLY A 1 345 ? 1.040 4.644 10.817 1.00 96.56 345 GLY A C 1
ATOM 2695 O O . GLY A 1 345 ? -0.013 4.107 11.153 1.00 96.56 345 GLY A O 1
ATOM 2696 N N . VAL A 1 346 ? 2.147 4.537 11.561 1.00 96.38 346 VAL A N 1
ATOM 2697 C CA . VAL A 1 346 ? 2.178 3.841 12.864 1.00 96.38 346 VAL A CA 1
ATOM 2698 C C . VAL A 1 346 ? 1.522 4.673 13.958 1.00 96.38 346 VAL A C 1
ATOM 2700 O O . VAL A 1 346 ? 0.790 4.118 14.774 1.00 96.38 346 VAL A O 1
ATOM 2703 N N . MET A 1 347 ? 1.749 5.988 13.960 1.00 97.50 347 MET A N 1
ATOM 2704 C CA . MET A 1 347 ? 1.043 6.912 14.850 1.00 97.50 347 MET A CA 1
ATOM 2705 C C . MET A 1 347 ? -0.464 6.800 14.640 1.00 97.50 347 MET A C 1
ATOM 2707 O O . MET A 1 347 ? -1.199 6.548 15.588 1.00 97.50 347 MET A O 1
ATOM 2711 N N . TRP A 1 348 ? -0.907 6.860 13.386 1.00 97.75 348 TRP A N 1
ATOM 2712 C CA . TRP A 1 348 ? -2.317 6.738 13.040 1.00 97.75 348 TRP A CA 1
ATOM 2713 C C . TRP A 1 348 ? -2.941 5.404 13.453 1.00 97.75 348 TRP A C 1
ATOM 2715 O O . TRP A 1 348 ? -4.024 5.415 14.024 1.00 97.75 348 TRP A O 1
ATOM 2725 N N . VAL A 1 349 ? -2.264 4.268 13.250 1.00 97.25 349 VAL A N 1
ATOM 2726 C CA . VAL A 1 349 ? -2.746 2.957 13.731 1.00 97.25 349 VAL A CA 1
ATOM 2727 C C . VAL A 1 349 ? -3.030 2.974 15.233 1.00 97.25 349 VAL A C 1
ATOM 2729 O O . VAL A 1 349 ? -4.054 2.454 15.678 1.00 97.25 349 VAL A O 1
ATOM 2732 N N . ARG A 1 350 ? -2.124 3.569 16.015 1.00 96.31 350 ARG A N 1
ATOM 2733 C CA . ARG A 1 350 ? -2.251 3.659 17.474 1.00 96.31 350 ARG A CA 1
ATOM 2734 C C . ARG A 1 350 ? -3.421 4.552 17.865 1.00 96.31 350 ARG A C 1
ATOM 2736 O O . ARG A 1 350 ? -4.237 4.142 18.686 1.00 96.31 350 ARG A O 1
ATOM 2743 N N . THR A 1 351 ? -3.523 5.729 17.249 1.00 96.75 351 THR A N 1
ATOM 2744 C CA . THR A 1 351 ? -4.619 6.674 17.493 1.00 96.75 351 THR A CA 1
ATOM 2745 C C . THR A 1 351 ? -5.968 6.079 17.101 1.00 96.75 351 THR A C 1
ATOM 2747 O O . THR A 1 351 ? -6.918 6.171 17.871 1.00 96.75 351 THR A O 1
ATOM 2750 N N . LEU A 1 352 ? -6.058 5.417 15.943 1.00 96.88 352 LEU A N 1
ATOM 2751 C CA . LEU A 1 352 ? -7.292 4.796 15.466 1.00 96.88 352 LEU A CA 1
ATOM 2752 C C . LEU A 1 352 ? -7.754 3.674 16.404 1.00 96.88 352 LEU A C 1
ATOM 2754 O O . LEU A 1 352 ? -8.928 3.632 16.760 1.00 96.88 352 LEU A O 1
ATOM 2758 N N . GLN A 1 353 ? -6.844 2.799 16.853 1.00 96.81 353 GLN A N 1
ATOM 2759 C CA . GLN A 1 353 ? -7.200 1.776 17.839 1.00 96.81 353 GLN A CA 1
ATOM 2760 C C . GLN A 1 353 ? -7.690 2.396 19.152 1.00 96.81 353 GLN A C 1
ATOM 2762 O O . GLN A 1 353 ? -8.727 1.977 19.657 1.00 96.81 353 GLN A O 1
ATOM 2767 N N . LYS A 1 354 ? -6.961 3.385 19.693 1.00 95.31 354 LYS A N 1
ATOM 2768 C CA . LYS A 1 354 ? -7.340 4.071 20.938 1.00 95.31 354 LYS A CA 1
ATOM 2769 C C . LYS A 1 354 ? -8.746 4.659 20.822 1.00 95.31 354 LYS A C 1
ATOM 2771 O O . LYS A 1 354 ? -9.577 4.430 21.691 1.00 95.31 354 LYS A O 1
ATOM 2776 N N . ARG A 1 355 ? -9.033 5.330 19.705 1.00 93.94 355 ARG A N 1
ATOM 2777 C CA . ARG A 1 355 ? -10.357 5.890 19.422 1.00 93.94 355 ARG A CA 1
ATOM 2778 C C . ARG A 1 355 ? -11.436 4.810 19.370 1.00 93.94 355 ARG A C 1
ATOM 2780 O O . ARG A 1 355 ? -12.468 5.013 19.990 1.00 93.94 355 ARG A O 1
ATOM 2787 N N . PHE A 1 356 ? -11.201 3.658 18.733 1.00 93.69 356 PHE A N 1
ATOM 2788 C CA . PHE A 1 356 ? -12.158 2.540 18.786 1.00 93.69 356 PHE A CA 1
ATOM 2789 C C . PHE A 1 356 ? -12.422 2.050 20.207 1.00 93.69 356 PHE A C 1
ATOM 2791 O O . PHE A 1 356 ? -13.576 1.830 20.569 1.00 93.69 356 PHE A O 1
ATOM 2798 N N . ASP A 1 357 ? -11.371 1.890 21.010 1.00 93.38 357 ASP A N 1
ATOM 2799 C CA . ASP A 1 357 ? -11.505 1.420 22.388 1.00 93.38 357 ASP A CA 1
ATOM 2800 C C . ASP A 1 357 ? -12.257 2.438 23.272 1.00 93.38 357 ASP A C 1
ATOM 2802 O O . ASP A 1 357 ? -12.949 2.042 24.208 1.00 93.38 357 ASP A O 1
ATOM 2806 N N . GLU A 1 358 ? -12.171 3.735 22.961 1.00 92.75 358 GLU A N 1
ATOM 2807 C CA . GLU A 1 358 ? -12.855 4.812 23.689 1.00 92.75 358 GLU A CA 1
ATOM 2808 C C . GLU A 1 358 ? -14.302 5.044 23.223 1.00 92.75 358 GLU A C 1
ATOM 2810 O O . GLU A 1 358 ? -15.198 5.194 24.056 1.00 92.75 358 GLU A O 1
ATOM 2815 N N . THR A 1 359 ? -14.556 5.087 21.912 1.00 89.38 359 THR A N 1
ATOM 2816 C CA . THR A 1 359 ? -15.871 5.454 21.355 1.00 89.38 359 THR A CA 1
ATOM 2817 C C . THR A 1 359 ? -16.780 4.253 21.121 1.00 89.38 359 THR A C 1
ATOM 2819 O O . THR A 1 359 ? -17.997 4.379 21.249 1.00 89.38 359 THR A O 1
ATOM 2822 N N . ASN A 1 360 ? -16.205 3.090 20.810 1.00 85.56 360 ASN A N 1
ATOM 2823 C CA . ASN A 1 360 ? -16.917 1.884 20.394 1.00 85.56 360 ASN A CA 1
ATOM 2824 C C . ASN A 1 360 ? -16.353 0.612 21.077 1.00 85.56 360 ASN A C 1
ATOM 2826 O O . ASN A 1 360 ? -16.070 -0.374 20.392 1.00 85.56 360 ASN A O 1
ATOM 2830 N N . PRO A 1 361 ? -16.230 0.560 22.422 1.00 84.31 361 PRO A N 1
ATOM 2831 C CA . PRO A 1 361 ? -15.558 -0.542 23.129 1.00 84.31 361 PRO A CA 1
ATOM 2832 C C . PRO A 1 361 ? -16.194 -1.923 22.904 1.00 84.31 361 PRO A C 1
ATOM 2834 O O . PRO A 1 361 ? -15.541 -2.949 23.090 1.00 84.31 361 PRO A O 1
ATOM 2837 N N . SER A 1 362 ? -17.472 -1.968 22.515 1.00 84.25 362 SER A N 1
ATOM 2838 C CA . SER A 1 362 ? -18.199 -3.202 22.204 1.00 84.25 362 SER A CA 1
ATOM 2839 C C . SER A 1 362 ? -17.993 -3.706 20.773 1.00 84.25 362 SER A C 1
ATOM 2841 O O . SER A 1 362 ? -18.416 -4.823 20.479 1.00 84.25 362 SER A O 1
ATOM 2843 N N . ILE A 1 363 ? -17.369 -2.921 19.887 1.00 85.94 363 ILE A N 1
ATOM 2844 C CA . ILE A 1 363 ? -17.118 -3.288 18.491 1.00 85.94 363 ILE A CA 1
ATOM 2845 C C . ILE A 1 363 ? -15.683 -3.825 18.379 1.00 85.94 363 ILE A C 1
ATOM 2847 O O . ILE A 1 363 ? -14.720 -3.061 18.474 1.00 85.94 363 ILE A O 1
ATOM 2851 N N . PRO A 1 364 ? -15.495 -5.141 18.179 1.00 88.31 364 PRO A N 1
ATOM 2852 C CA . PRO A 1 364 ? -14.182 -5.762 18.224 1.00 88.31 364 PRO A CA 1
ATOM 2853 C C . PRO A 1 364 ? -13.447 -5.581 16.883 1.00 88.31 364 PRO A C 1
ATOM 2855 O O . PRO A 1 364 ? -13.278 -6.534 16.120 1.00 88.31 364 PRO A O 1
ATOM 2858 N N . ILE A 1 365 ? -12.925 -4.379 16.622 1.00 95.56 365 ILE A N 1
ATOM 2859 C CA . ILE A 1 365 ? -11.965 -4.111 15.534 1.00 95.56 365 ILE A CA 1
ATOM 2860 C C . ILE A 1 365 ? -10.544 -4.105 16.101 1.00 95.56 365 ILE A C 1
ATOM 2862 O O . ILE A 1 365 ? -10.295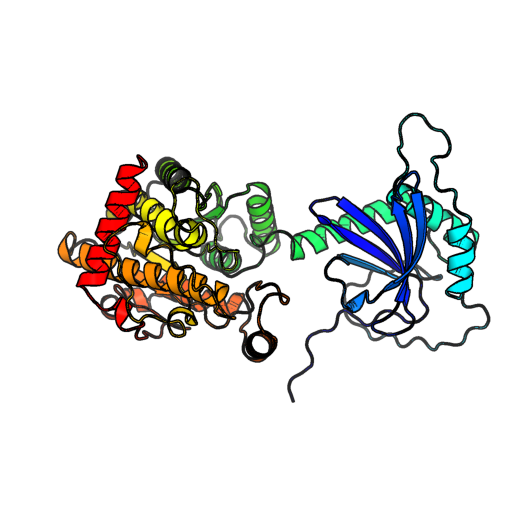 -3.602 17.199 1.00 95.56 365 ILE A O 1
ATOM 2866 N N . THR A 1 366 ? -9.602 -4.696 15.364 1.00 97.62 366 THR A N 1
ATOM 2867 C CA . THR A 1 366 ? -8.175 -4.644 15.716 1.00 97.62 366 THR A CA 1
ATOM 2868 C C . THR A 1 366 ? -7.372 -3.984 14.609 1.00 97.62 366 THR A C 1
ATOM 2870 O O . THR A 1 366 ? -7.369 -4.453 13.470 1.00 97.62 366 THR A O 1
ATOM 2873 N N . VAL A 1 367 ? -6.654 -2.925 14.962 1.00 98.12 367 VAL A N 1
ATOM 2874 C CA . VAL A 1 367 ? -5.794 -2.156 14.063 1.00 98.12 367 VAL A CA 1
ATOM 2875 C C . VAL A 1 367 ? -4.337 -2.468 14.389 1.00 98.12 367 VAL A C 1
ATOM 2877 O O . VAL A 1 367 ? -3.924 -2.372 15.544 1.00 98.12 367 VAL A O 1
ATOM 2880 N N . ILE A 1 368 ? -3.550 -2.869 13.392 1.00 98.06 368 ILE A N 1
ATOM 2881 C CA . ILE A 1 368 ? -2.166 -3.331 13.563 1.00 98.06 368 ILE A CA 1
ATOM 2882 C C . ILE A 1 368 ? -1.276 -2.674 12.515 1.00 98.06 368 ILE A C 1
ATOM 2884 O O . ILE A 1 368 ? -1.614 -2.626 11.333 1.00 98.06 368 ILE A O 1
ATOM 2888 N N . ALA A 1 369 ? -0.091 -2.229 12.923 1.00 96.38 369 ALA A N 1
ATOM 2889 C CA . ALA A 1 369 ? 0.970 -1.857 12.001 1.00 96.38 369 ALA A CA 1
ATOM 2890 C C . ALA A 1 369 ? 1.931 -3.037 11.841 1.00 96.38 369 ALA A C 1
ATOM 2892 O O . ALA A 1 369 ? 2.541 -3.475 12.814 1.00 96.38 369 ALA A O 1
ATOM 2893 N N . ALA A 1 370 ? 2.106 -3.543 10.624 1.00 91.19 370 ALA A N 1
ATOM 2894 C CA . ALA A 1 370 ? 2.943 -4.711 10.364 1.00 91.19 370 ALA A CA 1
ATOM 2895 C C . ALA A 1 370 ? 4.153 -4.342 9.506 1.00 91.19 370 ALA A C 1
ATOM 2897 O O . ALA A 1 370 ? 4.014 -3.854 8.387 1.00 91.19 370 ALA A O 1
ATOM 2898 N N . HIS A 1 371 ? 5.361 -4.590 10.008 1.00 85.12 371 HIS A N 1
ATOM 2899 C CA . HIS A 1 371 ? 6.567 -4.542 9.189 1.00 85.12 371 HIS A CA 1
ATOM 2900 C C . HIS A 1 371 ? 6.792 -5.902 8.517 1.00 85.12 371 HIS A C 1
ATOM 2902 O O . HIS A 1 371 ? 6.870 -6.907 9.220 1.00 85.12 371 HIS A O 1
ATOM 2908 N N . PRO A 1 372 ? 6.966 -5.979 7.191 1.00 76.19 372 PRO A N 1
ATOM 2909 C CA . PRO A 1 372 ? 7.122 -7.260 6.501 1.00 76.19 372 PRO A CA 1
ATOM 2910 C C . PRO A 1 372 ? 8.518 -7.895 6.665 1.00 76.19 372 PRO A C 1
ATOM 2912 O O . PRO A 1 372 ? 8.761 -8.995 6.183 1.00 76.19 372 PRO A O 1
ATOM 2915 N N . GLY A 1 373 ? 9.455 -7.232 7.349 1.00 67.69 373 GLY A N 1
ATOM 2916 C CA . GLY A 1 373 ? 10.854 -7.656 7.438 1.00 67.69 373 GLY A CA 1
ATOM 2917 C C . GLY A 1 373 ? 11.743 -6.966 6.417 1.00 67.69 373 GLY A C 1
ATOM 2918 O O . GLY A 1 373 ? 11.287 -6.164 5.597 1.00 67.69 373 GLY A O 1
ATOM 2919 N N . ALA A 1 374 ? 13.033 -7.295 6.447 1.00 62.31 374 ALA A N 1
ATOM 2920 C CA . ALA A 1 374 ? 13.928 -6.982 5.343 1.00 62.31 374 ALA A CA 1
ATOM 2921 C C . ALA A 1 374 ? 13.550 -7.888 4.168 1.00 62.31 374 ALA A C 1
ATOM 2923 O O . ALA A 1 374 ? 14.118 -8.955 4.002 1.00 62.31 374 ALA A O 1
ATOM 2924 N N . VAL A 1 375 ? 12.531 -7.526 3.397 1.00 54.34 375 VAL A N 1
ATOM 2925 C CA . VAL A 1 375 ? 12.107 -8.297 2.225 1.00 54.34 375 VAL A CA 1
ATOM 2926 C C . VAL A 1 375 ? 12.924 -7.846 1.025 1.00 54.34 375 VAL A C 1
ATOM 2928 O O . VAL A 1 375 ? 13.192 -6.652 0.869 1.00 54.34 375 VAL A O 1
ATOM 2931 N N . LYS A 1 376 ? 13.268 -8.769 0.125 1.00 51.62 376 LYS A N 1
ATOM 2932 C CA . LYS A 1 376 ? 13.709 -8.421 -1.235 1.00 51.62 376 LYS A CA 1
ATOM 2933 C C . LYS A 1 376 ? 12.524 -7.875 -2.047 1.00 51.62 376 LYS A C 1
ATOM 2935 O O . LYS A 1 376 ? 12.095 -8.467 -3.031 1.00 51.62 376 LYS A O 1
ATOM 2940 N N . THR A 1 377 ? 11.925 -6.773 -1.607 1.00 42.94 377 THR A N 1
ATOM 2941 C CA . THR A 1 377 ? 10.993 -5.995 -2.430 1.00 42.94 377 THR A CA 1
ATOM 2942 C C . THR A 1 377 ? 11.774 -5.240 -3.496 1.00 42.94 377 THR A C 1
ATOM 2944 O O . THR A 1 377 ? 12.942 -4.928 -3.268 1.00 42.94 377 THR A O 1
ATOM 2947 N N . PHE A 1 378 ? 11.141 -4.947 -4.639 1.00 45.09 378 PHE A N 1
ATOM 2948 C CA . PHE A 1 378 ? 11.717 -4.221 -5.781 1.00 45.09 378 PHE A CA 1
ATOM 2949 C C . PHE A 1 378 ? 12.109 -2.785 -5.411 1.00 45.09 378 PHE A C 1
ATOM 2951 O O . PHE A 1 378 ? 11.484 -1.801 -5.786 1.00 45.09 378 PHE A O 1
ATOM 2958 N N . ILE A 1 379 ? 13.179 -2.673 -4.647 1.00 40.28 379 ILE A N 1
ATOM 2959 C CA . ILE A 1 379 ? 13.959 -1.474 -4.458 1.00 40.28 379 ILE A CA 1
ATOM 2960 C C . ILE A 1 379 ? 14.929 -1.501 -5.634 1.00 40.28 379 ILE A C 1
ATOM 2962 O O . ILE A 1 379 ? 15.796 -2.372 -5.691 1.00 40.28 379 ILE A O 1
ATOM 2966 N N . ASN A 1 380 ? 14.750 -0.603 -6.609 1.00 36.12 380 ASN A N 1
ATOM 2967 C CA . ASN A 1 380 ? 15.674 -0.465 -7.732 1.00 36.12 380 ASN A CA 1
ATOM 2968 C C . ASN A 1 380 ? 17.110 -0.470 -7.192 1.00 36.12 380 ASN A C 1
ATOM 2970 O O . ASN A 1 380 ? 17.499 0.370 -6.378 1.00 36.12 380 ASN A O 1
ATOM 2974 N N . ASP A 1 381 ? 17.907 -1.436 -7.624 1.00 39.34 381 ASP A N 1
ATOM 2975 C CA . ASP A 1 381 ? 19.256 -1.636 -7.106 1.00 39.34 381 ASP A CA 1
ATOM 2976 C C . ASP A 1 381 ? 20.113 -0.354 -7.273 1.00 39.34 381 ASP A C 1
ATOM 2978 O O . ASP A 1 381 ? 21.083 -0.144 -6.569 1.00 39.34 381 ASP A O 1
ATOM 2982 N N . THR A 1 382 ? 19.745 0.582 -8.150 1.00 37.88 382 THR A N 1
ATOM 2983 C CA . THR A 1 382 ? 20.514 1.809 -8.405 1.00 37.88 382 THR A CA 1
ATOM 2984 C C . THR A 1 382 ? 20.402 2.932 -7.377 1.00 37.88 382 THR A C 1
ATOM 2986 O O . THR A 1 382 ? 21.315 3.747 -7.342 1.00 37.88 382 THR A O 1
ATOM 2989 N N . ASP A 1 383 ? 19.378 2.965 -6.517 1.00 38.56 383 ASP A N 1
ATOM 2990 C CA . ASP A 1 383 ? 19.104 4.161 -5.681 1.00 38.56 383 ASP A CA 1
ATOM 2991 C C . ASP A 1 383 ? 19.232 3.868 -4.176 1.00 38.56 383 ASP A C 1
ATOM 2993 O O . ASP A 1 383 ? 18.588 4.479 -3.324 1.00 38.56 383 ASP A O 1
ATOM 2997 N N . VAL A 1 384 ? 20.013 2.843 -3.833 1.00 39.91 384 VAL A N 1
ATOM 2998 C CA . VAL A 1 384 ? 20.451 2.573 -2.461 1.00 39.91 384 VAL A CA 1
ATOM 2999 C C . VAL A 1 384 ? 21.973 2.697 -2.409 1.00 39.91 384 VAL A C 1
ATOM 3001 O O . VAL A 1 384 ? 22.647 2.173 -3.303 1.00 39.91 384 VAL A O 1
ATOM 3004 N N . PRO A 1 385 ? 22.539 3.332 -1.366 1.00 41.88 385 PRO A N 1
ATOM 3005 C CA . PRO A 1 385 ? 23.976 3.306 -1.127 1.00 41.88 385 PRO A CA 1
ATOM 3006 C C . PRO A 1 385 ? 24.482 1.864 -1.198 1.00 41.88 385 PRO A C 1
ATOM 3008 O O . PRO A 1 385 ? 23.819 0.953 -0.692 1.00 41.88 385 PRO A O 1
ATOM 3011 N N . LEU A 1 386 ? 25.649 1.645 -1.812 1.00 38.50 386 LEU A N 1
ATOM 3012 C CA . LEU A 1 386 ? 26.208 0.306 -2.050 1.00 38.50 386 LEU A CA 1
ATOM 3013 C C . LEU A 1 386 ? 26.161 -0.592 -0.803 1.00 38.50 386 LEU A C 1
ATOM 3015 O O . LEU A 1 386 ? 25.826 -1.767 -0.911 1.00 38.50 386 LEU A O 1
ATOM 3019 N N . ILE A 1 387 ? 26.403 -0.032 0.383 1.00 33.94 387 ILE A N 1
ATOM 3020 C CA . ILE A 1 387 ? 26.355 -0.760 1.656 1.00 33.94 387 ILE A CA 1
ATOM 3021 C C . ILE A 1 387 ? 24.957 -1.335 1.966 1.00 33.94 387 ILE A C 1
ATOM 3023 O O . ILE A 1 387 ? 24.838 -2.473 2.414 1.00 33.94 387 ILE A O 1
ATOM 3027 N N . LEU A 1 388 ? 23.882 -0.601 1.663 1.00 35.00 388 LEU A N 1
ATOM 3028 C CA . LEU A 1 388 ? 22.505 -1.011 1.946 1.00 35.00 388 LEU A CA 1
ATOM 3029 C C . LEU A 1 388 ? 21.983 -2.002 0.893 1.00 35.00 388 LEU A C 1
ATOM 3031 O O . LEU A 1 388 ? 21.203 -2.896 1.220 1.00 35.00 388 LEU A O 1
ATOM 3035 N N . ARG A 1 389 ? 22.485 -1.918 -0.348 1.00 41.06 389 ARG A N 1
ATOM 3036 C CA . ARG A 1 389 ? 22.317 -2.962 -1.382 1.00 41.06 389 ARG A CA 1
ATOM 3037 C C . ARG A 1 389 ? 22.940 -4.278 -0.954 1.00 41.06 389 ARG A C 1
ATOM 3039 O O . ARG A 1 389 ? 22.332 -5.333 -1.090 1.00 41.06 389 ARG A O 1
ATOM 3046 N N . TRP A 1 390 ? 24.152 -4.216 -0.410 1.00 32.31 390 TRP A N 1
ATOM 3047 C CA . TRP A 1 390 ? 24.844 -5.387 0.114 1.00 32.31 390 TRP A CA 1
ATOM 3048 C C . TRP A 1 390 ? 24.080 -6.017 1.285 1.00 32.31 390 TRP A C 1
ATOM 3050 O O . TRP A 1 390 ? 23.886 -7.229 1.292 1.00 32.31 390 TRP A O 1
ATOM 3060 N N . LEU A 1 391 ? 23.560 -5.215 2.219 1.00 31.64 391 LEU A N 1
ATOM 3061 C CA . LEU A 1 391 ? 22.785 -5.713 3.362 1.00 31.64 391 LEU A CA 1
ATOM 3062 C C . LEU A 1 391 ? 21.418 -6.294 2.962 1.00 31.64 391 LEU A C 1
ATOM 3064 O O . LEU A 1 391 ? 21.059 -7.374 3.423 1.00 31.64 391 LEU A O 1
ATOM 3068 N N . THR A 1 392 ? 20.676 -5.647 2.062 1.00 37.97 392 THR A N 1
ATOM 3069 C CA . THR A 1 392 ? 19.397 -6.178 1.540 1.00 37.97 392 THR A CA 1
ATOM 3070 C C . THR A 1 392 ? 19.589 -7.443 0.699 1.00 37.97 392 THR A C 1
ATOM 3072 O O . THR A 1 392 ? 18.762 -8.350 0.751 1.00 37.97 392 THR A O 1
ATOM 3075 N N . ARG A 1 393 ? 20.711 -7.564 -0.022 1.00 36.16 393 ARG A N 1
ATOM 3076 C CA . ARG A 1 393 ? 21.076 -8.767 -0.788 1.00 36.16 393 ARG A CA 1
ATOM 3077 C C . ARG A 1 393 ? 21.538 -9.930 0.098 1.00 36.16 393 ARG A C 1
ATOM 3079 O O . ARG A 1 393 ? 21.310 -11.077 -0.277 1.00 36.16 393 ARG A O 1
ATOM 3086 N N . LEU A 1 394 ? 22.169 -9.651 1.242 1.00 28.14 394 LEU A N 1
ATOM 3087 C CA . LEU A 1 394 ? 22.680 -10.663 2.179 1.00 28.14 394 LEU A CA 1
ATOM 3088 C C . LEU A 1 394 ? 21.650 -11.114 3.230 1.00 28.14 394 LEU A C 1
ATOM 3090 O O . LEU A 1 394 ? 21.700 -12.266 3.648 1.00 28.14 394 LEU A O 1
ATOM 3094 N N . PHE A 1 395 ? 20.719 -10.242 3.633 1.00 32.16 395 PHE A N 1
ATOM 3095 C CA . PHE A 1 395 ? 19.753 -10.502 4.715 1.00 32.16 395 PHE A CA 1
ATOM 3096 C C . PHE A 1 395 ? 18.280 -10.406 4.285 1.00 32.16 395 PHE A C 1
ATOM 3098 O O . PHE A 1 395 ? 17.387 -10.583 5.111 1.00 32.16 395 PHE A O 1
ATOM 3105 N N . GLY A 1 396 ? 18.015 -10.121 3.006 1.00 41.78 396 GLY A N 1
ATOM 3106 C CA . GLY A 1 396 ? 16.664 -10.004 2.474 1.00 41.78 396 GLY A CA 1
ATOM 3107 C C . GLY A 1 396 ? 15.934 -11.350 2.413 1.00 41.78 396 GLY A C 1
ATOM 3108 O O . GLY A 1 396 ? 16.426 -12.283 1.778 1.00 41.78 396 GLY A O 1
ATOM 3109 N N . VAL A 1 397 ? 14.752 -11.455 3.016 1.00 44.78 397 VAL A N 1
ATOM 3110 C CA . VAL A 1 397 ? 13.876 -12.628 2.899 1.00 44.78 397 VAL A CA 1
ATOM 3111 C C . VAL A 1 397 ? 13.108 -12.611 1.575 1.00 44.78 397 VAL A C 1
ATOM 3113 O O . VAL A 1 397 ? 12.863 -11.550 0.991 1.00 44.78 397 VAL A O 1
ATOM 3116 N N . GLU A 1 398 ? 12.738 -13.796 1.088 1.00 56.69 398 GLU A N 1
ATOM 3117 C CA . GLU A 1 398 ? 11.880 -13.945 -0.091 1.00 56.69 398 GLU A CA 1
ATOM 3118 C C . GLU A 1 398 ? 10.537 -13.227 0.111 1.00 56.69 398 GLU A C 1
ATOM 3120 O O . GLU A 1 398 ? 10.022 -13.148 1.227 1.00 56.69 398 GLU A O 1
ATOM 3125 N N . VAL A 1 399 ? 9.956 -12.709 -0.976 1.00 58.47 399 VAL A N 1
ATOM 3126 C CA . VAL A 1 399 ? 8.702 -11.927 -0.949 1.00 58.47 399 VAL A CA 1
ATOM 3127 C C . VAL A 1 399 ? 7.559 -12.683 -0.263 1.00 58.47 399 VAL A C 1
ATOM 3129 O O . VAL A 1 399 ? 6.750 -12.079 0.442 1.00 58.47 399 VAL A O 1
ATOM 3132 N N . ASP A 1 400 ? 7.527 -14.005 -0.422 1.00 62.66 400 ASP A N 1
ATOM 3133 C CA . ASP A 1 400 ? 6.518 -14.859 0.198 1.00 62.66 400 ASP A CA 1
ATOM 3134 C C . ASP A 1 400 ? 6.675 -14.934 1.726 1.00 62.66 400 ASP A C 1
ATOM 3136 O O . ASP A 1 400 ? 5.703 -14.794 2.460 1.00 62.66 400 ASP A O 1
ATOM 3140 N N . ILE A 1 401 ? 7.915 -15.022 2.220 1.00 65.50 401 ILE A N 1
ATOM 3141 C CA . ILE A 1 401 ? 8.222 -14.995 3.659 1.00 65.50 401 ILE A CA 1
ATOM 3142 C C . ILE A 1 401 ? 7.922 -13.610 4.242 1.00 65.50 401 ILE A C 1
ATOM 3144 O O . ILE A 1 401 ? 7.381 -13.493 5.341 1.00 65.50 401 ILE A O 1
ATOM 3148 N N . GLY A 1 402 ? 8.220 -12.552 3.484 1.00 67.31 402 GLY A N 1
ATOM 3149 C CA . GLY A 1 402 ? 7.912 -11.174 3.865 1.00 67.31 402 GLY A CA 1
ATOM 3150 C C . GLY A 1 402 ? 6.421 -10.898 4.071 1.00 67.31 402 GLY A C 1
ATOM 3151 O O . GLY A 1 402 ? 6.033 -9.984 4.795 1.00 67.31 402 GLY A O 1
ATOM 3152 N N . THR A 1 403 ? 5.574 -11.723 3.464 1.00 78.88 403 THR A N 1
ATOM 3153 C CA . THR A 1 403 ? 4.119 -11.609 3.542 1.00 78.88 403 THR A CA 1
ATOM 3154 C C . THR A 1 403 ? 3.548 -12.241 4.813 1.00 78.88 403 THR A C 1
ATOM 3156 O O . THR A 1 403 ? 2.470 -11.851 5.261 1.00 78.88 403 THR A O 1
ATOM 3159 N N . TYR A 1 404 ? 4.275 -13.148 5.472 1.00 85.12 404 TYR A N 1
ATOM 3160 C CA . TYR A 1 404 ? 3.770 -13.860 6.651 1.00 85.12 404 TYR A CA 1
ATOM 3161 C C . TYR A 1 404 ? 3.385 -12.937 7.800 1.00 85.12 404 TYR A C 1
ATOM 3163 O O . TYR A 1 404 ? 2.446 -13.249 8.524 1.00 85.12 404 TYR A O 1
ATOM 3171 N N . ASN A 1 405 ? 4.045 -11.787 7.956 1.00 88.94 405 ASN A N 1
ATOM 3172 C CA . ASN A 1 405 ? 3.662 -10.854 9.011 1.00 88.94 405 ASN A CA 1
ATOM 3173 C C . ASN A 1 405 ? 2.337 -10.130 8.709 1.00 88.94 405 ASN A C 1
ATOM 3175 O O . ASN A 1 405 ? 1.557 -9.884 9.625 1.00 88.94 405 ASN A O 1
ATOM 3179 N N . ASN A 1 406 ? 2.042 -9.864 7.431 1.00 87.19 406 ASN A N 1
ATOM 3180 C CA . ASN A 1 406 ? 0.750 -9.316 7.010 1.00 87.19 406 ASN A CA 1
ATOM 3181 C C . ASN A 1 406 ? -0.368 -10.347 7.197 1.00 87.19 406 ASN A C 1
ATOM 3183 O O . ASN A 1 406 ? -1.429 -10.012 7.715 1.00 87.19 406 ASN A O 1
ATOM 3187 N N . LEU A 1 407 ? -0.116 -11.608 6.825 1.00 90.88 407 LEU A N 1
ATOM 3188 C CA . LEU A 1 407 ? -1.072 -12.704 7.023 1.00 90.88 407 LEU A CA 1
ATOM 3189 C C . LEU A 1 407 ? -1.303 -12.984 8.506 1.00 90.88 407 LEU A C 1
ATOM 3191 O O . LEU A 1 407 ? -2.437 -13.207 8.921 1.00 90.88 407 LEU A O 1
ATOM 3195 N N . PHE A 1 408 ? -0.243 -12.925 9.314 1.00 94.38 408 PHE A N 1
ATOM 3196 C CA . PHE A 1 408 ? -0.353 -13.056 10.758 1.00 94.38 408 PHE A CA 1
ATOM 3197 C C . PHE A 1 408 ? -1.254 -11.958 11.331 1.00 94.38 408 PHE A C 1
ATOM 3199 O O . PHE A 1 408 ? -2.214 -12.274 12.026 1.00 94.38 408 PHE A O 1
ATOM 3206 N N . ALA A 1 409 ? -0.992 -10.689 11.002 1.00 94.00 409 ALA A N 1
ATOM 3207 C CA . ALA A 1 409 ? -1.811 -9.570 11.466 1.00 94.00 409 ALA A CA 1
ATOM 3208 C C . ALA A 1 409 ? -3.268 -9.652 10.982 1.00 94.00 409 ALA A C 1
ATOM 3210 O O . ALA A 1 409 ? -4.180 -9.311 11.730 1.00 94.00 409 ALA A O 1
ATOM 3211 N N . GLY A 1 410 ? -3.478 -10.085 9.736 1.00 93.31 410 GLY A N 1
ATOM 3212 C CA . GLY A 1 410 ? -4.791 -10.067 9.095 1.00 93.31 410 GLY A CA 1
ATOM 3213 C C . GLY A 1 410 ? -5.677 -11.277 9.388 1.00 93.31 410 GLY A C 1
ATOM 3214 O O . GLY A 1 410 ? -6.888 -11.121 9.375 1.00 93.31 410 GLY A O 1
ATOM 3215 N N . ALA A 1 411 ? -5.121 -12.467 9.644 1.00 92.94 411 ALA A N 1
ATOM 3216 C CA . ALA A 1 411 ? -5.925 -13.695 9.769 1.00 92.94 411 ALA A CA 1
ATOM 3217 C C . ALA A 1 411 ? -5.431 -14.720 10.803 1.00 92.94 411 ALA A C 1
ATOM 3219 O O . ALA A 1 411 ? -5.986 -15.819 10.894 1.00 92.94 411 ALA A O 1
ATOM 3220 N N . SER A 1 412 ? -4.399 -14.425 11.599 1.00 94.44 412 SER A N 1
ATOM 3221 C CA . SER A 1 412 ? -3.969 -15.380 12.625 1.00 94.44 412 SER A CA 1
ATOM 3222 C C . SER A 1 412 ? -5.002 -15.500 13.744 1.00 94.44 412 SER A C 1
ATOM 3224 O O . SER A 1 412 ? -5.353 -14.518 14.401 1.00 94.44 412 SER A O 1
ATOM 3226 N N . LYS A 1 413 ? -5.380 -16.743 14.065 1.00 93.44 413 LYS A N 1
ATOM 3227 C CA . LYS A 1 413 ? -6.180 -17.063 15.258 1.00 93.44 413 LYS A CA 1
ATOM 3228 C C . LYS A 1 413 ? -5.525 -16.560 16.545 1.00 93.44 413 LYS A C 1
ATOM 3230 O O . LYS A 1 413 ? -6.235 -16.214 17.481 1.00 93.44 413 LYS A O 1
ATOM 3235 N N . GLN A 1 414 ? -4.193 -16.478 16.585 1.00 95.12 414 GLN A N 1
ATOM 3236 C CA . GLN A 1 414 ? -3.477 -15.951 17.744 1.00 95.12 414 GLN A CA 1
ATOM 3237 C C . GLN A 1 414 ? -3.801 -14.474 17.984 1.00 95.12 414 GLN A C 1
ATOM 3239 O O . GLN A 1 414 ? -3.986 -14.071 19.125 1.00 95.12 414 GLN A O 1
ATOM 3244 N N . VAL A 1 415 ? -3.922 -13.667 16.926 1.00 95.94 415 VAL A N 1
ATOM 3245 C CA . VAL A 1 415 ? -4.281 -12.247 17.063 1.00 95.94 415 VAL A CA 1
ATOM 3246 C C . VAL A 1 415 ? -5.730 -12.105 17.554 1.00 95.94 415 VAL A C 1
ATOM 3248 O O . VAL A 1 415 ? -6.037 -11.168 18.289 1.00 95.94 415 VAL A O 1
ATOM 3251 N N . ALA A 1 416 ? -6.608 -13.061 17.230 1.00 92.75 416 ALA A N 1
ATOM 3252 C CA . ALA A 1 416 ? -7.974 -13.100 17.761 1.00 92.75 416 ALA A CA 1
ATOM 3253 C C . ALA A 1 416 ? -8.019 -13.491 19.237 1.00 92.75 416 ALA A C 1
ATOM 3255 O O . ALA A 1 416 ? -8.737 -12.866 20.015 1.00 92.75 416 ALA A O 1
ATOM 3256 N N . GLN A 1 417 ? -7.231 -14.495 19.619 1.00 94.25 417 GLN A N 1
ATOM 3257 C CA . GLN A 1 417 ? -7.151 -15.014 20.986 1.00 94.25 417 GLN A CA 1
ATOM 3258 C C . GLN A 1 417 ? -6.431 -14.054 21.940 1.00 94.25 417 GLN A C 1
ATOM 3260 O O . GLN A 1 417 ? -6.808 -13.944 23.101 1.00 94.25 417 GLN A O 1
ATOM 3265 N N . GLU A 1 418 ? -5.416 -13.340 21.454 1.00 96.00 418 GLU A N 1
ATOM 3266 C CA . GLU A 1 418 ? -4.584 -12.410 22.225 1.00 96.00 418 GLU A CA 1
ATOM 3267 C C . GLU A 1 418 ? -4.839 -10.955 21.796 1.00 96.00 418 GLU A C 1
ATOM 3269 O O . GLU A 1 418 ? -3.909 -10.162 21.660 1.00 96.00 418 GLU A O 1
ATOM 3274 N N . ARG A 1 419 ? -6.099 -10.588 21.536 1.00 93.19 419 ARG A N 1
ATOM 3275 C CA . ARG A 1 419 ? -6.465 -9.295 20.932 1.00 93.19 419 ARG A CA 1
ATOM 3276 C C . ARG A 1 419 ? -5.839 -8.090 21.640 1.00 93.19 419 ARG A C 1
ATOM 3278 O O . ARG A 1 419 ? -5.247 -7.244 20.973 1.00 93.19 419 ARG A O 1
ATOM 3285 N N . ASP A 1 420 ? -5.890 -8.049 22.969 1.00 94.56 420 ASP A N 1
ATOM 3286 C CA . ASP A 1 420 ? -5.368 -6.932 23.772 1.00 94.56 420 ASP A CA 1
ATOM 3287 C C . ASP A 1 420 ? -3.857 -6.716 23.608 1.00 94.56 420 ASP A C 1
ATOM 3289 O O . ASP A 1 420 ? -3.367 -5.598 23.737 1.00 94.56 420 ASP A O 1
ATOM 3293 N N . LYS A 1 421 ? -3.106 -7.765 23.260 1.00 96.44 421 LYS A N 1
ATOM 3294 C CA . LYS A 1 421 ? -1.669 -7.667 22.969 1.00 96.44 421 LYS A CA 1
ATOM 3295 C C . LYS A 1 421 ? -1.390 -7.007 21.617 1.00 96.44 421 LYS A C 1
ATOM 3297 O O . LYS A 1 421 ? -0.321 -6.427 21.433 1.00 96.44 421 LYS A O 1
ATOM 3302 N N . TYR A 1 422 ? -2.308 -7.140 20.661 1.00 97.38 422 TYR A N 1
ATOM 3303 C CA . TYR A 1 422 ? -2.103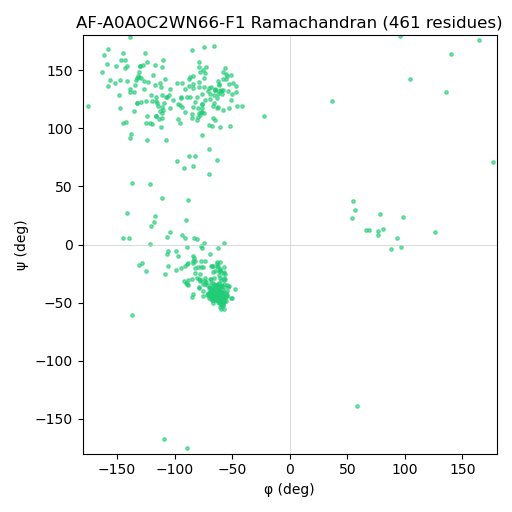 -6.722 19.274 1.00 97.38 422 TYR A CA 1
ATOM 3304 C C . TYR A 1 422 ? -2.844 -5.435 18.896 1.00 97.38 422 TYR A C 1
ATOM 3306 O O . TYR A 1 422 ? -2.453 -4.791 17.924 1.00 97.38 422 TYR A O 1
ATOM 3314 N N . LYS A 1 423 ? -3.863 -5.022 19.657 1.00 95.62 423 LYS A N 1
ATOM 3315 C CA . LYS A 1 423 ? -4.569 -3.746 19.473 1.00 95.62 423 LYS A CA 1
ATOM 3316 C C . LYS A 1 423 ? -3.592 -2.564 19.432 1.00 95.62 423 LYS A C 1
ATOM 3318 O O . LYS A 1 423 ? -2.872 -2.301 20.391 1.00 95.62 423 LYS A O 1
ATOM 3323 N N . GLY A 1 424 ? -3.550 -1.857 18.300 1.00 96.19 424 GLY A N 1
ATOM 3324 C CA . GLY A 1 424 ? -2.702 -0.679 18.099 1.00 96.19 424 GLY A CA 1
ATOM 3325 C C . GLY A 1 424 ? -1.203 -0.998 18.096 1.00 96.19 424 GLY A C 1
ATOM 3326 O O . GLY A 1 424 ? -0.370 -0.094 18.208 1.00 96.19 424 GLY A O 1
ATOM 3327 N N . ALA A 1 425 ? -0.832 -2.277 18.009 1.00 96.81 425 ALA A N 1
ATOM 3328 C CA . ALA A 1 425 ? 0.553 -2.703 18.092 1.00 96.81 425 ALA A CA 1
ATOM 3329 C C . ALA A 1 425 ? 1.296 -2.458 16.774 1.00 96.81 425 ALA A C 1
ATOM 3331 O O . ALA A 1 425 ? 0.747 -2.579 15.677 1.00 96.81 425 ALA A O 1
ATOM 3332 N N . TYR A 1 426 ? 2.594 -2.188 16.899 1.00 95.56 426 TYR A N 1
ATOM 3333 C CA . TYR A 1 426 ? 3.544 -2.359 15.810 1.00 95.56 426 TYR A CA 1
ATOM 3334 C C . TYR A 1 426 ? 4.186 -3.742 15.940 1.00 95.56 426 TYR A C 1
ATOM 3336 O O . TYR A 1 426 ? 4.714 -4.079 17.002 1.00 95.56 426 TYR A O 1
ATOM 3344 N N . ILE A 1 427 ? 4.129 -4.550 14.881 1.00 94.69 427 ILE A N 1
ATOM 3345 C CA . ILE A 1 427 ? 4.659 -5.914 14.881 1.00 94.69 427 ILE A CA 1
ATOM 3346 C C . ILE A 1 427 ? 5.769 -6.116 13.849 1.00 94.69 427 ILE A C 1
ATOM 3348 O O . ILE A 1 427 ? 5.739 -5.596 12.731 1.00 94.69 427 ILE A O 1
ATOM 3352 N N . GLU A 1 428 ? 6.722 -6.961 14.213 1.00 89.56 428 GLU A N 1
ATOM 3353 C CA . GLU A 1 428 ? 7.822 -7.437 13.385 1.00 89.56 428 GLU A CA 1
ATOM 3354 C C . GLU A 1 428 ? 7.670 -8.915 13.029 1.00 89.56 428 GLU A C 1
ATOM 3356 O O . GLU A 1 428 ? 6.985 -9.659 13.742 1.00 89.56 428 GLU A O 1
ATOM 3361 N N . PRO A 1 429 ? 8.335 -9.369 11.949 1.00 84.69 429 PRO A N 1
ATOM 3362 C CA . PRO A 1 429 ? 8.216 -10.741 11.500 1.00 84.69 429 PRO A CA 1
ATOM 3363 C C . PRO A 1 429 ? 8.663 -11.771 12.552 1.00 84.69 429 PRO A C 1
ATOM 3365 O O . PRO A 1 429 ? 9.756 -11.679 13.113 1.00 84.69 429 PRO A O 1
ATOM 3368 N N . VAL A 1 430 ? 7.880 -12.813 12.817 1.00 88.12 430 VAL A N 1
ATOM 3369 C CA . VAL A 1 430 ? 6.432 -12.907 12.564 1.00 88.12 430 VAL A CA 1
ATOM 3370 C C . VAL A 1 430 ? 5.719 -12.763 13.899 1.00 88.12 430 VAL A C 1
ATOM 3372 O O . VAL A 1 430 ? 6.072 -13.446 14.860 1.00 88.12 430 VAL A O 1
ATOM 3375 N N . GLY A 1 431 ? 4.747 -11.851 13.962 1.00 89.25 431 GLY A N 1
ATOM 3376 C CA . GLY A 1 431 ? 3.861 -11.669 15.110 1.00 89.25 431 GLY A CA 1
ATOM 3377 C C . GLY A 1 431 ? 4.513 -11.117 16.378 1.00 89.25 431 GLY A C 1
ATOM 3378 O O . GLY A 1 431 ? 3.894 -11.160 17.446 1.00 89.25 431 GLY A O 1
ATOM 3379 N N . LYS A 1 432 ? 5.747 -10.606 16.293 1.00 94.00 432 LYS A N 1
ATOM 3380 C CA . LYS A 1 432 ? 6.481 -10.067 17.444 1.00 94.00 432 LYS A CA 1
ATOM 3381 C C . LYS A 1 432 ? 6.098 -8.614 17.670 1.00 94.00 432 LYS A C 1
ATOM 3383 O O . LYS A 1 432 ? 6.444 -7.764 16.859 1.00 94.00 432 LYS A O 1
ATOM 3388 N N . VAL A 1 433 ? 5.418 -8.319 18.776 1.00 95.50 433 VAL A N 1
ATOM 3389 C CA . VAL A 1 433 ? 5.157 -6.931 19.185 1.00 95.50 433 VAL A CA 1
ATOM 3390 C C . VAL A 1 433 ? 6.488 -6.232 19.443 1.00 95.50 433 VAL A C 1
ATOM 3392 O O . VAL A 1 433 ? 7.340 -6.751 20.165 1.00 95.50 433 VAL A O 1
ATOM 3395 N N . ALA A 1 434 ? 6.667 -5.065 18.837 1.00 92.12 434 ALA A N 1
ATOM 3396 C CA . ALA A 1 434 ? 7.880 -4.279 18.927 1.00 92.12 434 ALA A CA 1
ATOM 3397 C C . ALA A 1 434 ? 7.559 -2.831 19.299 1.00 92.12 434 ALA A C 1
ATOM 3399 O O . ALA A 1 434 ? 6.487 -2.302 19.007 1.00 92.12 434 ALA A O 1
ATOM 3400 N N . ILE A 1 435 ? 8.525 -2.174 19.934 1.00 90.69 435 ILE A N 1
ATOM 3401 C CA . ILE A 1 435 ? 8.382 -0.786 20.364 1.00 90.69 435 ILE A CA 1
ATOM 3402 C C . ILE A 1 435 ? 8.692 0.122 19.157 1.00 90.69 435 ILE A C 1
ATOM 3404 O O . ILE A 1 435 ? 9.769 -0.014 18.551 1.00 90.69 435 ILE A O 1
ATOM 3408 N N . PRO A 1 436 ? 7.758 1.001 18.743 1.00 88.06 436 PRO A N 1
ATOM 3409 C CA . PRO A 1 436 ? 8.025 2.004 17.719 1.00 88.06 436 PRO A CA 1
ATOM 3410 C C . PRO A 1 436 ? 8.889 3.146 18.293 1.00 88.06 436 PRO A C 1
ATOM 3412 O O . PRO A 1 436 ? 9.095 3.214 19.505 1.00 88.06 436 PRO A O 1
ATOM 3415 N N . PRO A 1 437 ? 9.413 4.058 17.455 1.00 87.06 437 PRO A N 1
ATOM 3416 C CA . PRO A 1 437 ? 10.115 5.251 17.935 1.00 87.06 437 PRO A CA 1
ATOM 3417 C C . PRO A 1 437 ? 9.295 6.026 18.978 1.00 87.06 437 PRO A C 1
ATOM 3419 O O . PRO A 1 437 ? 8.075 6.102 18.855 1.00 87.06 437 PRO A O 1
ATOM 3422 N N . ALA A 1 438 ? 9.947 6.647 19.968 1.00 89.19 438 ALA A N 1
ATOM 3423 C CA . ALA A 1 438 ? 9.260 7.338 21.070 1.00 89.19 438 ALA A CA 1
ATOM 3424 C C . ALA A 1 438 ? 8.290 8.434 20.593 1.00 89.19 438 ALA A C 1
ATOM 3426 O O . ALA A 1 438 ? 7.212 8.595 21.159 1.00 89.19 438 ALA A O 1
ATOM 3427 N N . VAL A 1 439 ? 8.626 9.125 19.496 1.00 89.31 439 VAL A N 1
ATOM 3428 C CA . VAL A 1 439 ? 7.744 10.107 18.843 1.00 89.31 439 VAL A CA 1
ATOM 3429 C C . VAL A 1 439 ? 6.396 9.501 18.420 1.00 89.31 439 VAL A C 1
ATOM 3431 O O . VAL A 1 439 ? 5.386 10.192 18.478 1.00 89.31 439 VAL A O 1
ATOM 3434 N N . ALA A 1 440 ? 6.351 8.203 18.087 1.00 87.06 440 ALA A N 1
ATOM 3435 C CA . ALA A 1 440 ? 5.122 7.490 17.738 1.00 87.06 440 ALA A CA 1
ATOM 3436 C C . ALA A 1 440 ? 4.228 7.165 18.947 1.00 87.06 440 ALA A C 1
ATOM 3438 O O . ALA A 1 440 ? 3.061 6.807 18.787 1.00 87.06 440 ALA A O 1
ATOM 3439 N N . ALA A 1 441 ? 4.802 7.193 20.150 1.00 85.19 441 ALA A N 1
ATOM 3440 C CA . ALA A 1 441 ? 4.115 6.900 21.402 1.00 85.19 441 ALA A CA 1
ATOM 3441 C C . ALA A 1 441 ? 3.677 8.172 22.148 1.00 85.19 441 ALA A C 1
ATOM 3443 O O . ALA A 1 441 ? 3.003 8.059 23.167 1.00 85.19 441 ALA A O 1
ATOM 3444 N N . ASN A 1 442 ? 4.050 9.358 21.658 1.00 92.50 442 ASN A N 1
ATOM 3445 C CA . ASN A 1 442 ? 3.663 10.636 22.245 1.00 92.50 442 ASN A CA 1
ATOM 3446 C C . ASN A 1 442 ? 2.202 10.966 21.887 1.00 92.50 442 ASN A C 1
ATOM 3448 O O . ASN A 1 442 ? 1.860 11.054 20.709 1.00 92.50 442 ASN A O 1
ATOM 3452 N N . GLU A 1 443 ? 1.356 11.143 22.904 1.00 90.56 443 GLU A N 1
ATOM 3453 C CA . GLU A 1 443 ? -0.082 11.375 22.719 1.00 90.56 443 GLU A CA 1
ATOM 3454 C C . GLU A 1 443 ? -0.411 12.752 22.127 1.00 90.56 443 GLU A C 1
ATOM 3456 O O . GLU A 1 443 ? -1.291 12.832 21.277 1.00 90.56 443 GLU A O 1
ATOM 3461 N N . GLU A 1 444 ? 0.310 13.816 22.505 1.00 93.62 444 GLU A N 1
ATOM 3462 C CA . GLU A 1 444 ? 0.101 15.164 21.940 1.00 93.62 444 GLU A CA 1
ATOM 3463 C C . GLU A 1 444 ? 0.362 15.148 20.431 1.00 93.62 444 GLU A C 1
ATOM 3465 O O . GLU A 1 444 ? -0.487 15.553 19.644 1.00 93.62 444 GLU A O 1
ATOM 3470 N N . ASN A 1 445 ? 1.488 14.562 20.016 1.00 94.19 445 ASN A N 1
ATOM 3471 C CA . ASN A 1 445 ? 1.832 14.413 18.604 1.00 94.19 445 ASN A CA 1
ATOM 3472 C C . ASN A 1 445 ? 0.799 13.587 17.829 1.00 94.19 445 ASN A C 1
ATOM 3474 O O . ASN A 1 445 ? 0.554 13.844 16.653 1.00 94.19 445 ASN A O 1
ATOM 3478 N N . ALA A 1 446 ? 0.240 12.557 18.464 1.00 92.62 446 ALA A N 1
ATOM 3479 C CA . ALA A 1 446 ? -0.741 11.675 17.852 1.00 92.62 446 ALA A CA 1
ATOM 3480 C C . ALA A 1 446 ? -2.083 12.388 17.610 1.00 92.62 446 ALA A C 1
ATOM 3482 O O . ALA A 1 446 ? -2.679 12.206 16.545 1.00 92.62 446 ALA A O 1
ATOM 3483 N N . GLU A 1 447 ? -2.531 13.211 18.562 1.00 95.06 447 GLU A N 1
ATOM 3484 C CA . GLU A 1 447 ? -3.736 14.037 18.419 1.00 95.06 447 GLU A CA 1
ATOM 3485 C C . GLU A 1 447 ? -3.530 15.190 17.433 1.00 95.06 447 GLU A C 1
ATOM 3487 O O . GLU A 1 447 ? -4.379 15.412 16.568 1.00 95.06 447 GLU A O 1
ATOM 3492 N N . ASP A 1 448 ? -2.384 15.872 17.495 1.00 97.44 448 ASP A N 1
ATOM 3493 C CA . ASP A 1 448 ? -2.024 16.927 16.544 1.00 97.44 448 ASP A CA 1
ATOM 3494 C C . ASP A 1 448 ? -1.999 16.386 15.106 1.00 97.44 448 ASP A C 1
ATOM 3496 O O . ASP A 1 448 ? -2.603 16.976 14.209 1.00 97.44 448 ASP A O 1
ATOM 3500 N N . LEU A 1 449 ? -1.378 15.219 14.884 1.00 98.00 449 LEU A N 1
ATOM 3501 C CA . LEU A 1 449 ? -1.349 14.564 13.575 1.00 98.00 449 LEU A CA 1
ATOM 3502 C C . LEU A 1 449 ? -2.756 14.229 13.068 1.00 98.00 449 LEU A C 1
ATOM 3504 O O . LEU A 1 449 ? -3.053 14.459 11.892 1.00 98.00 449 LEU A O 1
ATOM 3508 N N . TRP A 1 450 ? -3.615 13.685 13.935 1.00 97.12 450 TRP A N 1
ATOM 3509 C CA . TRP A 1 450 ? -4.996 13.360 13.581 1.00 97.12 450 TRP A CA 1
ATOM 3510 C C . TRP A 1 450 ? -5.758 14.614 13.155 1.00 97.12 450 TRP A C 1
ATOM 3512 O O . TRP A 1 450 ? -6.290 14.672 12.045 1.00 97.12 450 TRP A O 1
ATOM 3522 N N . LYS A 1 451 ? -5.742 15.644 14.005 1.00 97.69 451 LYS A N 1
ATOM 3523 C CA . LYS A 1 451 ? -6.432 16.912 13.768 1.00 97.69 451 LYS A CA 1
ATOM 3524 C C . LYS A 1 451 ? -5.936 17.600 12.497 1.00 97.69 451 LYS A C 1
ATOM 3526 O O . LYS A 1 451 ? -6.744 17.962 11.649 1.00 97.69 451 LYS A O 1
ATOM 3531 N N . THR A 1 452 ? -4.621 17.725 12.325 1.00 98.06 452 THR A N 1
ATOM 3532 C CA . THR A 1 452 ? -4.017 18.328 11.126 1.00 98.06 452 THR A CA 1
ATOM 3533 C C . THR A 1 452 ? -4.420 17.585 9.853 1.00 98.06 452 THR A C 1
ATOM 3535 O O . THR A 1 452 ? -4.623 18.206 8.807 1.00 98.06 452 THR A O 1
ATOM 3538 N N . THR A 1 453 ? -4.557 16.258 9.924 1.00 98.12 453 THR A N 1
ATOM 3539 C CA . THR A 1 453 ? -4.989 15.435 8.788 1.00 98.12 453 THR A CA 1
ATOM 3540 C C . THR A 1 453 ? -6.459 15.670 8.444 1.00 98.12 453 THR A C 1
ATOM 3542 O O . THR A 1 453 ? -6.778 15.860 7.270 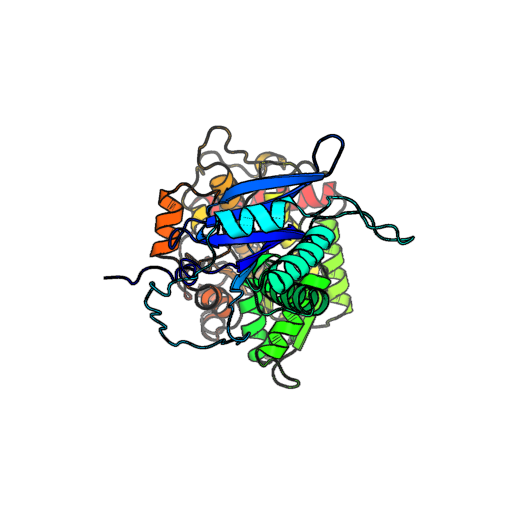1.00 98.12 453 THR A O 1
ATOM 3545 N N . GLU A 1 454 ? -7.349 15.721 9.439 1.00 97.44 454 GLU A N 1
ATOM 3546 C CA . GLU A 1 454 ? -8.770 16.039 9.231 1.00 97.44 454 GLU A CA 1
ATOM 3547 C C . GLU A 1 454 ? -8.970 17.460 8.694 1.00 97.44 454 GLU A C 1
ATOM 3549 O O . GLU A 1 454 ? -9.693 17.651 7.717 1.00 97.44 454 GLU A O 1
ATOM 3554 N N . GLU A 1 455 ? -8.284 18.451 9.266 1.00 97.31 455 GLU A N 1
ATOM 3555 C CA . GLU A 1 455 ? -8.343 19.843 8.806 1.00 97.31 455 GLU A CA 1
ATOM 3556 C C . GLU A 1 455 ? -7.840 19.978 7.362 1.00 97.31 455 GLU A C 1
ATOM 3558 O O . GLU A 1 455 ? -8.444 20.689 6.552 1.00 97.31 455 GLU A O 1
ATOM 3563 N N . PHE A 1 456 ? -6.766 19.263 7.007 1.00 97.81 456 PHE A N 1
ATOM 3564 C CA . PHE A 1 456 ? -6.272 19.213 5.634 1.00 97.81 456 PHE A CA 1
ATOM 3565 C C . PHE A 1 456 ? -7.314 18.626 4.675 1.00 97.81 456 PHE A C 1
ATOM 3567 O O . PHE A 1 456 ? -7.604 19.244 3.648 1.00 97.81 456 PHE A O 1
ATOM 3574 N N . LEU A 1 457 ? -7.890 17.466 5.007 1.00 98.06 457 LEU A N 1
ATOM 3575 C CA . LEU A 1 457 ? -8.905 16.799 4.187 1.00 98.06 457 LEU A CA 1
ATOM 3576 C C . LEU A 1 457 ? -10.156 17.678 4.020 1.00 98.06 457 LEU A C 1
ATOM 3578 O O . LEU A 1 457 ? -10.618 17.894 2.896 1.00 98.06 457 LEU A O 1
ATOM 3582 N N . GLN A 1 458 ? -10.627 18.300 5.104 1.00 97.12 458 GLN A N 1
ATOM 3583 C CA . GLN A 1 458 ? -11.736 19.252 5.077 1.00 97.12 458 GLN A CA 1
ATOM 3584 C C . GLN A 1 458 ? -11.443 20.445 4.158 1.00 97.12 458 GLN A C 1
ATOM 3586 O O . GLN A 1 458 ? -12.298 20.824 3.354 1.00 97.12 458 GLN A O 1
ATOM 3591 N N . ARG A 1 459 ? -10.235 21.017 4.234 1.00 96.50 459 ARG A N 1
ATOM 3592 C CA . ARG A 1 459 ? -9.807 22.148 3.395 1.00 96.50 459 ARG A CA 1
ATOM 3593 C C . ARG A 1 459 ? -9.849 21.819 1.904 1.00 96.50 459 ARG A C 1
ATOM 3595 O O . ARG A 1 459 ? -10.170 22.696 1.105 1.00 96.50 459 ARG A O 1
ATOM 3602 N N . ILE A 1 460 ? -9.538 20.580 1.526 1.00 96.75 460 ILE A N 1
ATOM 3603 C CA . ILE A 1 460 ? -9.542 20.135 0.125 1.00 96.75 460 ILE A CA 1
ATOM 3604 C C . ILE A 1 460 ? -10.891 19.554 -0.337 1.00 96.75 460 ILE A C 1
ATOM 3606 O O . ILE A 1 460 ? -10.990 19.073 -1.470 1.00 96.75 460 ILE A O 1
ATOM 3610 N N . GLY A 1 461 ? -11.923 19.617 0.514 1.00 96.00 461 GLY A N 1
ATOM 3611 C CA . GLY A 1 461 ? -13.283 19.167 0.208 1.00 96.00 461 GLY A CA 1
ATOM 3612 C C . GLY A 1 461 ? -13.482 17.651 0.288 1.00 96.00 461 GLY A C 1
ATOM 3613 O O . GLY A 1 461 ? -14.348 17.117 -0.401 1.00 96.00 461 GLY A O 1
ATOM 3614 N N . VAL A 1 462 ? -12.680 16.954 1.094 1.00 94.31 462 VAL A N 1
ATOM 3615 C CA . VAL A 1 462 ? -12.752 15.503 1.300 1.00 94.31 462 VAL A CA 1
ATOM 3616 C C . VAL A 1 462 ? -13.173 15.248 2.749 1.00 94.31 462 VAL A C 1
ATOM 3618 O O . VAL A 1 462 ? -12.402 15.506 3.665 1.00 94.31 462 VAL A O 1
ATOM 3621 N N . GLN A 1 463 ? -14.409 14.789 2.956 1.00 79.12 463 GLN A N 1
ATOM 3622 C CA . GLN A 1 463 ? -14.969 14.427 4.268 1.00 79.12 463 GLN A CA 1
ATOM 3623 C C . GLN A 1 463 ? -15.497 13.007 4.244 1.00 79.12 463 GLN A C 1
ATOM 3625 O O . GLN A 1 463 ? -16.170 12.680 3.234 1.00 79.12 463 GLN A O 1
#